Protein 7T24 (pdb70)

Foldseek 3Di:
DDDDQLCPDPDVLCHVCVVLNVVLVCFQAVVVLLLQLLLLLLLQLQLLCPDPLNVLRHHDDPVVVVLSVCSNPVNDPVLVVQLVVQCVVVVDNSVSSLVSQCVSLVVDPSSVSCSVCRCPQFDSQLSNLLSLLLSLVCLLPVPVLVLLVVLLVLLLVVLQVFLLQKFFDADVHHTAAIATPSLVSLVLSVQSVVLSVQLVPQAREHWTQHQFQPVVNVCVVRVPDPVLVSGQCSACPVVNGHYDNDATRHDLCLSLLSNLVSLLSSLVSLLVVLVVVVVCLVLVFWPFPPVHRDDSVLSVLLNVLSVVLNVLSVVCSVPRNDAPDSGDCPVVVSSSCSCVSVSSNSSSSVSSSVNSVGTDGPSVSRVVVQQVCQVNLVVVVVVQCVVVVHPDLVRQLVVLVPHPHDPVVSVVSSPDGSSPRHPCNSVSSNVD

InterPro domains:
  IPR000362 Fumarate lyase family [PR00149] (117-135)
  IPR000362 Fumarate lyase family [PR00149] (163-181)
  IPR000362 Fumarate lyase family [PR00149] (252-279)
  IPR000362 Fumarate lyase family [PR00149] (295-311)
  IPR004769 Adenylosuccinate lyase [TIGR00928] (12-455)
  IPR008948 L-Aspartase-like [SSF48557] (10-455)
  IPR013539 Adenylosuccinate lyase PurB, C-terminal [PF08328] (332-446)
  IPR020557 Fumarate lyase, conserved site [PS00163] (295-304)
  IPR022761 Fumarate lyase, N-terminal [PF00206] (14-313)
  IPR024083 Fumarase/histidase, N-terminal [G3DSA:1.10.275.10] (1-117)
  IPR047136 Adenylosuccinate lyase PurB, bacteria [NF006764] (1-455)
  IPR047136 Adenylosuccinate lyase PurB, bacteria [PTHR43411] (2-456)

Structure (mmCIF, N/CA/C/O backbone):
data_7T24
#
_entry.id   7T24
#
_cell.length_a   66.560
_cell.length_b   96.550
_cell.length_c   137.580
_cell.angle_alpha   90.000
_cell.angle_beta   90.000
_cell.angle_gamma   90.000
#
_symmetry.space_group_name_H-M   'I 2 2 2'
#
loop_
_enti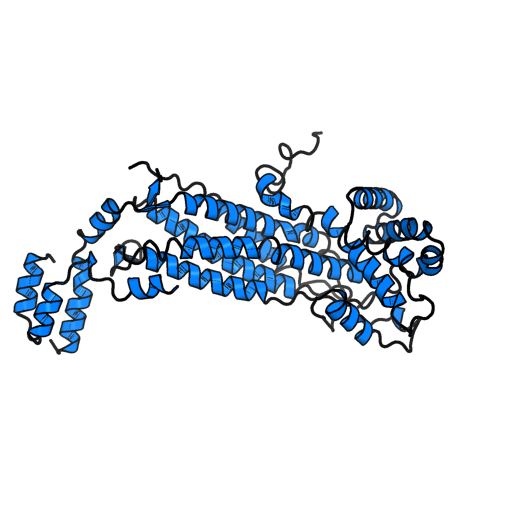ty.id
_entity.type
_entity.pdbx_description
1 polymer 'Adenylosuccinate lyase'
2 non-polymer 'ISOPROPYL ALCOHOL'
3 non-polymer IMIDAZOLE
4 water water
#
loop_
_atom_site.group_PDB
_atom_site.id
_atom_site.type_symbol
_atom_site.label_atom_id
_atom_site.label_alt_id
_atom_site.label_comp_id
_atom_site.label_asym_id
_atom_site.label_entity_id
_atom_site.label_seq_id
_atom_site.pdbx_PDB_ins_code
_atom_site.Cartn_x
_atom_site.Cartn_y
_atom_site.Cartn_z
_atom_site.occupancy
_atom_site.B_iso_or_equiv
_atom_site.auth_seq_id
_atom_site.auth_comp_id
_atom_site.auth_asym_id
_atom_site.auth_atom_id
_atom_site.pdbx_PDB_model_num
ATOM 1 N N . HIS A 1 8 ? -47.680 -52.414 -32.611 1.00 43.96 0 HIS A N 1
ATOM 2 C CA . HIS A 1 8 ? -46.263 -52.523 -32.282 1.00 45.04 0 HIS A CA 1
ATOM 3 C C . HIS A 1 8 ? -45.469 -51.378 -32.902 1.00 42.84 0 HIS A C 1
ATOM 4 O O . HIS A 1 8 ? -45.671 -51.031 -34.066 1.00 47.55 0 HIS A O 1
ATOM 11 N N . MET A 1 9 ? -44.563 -50.795 -32.123 1.00 30.78 1 MET A N 1
ATOM 12 C CA . MET A 1 9 ? -43.763 -49.665 -32.567 1.00 27.48 1 MET A CA 1
ATOM 13 C C . MET A 1 9 ? -42.302 -50.073 -32.657 1.00 27.67 1 MET A C 1
ATOM 14 O O . MET A 1 9 ? -41.770 -50.709 -31.740 1.00 28.32 1 MET A O 1
ATOM 19 N N . GLN A 1 10 ? -41.658 -49.693 -33.758 1.00 26.07 2 GLN A N 1
ATOM 20 C CA . GLN A 1 10 ? -40.232 -49.931 -33.924 1.00 24.59 2 GLN A CA 1
ATOM 21 C C . GLN A 1 10 ? -39.446 -49.173 -32.865 1.00 25.47 2 GLN A C 1
ATOM 22 O O . GLN A 1 10 ? -39.802 -48.059 -32.473 1.00 25.09 2 GLN A O 1
ATOM 28 N N . LEU A 1 11 ? -38.354 -49.782 -32.412 1.00 25.63 3 LEU A N 1
ATOM 29 C CA . LEU A 1 11 ? -37.517 -49.167 -31.394 1.00 22.26 3 LEU A CA 1
ATOM 30 C C . LEU A 1 11 ? -36.655 -48.067 -32.003 1.00 21.64 3 LEU A C 1
ATOM 31 O O . LEU A 1 11 ? -35.993 -48.272 -33.028 1.00 22.56 3 LEU A O 1
ATOM 36 N N . SER A 1 12 ? -36.672 -46.904 -31.359 1.00 20.47 4 SER A N 1
ATOM 37 C CA . SER A 1 12 ? -35.782 -45.787 -31.632 1.00 16.45 4 SER A CA 1
ATOM 38 C C . SER A 1 12 ? -35.658 -45.011 -30.332 1.00 16.79 4 SER A C 1
ATOM 39 O O . SER A 1 12 ? -36.308 -45.340 -29.337 1.00 15.99 4 SER A O 1
ATOM 42 N N . SER A 1 13 ? -34.847 -43.954 -30.325 1.00 15.24 5 SER A N 1
ATOM 43 C CA A SER A 1 13 ? -34.761 -43.138 -29.116 0.71 14.63 5 SER A CA 1
ATOM 44 C CA B SER A 1 13 ? -34.764 -43.140 -29.116 0.29 14.70 5 SER A CA 1
ATOM 45 C C . SER A 1 13 ? -36.100 -42.485 -28.790 1.00 14.41 5 SER A C 1
ATOM 46 O O . SER A 1 13 ? -36.387 -42.208 -27.619 1.00 14.64 5 SER A O 1
ATOM 51 N N . LEU A 1 14 ? -36.931 -42.242 -29.801 1.00 14.68 6 LEU A N 1
ATOM 52 C CA . LEU A 1 14 ? -38.237 -41.651 -29.548 1.00 14.09 6 LEU A CA 1
ATOM 53 C C . LEU A 1 14 ? -39.166 -42.634 -28.843 1.00 13.94 6 LEU A C 1
ATOM 54 O O . LEU A 1 14 ? -39.986 -42.225 -28.012 1.00 14.35 6 LEU A O 1
ATOM 59 N N . THR A 1 15 ? -39.057 -43.928 -29.148 1.00 14.46 7 THR A N 1
ATOM 60 C CA . THR A 1 15 ? -39.969 -44.926 -28.598 1.00 14.47 7 THR A CA 1
ATOM 61 C C . THR A 1 15 ? -39.380 -45.746 -27.457 1.00 13.92 7 THR A C 1
ATOM 62 O O . THR A 1 15 ? -40.105 -46.557 -26.867 1.00 14.78 7 THR A O 1
ATOM 66 N N . ALA A 1 16 ? -38.109 -45.543 -27.113 1.00 11.96 8 ALA A N 1
ATOM 67 C CA . ALA A 1 16 ? -37.481 -46.304 -26.040 1.00 11.02 8 ALA A CA 1
ATOM 68 C C . ALA A 1 16 ? -38.188 -46.059 -24.714 1.00 11.53 8 ALA A C 1
ATOM 69 O O . ALA A 1 16 ? -38.530 -44.923 -24.375 1.00 12.18 8 ALA A O 1
ATOM 71 N N . VAL A 1 17 ? -38.400 -47.136 -23.954 1.00 12.17 9 VAL A N 1
ATOM 72 C CA . VAL A 1 17 ? -39.093 -47.010 -22.675 1.00 12.59 9 VAL A CA 1
ATOM 73 C C . VAL A 1 17 ? -38.212 -46.313 -21.649 1.00 13.21 9 VAL A C 1
ATOM 74 O O . VAL A 1 17 ? -38.683 -45.462 -20.881 1.00 14.77 9 VAL A O 1
ATOM 78 N N . SER A 1 18 ? -36.938 -46.680 -21.592 1.00 12.77 10 SER A N 1
ATOM 79 C CA . SER A 1 18 ? -36.047 -46.050 -20.623 1.00 13.23 10 SER A CA 1
ATOM 80 C C . SER A 1 18 ? -35.422 -44.797 -21.228 1.00 12.31 10 SER A C 1
ATOM 81 O O . SER A 1 18 ? -34.991 -44.816 -22.388 1.00 13.11 10 SER A O 1
ATOM 84 N N . PRO A 1 19 ? -35.334 -43.696 -20.471 1.00 12.30 11 PRO A N 1
ATOM 85 C CA . PRO A 1 19 ? -34.707 -42.483 -21.018 1.00 12.80 11 PRO A CA 1
ATOM 86 C C . PRO A 1 19 ? -33.203 -42.610 -21.200 1.00 12.72 11 PRO A C 1
ATOM 87 O O . PRO A 1 19 ? -32.606 -41.744 -21.848 1.00 12.78 11 PRO A O 1
ATOM 91 N N . VAL A 1 20 ? -32.590 -43.662 -20.651 1.00 11.84 12 VAL A N 1
ATOM 92 C CA . VAL A 1 20 ? -31.174 -43.932 -20.910 1.00 12.16 12 VAL A CA 1
ATOM 93 C C . VAL A 1 20 ? -30.911 -44.032 -22.408 1.00 14.17 12 VAL A C 1
ATOM 94 O O . VAL A 1 20 ? -29.958 -43.443 -22.936 1.00 14.15 12 VAL A O 1
ATOM 98 N N . ASP A 1 21 ? -31.758 -44.777 -23.116 1.00 11.60 13 ASP A N 1
ATOM 99 C CA . ASP A 1 21 ? -31.655 -44.934 -24.557 1.00 12.74 13 ASP A CA 1
ATOM 100 C C . ASP A 1 21 ? -32.708 -44.126 -25.286 1.00 13.05 13 ASP A C 1
ATOM 101 O O . ASP A 1 21 ? -32.868 -44.276 -26.499 1.00 17.27 13 ASP A O 1
ATOM 106 N N . GLY A 1 22 ? -33.404 -43.255 -24.568 1.00 11.63 14 GLY A N 1
ATOM 107 C CA . GLY A 1 22 ? -34.459 -42.438 -25.133 1.00 12.60 14 GLY A CA 1
ATOM 108 C C . GLY A 1 22 ? -34.061 -40.980 -25.134 1.00 12.20 14 GLY A C 1
ATOM 109 O O . GLY A 1 22 ? -33.173 -40.582 -25.895 1.00 13.47 14 GLY A O 1
ATOM 110 N N . ARG A 1 23 ? -34.683 -40.196 -24.252 1.00 13.29 15 ARG A N 1
ATOM 111 C CA . ARG A 1 23 ? -34.431 -38.759 -24.191 1.00 12.57 15 ARG A CA 1
ATOM 112 C C . ARG A 1 23 ? -32.944 -38.444 -24.066 1.00 13.53 15 ARG A C 1
ATOM 113 O O . ARG A 1 23 ? -32.466 -37.459 -24.644 1.00 15.12 15 ARG A O 1
ATOM 121 N N . TYR A 1 24 ? -32.196 -39.263 -23.318 1.00 12.19 16 TYR A N 1
ATOM 122 C CA . TYR A 1 24 ? -30.775 -39.010 -23.084 1.00 12.00 16 TYR A CA 1
ATOM 123 C C . TYR A 1 24 ? -29.857 -39.919 -23.895 1.00 14.39 16 TYR A C 1
ATOM 124 O O . TYR A 1 24 ? -28.688 -40.085 -23.529 1.00 12.84 16 TYR A O 1
ATOM 133 N N . ALA A 1 25 ? -30.343 -40.473 -25.006 1.00 13.20 17 ALA A N 1
ATOM 134 C CA . ALA A 1 25 ? -29.518 -41.362 -25.818 1.00 14.08 17 ALA A CA 1
ATOM 135 C C . ALA A 1 25 ? -28.196 -40.710 -26.216 1.00 14.85 17 ALA A C 1
ATOM 136 O O . ALA A 1 25 ? -27.139 -41.361 -26.202 1.00 15.59 17 ALA A O 1
ATOM 138 N N . GLY A 1 26 ? -28.227 -39.420 -26.568 1.00 14.12 18 GLY A N 1
ATOM 139 C CA . GLY A 1 26 ? -27.006 -38.724 -26.938 1.00 16.47 18 GLY A CA 1
ATOM 140 C C . GLY A 1 26 ? -26.021 -38.555 -25.799 1.00 18.84 18 GLY A C 1
ATOM 141 O O . GLY A 1 26 ? -24.818 -38.417 -26.047 1.00 23.81 18 GLY A O 1
ATOM 142 N N . LYS A 1 27 ? -26.500 -38.567 -24.557 1.00 14.18 19 LYS A N 1
ATOM 143 C CA . LYS A 1 27 ? -25.627 -38.450 -23.399 1.00 15.48 19 LYS A CA 1
ATOM 144 C C . LYS A 1 27 ? -25.036 -39.785 -22.965 1.00 13.51 19 LYS A C 1
ATOM 145 O O . LYS A 1 27 ? -24.036 -39.795 -22.231 1.00 15.68 19 LYS A O 1
ATOM 151 N N . THR A 1 28 ? -25.624 -40.906 -23.380 1.00 12.97 20 THR A N 1
ATOM 152 C CA . THR A 1 28 ? -25.199 -42.226 -22.933 1.00 13.09 20 THR A CA 1
ATOM 153 C C . THR A 1 28 ? -24.571 -43.056 -24.038 1.00 12.43 20 THR A C 1
ATOM 154 O O . THR A 1 28 ? -24.196 -44.209 -23.791 1.00 13.92 20 THR A O 1
ATOM 158 N N . SER A 1 29 ? -24.433 -42.498 -25.245 1.00 12.72 21 SER A N 1
ATOM 159 C CA . SER A 1 29 ? -23.968 -43.285 -26.384 1.00 14.06 21 SER A CA 1
ATOM 160 C C . SER A 1 29 ? -22.574 -43.863 -26.170 1.00 13.07 21 SER A C 1
ATOM 161 O O . SER A 1 29 ? -22.269 -44.930 -26.709 1.00 14.30 21 SER A O 1
ATOM 164 N N . SER A 1 30 ? -21.732 -43.206 -25.359 1.00 12.75 22 SER A N 1
ATOM 165 C CA . SER A 1 30 ? -20.391 -43.726 -25.101 1.00 15.14 22 SER A CA 1
ATOM 166 C C . SER A 1 30 ? -20.405 -45.043 -24.335 1.00 12.69 22 SER A C 1
ATOM 167 O O . SER A 1 30 ? -19.369 -45.716 -24.272 1.00 14.47 22 SER A O 1
ATOM 170 N N . LEU A 1 31 ? -21.543 -45.425 -23.753 1.00 11.78 23 LEU A N 1
ATOM 171 C CA . LEU A 1 31 ? -21.662 -46.702 -23.060 1.00 10.90 23 LEU A CA 1
ATOM 172 C C . LEU A 1 31 ? -22.141 -47.834 -23.962 1.00 14.09 23 LEU A C 1
ATOM 173 O O . LEU A 1 31 ? -22.102 -48.995 -23.543 1.00 12.91 23 LEU A O 1
ATOM 178 N N . ARG A 1 32 ? -22.597 -47.528 -25.180 1.00 12.36 24 ARG A N 1
ATOM 179 C CA . ARG A 1 32 ? -23.056 -48.588 -26.075 1.00 12.55 24 ARG A CA 1
ATOM 180 C C . ARG A 1 32 ? -21.985 -49.620 -26.401 1.00 13.55 24 ARG A C 1
ATOM 181 O O . ARG A 1 32 ? -22.329 -50.810 -26.503 1.00 14.56 24 ARG A O 1
ATOM 189 N N . PRO A 1 33 ? -20.712 -49.264 -26.604 1.00 13.76 25 PRO A N 1
ATOM 190 C CA . PRO A 1 33 ? -19.704 -50.299 -26.861 1.00 13.48 25 PRO A CA 1
ATOM 191 C C . PRO A 1 33 ? -19.346 -51.126 -25.642 1.00 13.07 25 PRO A C 1
ATOM 192 O O . PRO A 1 33 ? -18.564 -52.068 -25.783 1.00 14.08 25 PRO A O 1
ATOM 196 N N . ILE A 1 34 ? -19.899 -50.814 -24.464 1.00 12.32 26 ILE A N 1
ATOM 197 C CA . ILE A 1 34 ? -19.398 -51.349 -23.198 1.00 12.21 26 ILE A CA 1
ATOM 198 C C . ILE A 1 34 ? -20.445 -52.190 -22.476 1.00 13.00 26 ILE A C 1
ATOM 199 O O . ILE A 1 34 ? -20.200 -53.358 -22.163 1.00 13.03 26 ILE A O 1
ATOM 204 N N . PHE A 1 35 ? -21.611 -51.601 -22.181 1.00 11.60 27 PHE A N 1
ATOM 205 C CA . PHE A 1 35 ? -22.548 -52.203 -21.238 1.00 10.27 27 PHE A CA 1
ATOM 206 C C . PHE A 1 35 ? -23.796 -52.785 -21.873 1.00 11.37 27 PHE A C 1
ATOM 207 O O . PHE A 1 35 ? -24.564 -53.459 -21.174 1.00 13.39 27 PHE A O 1
ATOM 215 N N . SER A 1 36 ? -24.030 -52.517 -23.149 1.00 11.08 28 SER A N 1
ATOM 216 C CA . SER A 1 36 ? -25.138 -53.106 -23.889 1.00 11.46 28 SER A CA 1
ATOM 217 C C . SER A 1 36 ? -24.887 -54.593 -24.103 1.00 14.04 28 SER A C 1
ATOM 218 O O . SER A 1 36 ? -23.823 -55.129 -23.769 1.00 13.00 28 SER A O 1
ATOM 221 N N . GLU A 1 37 ? -25.858 -55.282 -24.714 1.00 12.14 29 GLU A N 1
ATOM 222 C CA . GLU A 1 37 ? -25.591 -56.670 -25.079 1.00 12.16 29 GLU A CA 1
ATOM 223 C C . GLU A 1 37 ? -24.443 -56.760 -26.078 1.00 13.65 29 GLU A C 1
ATOM 224 O O . GLU A 1 37 ? -23.632 -57.691 -26.013 1.00 12.84 29 GLU A O 1
ATOM 230 N N . TYR A 1 38 ? -24.344 -55.793 -26.997 1.00 11.85 30 TYR A N 1
ATOM 231 C CA . TYR A 1 38 ? -23.183 -55.732 -27.881 1.00 12.73 30 TYR A CA 1
ATOM 232 C C . TYR A 1 38 ? -21.890 -55.714 -27.081 1.00 13.11 30 TYR A C 1
ATOM 233 O O . TYR A 1 38 ? -20.937 -56.433 -27.407 1.00 12.80 30 TYR A O 1
ATOM 242 N N . GLY A 1 39 ? -21.826 -54.870 -26.050 1.00 11.72 31 GLY A N 1
ATOM 243 C CA . GLY A 1 39 ? -20.604 -54.787 -25.261 1.00 12.53 31 GLY A CA 1
ATOM 244 C C . GLY A 1 39 ? -20.307 -56.075 -24.520 1.00 12.69 31 GLY A C 1
ATOM 245 O O . GLY A 1 39 ? -19.155 -56.529 -24.471 1.00 11.99 31 GLY A O 1
ATOM 246 N N . LEU A 1 40 ? -21.342 -56.684 -23.938 1.00 12.79 32 LEU A N 1
ATOM 247 C CA . LEU A 1 40 ? -21.180 -57.973 -23.279 1.00 11.11 32 LEU A CA 1
ATOM 248 C C . LEU A 1 40 ? -20.630 -59.003 -24.256 1.00 12.49 32 LEU A C 1
ATOM 249 O O . LEU A 1 40 ? -19.691 -59.737 -23.937 1.00 12.44 32 LEU A O 1
ATOM 254 N N . ILE A 1 41 ? -21.214 -59.069 -25.457 1.00 12.27 33 ILE A N 1
ATOM 255 C CA . ILE A 1 41 ? -20.753 -60.000 -26.488 1.00 11.34 33 ILE A CA 1
ATOM 256 C C . ILE A 1 41 ? -19.311 -59.690 -26.871 1.00 12.58 33 ILE A C 1
ATOM 257 O O . ILE A 1 41 ? -18.467 -60.592 -26.977 1.00 13.43 33 ILE A O 1
ATOM 262 N N . ARG A 1 42 ? -19.018 -58.407 -27.098 1.00 12.50 34 ARG A N 1
ATOM 263 C CA A ARG A 1 42 ? -17.664 -57.982 -27.444 0.55 12.54 34 ARG A CA 1
ATOM 264 C CA B ARG A 1 42 ? -17.662 -57.999 -27.454 0.45 12.55 34 ARG A CA 1
ATOM 265 C C . ARG A 1 42 ? -16.644 -58.504 -26.440 1.00 11.93 34 ARG A C 1
ATOM 266 O O . ARG A 1 42 ? -15.606 -59.064 -26.811 1.00 12.91 34 ARG A O 1
ATOM 281 N N . PHE A 1 43 ? -16.927 -58.327 -25.153 1.00 11.44 35 PHE A N 1
ATOM 282 C CA . PHE A 1 43 ? -15.958 -58.754 -24.151 1.00 11.07 35 PHE A CA 1
ATOM 283 C C . PHE A 1 43 ? -15.928 -60.267 -23.974 1.00 11.69 35 PHE A C 1
ATOM 284 O O . PHE A 1 43 ? -14.858 -60.831 -23.702 1.00 12.40 35 PHE A O 1
ATOM 292 N N . ARG A 1 44 ? -17.059 -60.950 -24.150 1.00 11.89 36 ARG A N 1
ATOM 293 C CA . ARG A 1 44 ? -17.025 -62.408 -24.127 1.00 11.98 36 ARG A CA 1
ATOM 294 C C . ARG A 1 44 ? -16.108 -62.937 -25.220 1.00 13.69 36 ARG A C 1
ATOM 295 O O . ARG A 1 44 ? -15.300 -63.841 -24.985 1.00 13.76 36 ARG A O 1
ATOM 303 N N . VAL A 1 45 ? -16.224 -62.378 -26.429 1.00 12.55 37 VAL A N 1
ATOM 304 C CA . VAL A 1 45 ? -15.341 -62.770 -27.527 1.00 12.27 37 VAL A CA 1
ATOM 305 C C . VAL A 1 45 ? -13.887 -62.508 -27.163 1.00 12.82 37 VAL A C 1
ATOM 306 O O . VAL A 1 45 ? -13.012 -63.354 -27.387 1.00 13.29 37 VAL A O 1
ATOM 310 N N . MET A 1 46 ? -13.609 -61.337 -26.585 1.00 12.35 38 MET A N 1
ATOM 311 C CA . MET A 1 46 ? -12.243 -61.005 -26.204 1.00 12.02 38 MET A CA 1
ATOM 312 C C . MET A 1 46 ? -11.686 -62.028 -25.225 1.00 13.83 38 MET A C 1
ATOM 313 O O . MET A 1 46 ? -10.558 -62.511 -25.388 1.00 13.52 38 MET A O 1
ATOM 318 N N . VAL A 1 47 ? -12.465 -62.375 -24.198 1.00 13.01 39 VAL A N 1
ATOM 319 C CA . VAL A 1 47 ? -11.990 -63.327 -23.195 1.00 12.46 39 VAL A CA 1
ATOM 320 C C . VAL A 1 47 ? -11.728 -64.691 -23.823 1.00 14.45 39 VAL A C 1
ATOM 321 O O . VAL A 1 47 ? -10.692 -65.318 -23.573 1.00 13.83 39 VAL A O 1
ATOM 325 N N . GLU A 1 48 ? -12.666 -65.181 -24.640 1.00 13.60 40 GLU A N 1
ATOM 326 C CA . GLU A 1 48 ? -12.459 -66.484 -25.270 1.00 13.13 40 GLU A CA 1
ATOM 327 C C . GLU A 1 48 ? -11.224 -66.488 -26.169 1.00 14.31 40 GLU A C 1
ATOM 328 O O . GLU A 1 48 ? -10.449 -67.453 -26.166 1.00 15.23 40 GLU A O 1
ATOM 334 N N . VAL A 1 49 ? -11.022 -65.420 -26.946 1.00 13.24 41 VAL A N 1
ATOM 335 C CA . VAL A 1 49 ? -9.845 -65.353 -27.813 1.00 14.17 41 VAL A CA 1
ATOM 336 C C . VAL A 1 49 ? -8.573 -65.384 -26.979 1.00 12.50 41 VAL A C 1
ATOM 337 O O . VAL A 1 49 ? -7.633 -66.135 -27.275 1.00 14.53 41 VAL A O 1
ATOM 341 N N . ARG A 1 50 ? -8.518 -64.557 -25.932 1.00 12.08 42 ARG A N 1
ATOM 342 C CA . ARG A 1 50 ? -7.321 -64.508 -25.104 1.00 12.42 42 ARG A CA 1
ATOM 343 C C . ARG A 1 50 ? -7.081 -65.831 -24.390 1.00 14.49 42 ARG A C 1
ATOM 344 O O . ARG A 1 50 ? -5.924 -66.218 -24.189 1.00 13.81 42 ARG A O 1
ATOM 352 N N . TRP A 1 51 ? -8.148 -66.538 -23.999 1.00 14.22 43 TRP A N 1
ATOM 353 C CA . TRP A 1 51 ? -7.983 -67.840 -23.355 1.00 12.71 43 TRP A CA 1
ATOM 354 C C . TRP A 1 51 ? -7.334 -68.835 -24.306 1.00 15.09 43 TRP A C 1
ATOM 355 O O . TRP A 1 51 ? -6.414 -69.569 -23.931 1.00 15.06 43 TRP A O 1
ATOM 366 N N . LEU A 1 52 ? -7.801 -68.870 -25.552 1.00 14.11 44 LEU A N 1
ATOM 367 C CA . LEU A 1 52 ? -7.184 -69.755 -26.533 1.00 14.13 44 LEU A CA 1
ATOM 368 C C . LEU A 1 52 ? -5.722 -69.391 -26.757 1.00 14.56 44 LEU A C 1
ATOM 369 O O . LEU A 1 52 ? -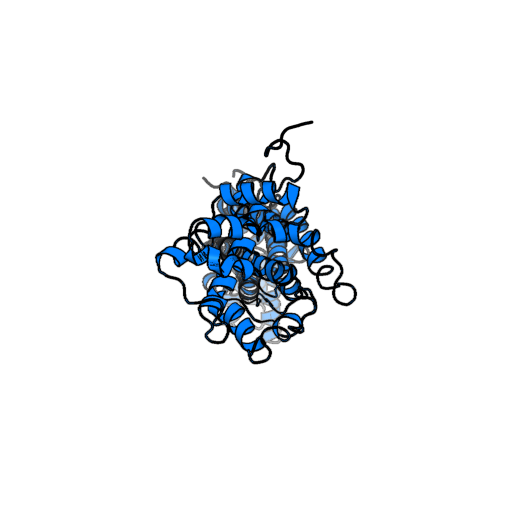4.867 -70.277 -26.867 1.00 15.31 44 LEU A O 1
ATOM 374 N N . GLN A 1 53 ? -5.416 -68.091 -26.832 1.00 14.01 45 GLN A N 1
ATOM 375 C CA . GLN A 1 53 ? -4.026 -67.661 -26.965 1.00 16.20 45 GLN A CA 1
ATOM 376 C C . GLN A 1 53 ? -3.192 -68.039 -25.748 1.00 15.55 45 GLN A C 1
ATOM 377 O O . GLN A 1 53 ? -2.002 -68.355 -25.890 1.00 16.19 45 GLN A O 1
ATOM 383 N N . ARG A 1 54 ? -3.794 -68.026 -24.555 1.00 17.04 46 ARG A N 1
ATOM 384 C CA . ARG A 1 54 ? -3.076 -68.449 -23.356 1.00 16.00 46 ARG A CA 1
ATOM 385 C C . ARG A 1 54 ? -2.712 -69.927 -23.430 1.00 17.23 46 ARG A C 1
ATOM 386 O O . ARG A 1 54 ? -1.578 -70.313 -23.115 1.00 17.00 46 ARG A O 1
ATOM 394 N N . LEU A 1 55 ? -3.654 -70.769 -23.861 1.00 15.09 47 LEU A N 1
ATOM 395 C CA . LEU A 1 55 ? -3.357 -72.190 -24.017 1.00 15.09 47 LEU A CA 1
ATOM 396 C C . LEU A 1 55 ? -2.286 -72.417 -25.079 1.00 15.98 47 LEU A C 1
ATOM 397 O O . LEU A 1 55 ? -1.443 -73.317 -24.947 1.00 16.79 47 LEU A O 1
ATOM 402 N N . ALA A 1 56 ? -2.311 -71.618 -26.151 1.00 15.03 48 ALA A N 1
ATOM 403 C CA . ALA A 1 56 ? -1.306 -71.759 -27.201 1.00 15.59 48 ALA A CA 1
ATOM 404 C C . ALA A 1 56 ? 0.088 -71.442 -26.681 1.00 16.45 48 ALA A C 1
ATOM 405 O O . ALA A 1 56 ? 1.069 -72.083 -27.080 1.00 20.84 48 ALA A O 1
ATOM 407 N N . ALA A 1 57 ? 0.194 -70.467 -25.778 1.00 16.62 49 ALA A N 1
ATOM 408 C CA . ALA A 1 57 ? 1.473 -70.087 -25.198 1.00 18.69 49 ALA A CA 1
ATOM 409 C C . ALA A 1 57 ? 1.926 -71.028 -24.096 1.00 20.71 49 ALA A C 1
ATOM 410 O O . ALA A 1 57 ? 3.097 -70.980 -23.709 1.00 25.03 49 ALA A O 1
ATOM 412 N N . HIS A 1 58 ? 1.041 -71.877 -23.584 1.00 18.73 50 HIS A N 1
ATOM 413 C CA . HIS A 1 58 ? 1.350 -72.714 -22.431 1.00 18.80 50 HIS A CA 1
ATOM 414 C C . HIS A 1 58 ? 1.973 -74.026 -22.894 1.00 19.77 50 HIS A C 1
ATOM 415 O O . HIS A 1 58 ? 1.313 -74.833 -23.558 1.00 19.32 50 HIS A O 1
ATOM 422 N N . ALA A 1 59 ? 3.237 -74.243 -22.519 1.00 21.22 51 ALA A N 1
ATOM 423 C CA . ALA A 1 59 ? 3.959 -75.440 -22.937 1.00 22.14 51 ALA A CA 1
ATOM 424 C C . ALA A 1 59 ? 3.377 -76.716 -22.342 1.00 24.94 51 ALA A C 1
ATOM 425 O O . ALA A 1 59 ? 3.577 -77.797 -22.910 1.00 27.03 51 ALA A O 1
ATOM 427 N N . GLY A 1 60 ? 2.670 -76.619 -21.215 1.00 21.53 52 GLY A N 1
ATOM 428 C CA . GLY A 1 60 ? 1.998 -77.762 -20.625 1.00 23.36 52 GLY A CA 1
ATOM 429 C C . GLY A 1 60 ? 0.722 -78.170 -21.321 1.00 21.13 52 GLY A C 1
ATOM 430 O O . GLY A 1 60 ? 0.128 -79.196 -20.966 1.00 21.65 52 GLY A O 1
ATOM 431 N N . ILE A 1 61 ? 0.282 -77.383 -22.298 1.00 19.39 53 ILE A N 1
ATOM 432 C CA . ILE A 1 61 ? -0.871 -77.720 -23.129 1.00 18.64 53 ILE A CA 1
ATOM 433 C C . ILE A 1 61 ? -0.343 -77.905 -24.546 1.00 19.34 53 ILE A C 1
ATOM 434 O O . ILE A 1 61 ? -0.540 -77.030 -25.402 1.00 20.61 53 ILE A O 1
ATOM 439 N N . PRO A 1 62 ? 0.346 -79.009 -24.836 1.00 19.75 54 PRO A N 1
ATOM 440 C CA . PRO A 1 62 ? 0.946 -79.152 -26.169 1.00 20.84 54 PRO A CA 1
ATOM 441 C C . PRO A 1 62 ? -0.083 -79.289 -27.267 1.00 19.37 54 PRO A C 1
ATOM 442 O O . PRO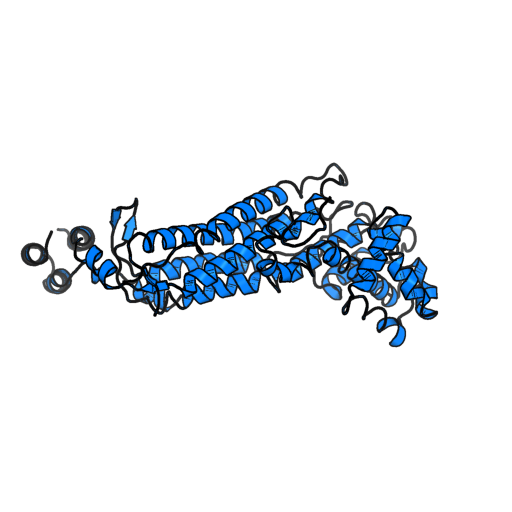 A 1 62 ? 0.244 -79.053 -28.440 1.00 22.43 54 PRO A O 1
ATOM 446 N N . GLU A 1 63 ? -1.313 -79.671 -26.926 1.00 19.96 55 GLU A N 1
ATOM 447 C CA . GLU A 1 63 ? -2.343 -79.837 -27.939 1.00 21.34 55 GLU A CA 1
ATOM 448 C C . GLU A 1 63 ? -2.689 -78.527 -28.631 1.00 20.34 55 GLU A C 1
ATOM 449 O O . GLU A 1 63 ? -3.250 -78.550 -29.730 1.00 22.29 55 GLU A O 1
ATOM 455 N N . VAL A 1 64 ? -2.388 -77.389 -28.010 1.00 18.82 56 VAL A N 1
ATOM 456 C CA . VAL A 1 64 ? -2.537 -76.082 -28.642 1.00 18.26 56 VAL A CA 1
ATOM 457 C C . VAL A 1 64 ? -1.139 -75.505 -28.820 1.00 17.42 56 VAL A C 1
ATOM 458 O O . VAL A 1 64 ? -0.497 -75.093 -27.849 1.00 17.61 56 VAL A O 1
ATOM 462 N N . ALA A 1 65 ? -0.658 -75.493 -30.050 1.00 18.85 57 ALA A N 1
ATOM 463 C CA . ALA A 1 65 ? 0.672 -74.980 -30.334 1.00 18.22 57 ALA A CA 1
ATOM 464 C C . ALA A 1 65 ? 0.624 -73.469 -30.512 1.00 17.08 57 ALA A C 1
ATOM 465 O O . ALA A 1 65 ? -0.431 -72.901 -30.809 1.00 18.92 57 ALA A O 1
ATOM 467 N N . PRO A 1 66 ? 1.765 -72.788 -30.368 1.00 18.88 58 PRO A N 1
ATOM 468 C CA . PRO A 1 66 ? 1.801 -71.344 -30.632 1.00 19.73 58 PRO A CA 1
ATOM 469 C C . PRO A 1 66 ? 1.273 -71.006 -32.021 1.00 20.35 58 PRO A C 1
ATOM 470 O O . PRO A 1 66 ? 1.465 -71.752 -32.985 1.00 20.60 58 PRO A O 1
ATOM 474 N N . PHE A 1 67 ? 0.599 -69.867 -32.122 1.00 19.92 59 PHE A N 1
ATOM 475 C CA . PHE A 1 67 ? -0.029 -69.470 -33.373 1.00 21.52 59 PHE A CA 1
ATOM 476 C C . PHE A 1 67 ? 0.931 -68.679 -34.251 1.00 22.05 59 PHE A C 1
ATOM 477 O O . PHE A 1 67 ? 1.798 -67.946 -33.766 1.00 24.45 59 PHE A O 1
ATOM 485 N N . SER A 1 68 ? 0.765 -68.846 -35.563 1.00 22.14 60 SER A N 1
ATOM 486 C CA . SER A 1 68 ? 1.483 -68.038 -36.535 1.00 24.2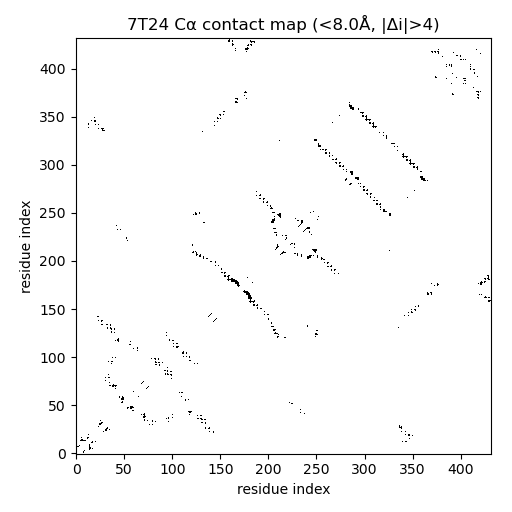3 60 SER A CA 1
ATOM 487 C C . SER A 1 68 ? 0.996 -66.590 -36.468 1.00 21.81 60 SER A C 1
ATOM 488 O O . SER A 1 68 ? -0.034 -66.277 -35.867 1.00 21.66 60 SER A O 1
ATOM 491 N N . ALA A 1 69 ? 1.749 -65.693 -37.109 1.00 23.29 61 ALA A N 1
ATOM 492 C CA . ALA A 1 69 ? 1.303 -64.306 -37.216 1.00 25.15 61 ALA A CA 1
ATOM 493 C C . ALA A 1 69 ? -0.050 -64.218 -37.912 1.00 25.86 61 ALA A C 1
ATOM 494 O O . ALA A 1 69 ? -0.908 -63.413 -37.528 1.00 22.38 61 ALA A O 1
ATOM 496 N N . GLU A 1 70 ? -0.264 -65.057 -38.927 1.00 27.30 62 GLU A N 1
ATOM 497 C CA . GLU A 1 70 ? -1.528 -65.061 -39.658 1.00 27.05 62 GLU A CA 1
ATOM 498 C C . GLU A 1 70 ? -2.691 -65.440 -38.748 1.00 25.59 62 GLU A C 1
ATOM 499 O O . GLU A 1 70 ? -3.736 -64.777 -38.744 1.00 26.85 62 GLU A O 1
ATOM 505 N N . ALA A 1 71 ? -2.527 -66.509 -37.967 1.00 24.13 63 ALA A N 1
ATOM 506 C CA . ALA A 1 71 ? -3.589 -66.931 -37.061 1.00 24.67 63 ALA A CA 1
ATOM 507 C C . ALA A 1 71 ? -3.811 -65.910 -35.949 1.00 20.89 63 ALA A C 1
ATOM 508 O O . ALA A 1 71 ? -4.957 -65.616 -35.595 1.00 20.46 63 ALA A O 1
ATOM 510 N N . ASN A 1 72 ? -2.733 -65.350 -35.393 1.00 20.95 64 ASN A N 1
ATOM 511 C CA . ASN A 1 72 ? -2.901 -64.322 -34.372 1.00 20.32 64 ASN A CA 1
ATOM 512 C C . ASN A 1 72 ? -3.537 -63.060 -34.935 1.00 22.45 64 ASN A C 1
ATOM 513 O O . ASN A 1 72 ? -4.257 -62.366 -34.209 1.00 21.17 64 ASN A O 1
ATOM 518 N N . ALA A 1 73 ? -3.279 -62.738 -36.206 1.00 23.56 65 ALA A N 1
ATOM 519 C CA . ALA A 1 73 ? -3.910 -61.566 -36.808 1.00 23.62 65 ALA A CA 1
ATOM 520 C C . ALA A 1 73 ? -5.425 -61.704 -36.798 1.00 22.37 65 ALA A C 1
ATOM 521 O O . ALA A 1 73 ? -6.149 -60.765 -36.438 1.00 21.68 65 ALA A O 1
ATOM 523 N N . LEU A 1 74 ? -5.926 -62.877 -37.190 1.00 19.58 66 LEU A N 1
ATOM 524 C CA A LEU A 1 74 ? -7.366 -63.104 -37.167 0.51 21.72 66 LEU A CA 1
ATOM 525 C CA B LEU A 1 74 ? -7.366 -63.113 -37.167 0.49 21.72 66 LEU A CA 1
ATOM 526 C C . LEU A 1 74 ? -7.901 -63.026 -35.744 1.00 20.63 66 LEU A C 1
ATOM 527 O O . LEU A 1 74 ? -8.890 -62.332 -35.475 1.00 20.22 66 LEU A O 1
ATOM 536 N N . LEU A 1 75 ? -7.253 -63.725 -34.815 1.00 17.06 67 LEU A N 1
ATOM 537 C CA . LEU A 1 75 ? -7.715 -63.717 -33.430 1.00 17.29 67 LEU A CA 1
ATOM 538 C C . LEU A 1 75 ? -7.657 -62.317 -32.837 1.00 19.02 67 LEU A C 1
ATOM 539 O O . LEU A 1 75 ? -8.605 -61.877 -32.173 1.00 17.48 67 LEU A O 1
ATOM 544 N N . ASP A 1 76 ? -6.557 -61.597 -33.069 1.00 19.47 68 ASP A N 1
ATOM 545 C CA . ASP A 1 76 ? -6.430 -60.248 -32.526 1.00 19.21 68 ASP A CA 1
ATOM 546 C C . ASP A 1 76 ? -7.480 -59.308 -33.100 1.00 19.20 68 ASP A C 1
ATOM 547 O O . ASP A 1 76 ? -7.940 -58.393 -32.403 1.00 20.18 68 ASP A O 1
ATOM 552 N N . SER A 1 77 ? -7.873 -59.506 -34.359 1.00 19.74 69 SER A N 1
ATOM 553 C CA A SER A 1 77 ? -8.909 -58.658 -34.940 0.50 21.53 69 SER A CA 1
ATOM 554 C CA B SER A 1 77 ? -8.911 -58.664 -34.945 0.50 21.53 69 SER A CA 1
ATOM 555 C C . SER A 1 77 ? -10.235 -58.834 -34.210 1.00 19.71 69 SER A C 1
ATOM 556 O O . SER A 1 77 ? -10.966 -57.862 -33.998 1.00 23.17 69 SER A O 1
ATOM 561 N N . LEU A 1 78 ? -10.558 -60.067 -33.811 1.00 17.33 70 LEU A N 1
ATOM 562 C CA . LEU A 1 78 ? -11.790 -60.320 -33.070 1.00 18.39 70 LEU A CA 1
ATOM 563 C C . LEU A 1 78 ? -11.730 -59.751 -31.659 1.00 17.65 70 LEU A C 1
ATOM 564 O O . LEU A 1 78 ? -12.755 -59.320 -31.120 1.00 17.21 70 LEU A O 1
ATOM 569 N N . ALA A 1 79 ? -10.549 -59.735 -31.051 1.00 16.44 71 ALA A N 1
ATOM 570 C CA . ALA A 1 79 ? -10.401 -59.327 -29.663 1.00 15.79 71 ALA A CA 1
ATOM 571 C C . ALA A 1 79 ? -10.126 -57.843 -29.498 1.00 19.32 71 ALA A C 1
ATOM 572 O O . ALA A 1 79 ? -10.291 -57.323 -28.389 1.00 20.16 71 ALA A O 1
ATOM 574 N N . SER A 1 80 ? -9.697 -57.149 -30.549 1.00 20.89 72 SER A N 1
ATOM 575 C CA . SER A 1 80 ? -9.362 -55.740 -30.426 1.00 22.72 72 SER A CA 1
ATOM 576 C C . SER A 1 80 ? -9.920 -54.864 -31.537 1.00 24.53 72 SER A C 1
ATOM 577 O O . SER A 1 80 ? -9.738 -53.643 -31.482 1.00 27.33 72 SER A O 1
ATOM 580 N N . ASP A 1 81 ? -10.588 -55.439 -32.535 1.00 22.84 73 ASP A N 1
ATOM 581 C CA . ASP A 1 81 ? -11.246 -54.673 -33.588 1.00 23.39 73 ASP A CA 1
ATOM 582 C C . ASP A 1 81 ? -12.600 -55.303 -33.888 1.00 22.83 73 ASP A C 1
ATOM 583 O O . ASP A 1 81 ? -12.959 -55.560 -35.038 1.00 22.16 73 ASP A O 1
ATOM 588 N N . PHE A 1 82 ? -13.355 -55.563 -32.827 1.00 22.65 74 PHE A N 1
ATOM 589 C CA . PHE A 1 82 ? -14.614 -56.283 -32.936 1.00 19.12 74 PHE A CA 1
ATOM 590 C C . PHE A 1 82 ? -15.608 -55.470 -33.754 1.00 21.77 74 PHE A C 1
ATOM 591 O O . PHE A 1 82 ? -15.712 -54.251 -33.599 1.00 22.94 74 PHE A O 1
ATOM 599 N N . GLN A 1 83 ? -16.340 -56.152 -34.631 1.00 23.76 75 GLN A N 1
ATOM 600 C CA . GLN A 1 83 ? -17.279 -55.503 -35.533 1.00 23.70 75 GLN A CA 1
ATOM 601 C C . GLN A 1 83 ? -18.716 -55.829 -35.147 1.00 25.45 75 GLN A C 1
ATOM 602 O O . GLN A 1 83 ? -19.008 -56.896 -34.600 1.00 22.75 75 GLN A O 1
ATOM 608 N N . LEU A 1 84 ? -19.611 -54.879 -35.427 1.00 21.26 76 LEU A N 1
ATOM 609 C CA . LEU A 1 84 ? -21.033 -55.093 -35.176 1.00 20.52 76 LEU A CA 1
ATOM 610 C C . LEU A 1 84 ? -21.536 -56.363 -35.857 1.00 20.32 76 LEU A C 1
ATOM 611 O O . LEU A 1 84 ? -22.368 -57.087 -35.295 1.00 20.85 76 LEU A O 1
ATOM 616 N N . GLU A 1 85 ? -21.023 -56.667 -37.054 1.00 21.92 77 GLU A N 1
ATOM 617 C CA . GLU A 1 85 ? -21.482 -57.855 -37.769 1.00 20.75 77 GLU A CA 1
ATOM 618 C C . GLU A 1 85 ? -21.207 -59.137 -36.992 1.00 20.60 77 GLU A C 1
ATOM 619 O O . GLU A 1 85 ? -21.975 -60.104 -37.093 1.00 19.45 77 GLU A O 1
ATOM 621 N N . HIS A 1 86 ? -20.123 -59.175 -36.216 1.00 19.03 78 HIS A N 1
ATOM 622 C CA . HIS A 1 86 ? -19.853 -60.362 -35.415 1.00 19.99 78 HIS A CA 1
ATOM 623 C C . HIS A 1 86 ? -20.898 -60.521 -34.320 1.00 18.60 78 HIS A C 1
ATOM 624 O O . HIS A 1 86 ? -21.337 -61.640 -34.028 1.00 16.69 78 HIS A O 1
ATOM 631 N N . ALA A 1 87 ? -21.296 -59.411 -33.691 1.00 16.56 79 ALA A N 1
ATOM 632 C CA . ALA A 1 87 ? -22.316 -59.482 -32.651 1.00 15.11 79 ALA A CA 1
ATOM 633 C C . ALA A 1 87 ? -23.667 -59.857 -33.239 1.00 16.41 79 ALA A C 1
ATOM 634 O O . ALA A 1 87 ? -24.417 -60.635 -32.637 1.00 16.25 79 ALA A O 1
ATOM 636 N N . GLU A 1 88 ? -23.990 -59.318 -34.418 1.00 14.64 80 GLU A N 1
ATOM 637 C CA . GLU A 1 88 ? -25.221 -59.715 -35.091 1.00 16.25 80 GLU A CA 1
ATOM 638 C C . GLU A 1 88 ? -25.209 -61.203 -35.402 1.00 17.03 80 GLU A C 1
ATOM 639 O O . GLU A 1 88 ? -26.229 -61.889 -35.254 1.00 17.58 80 GLU A O 1
ATOM 645 N N . ARG A 1 89 ? -24.059 -61.725 -35.828 1.00 16.80 81 ARG A N 1
ATOM 646 C CA . ARG A 1 89 ? -23.975 -63.149 -36.121 1.00 17.37 81 ARG A CA 1
ATOM 647 C C . ARG A 1 89 ? -24.159 -63.978 -34.858 1.00 16.07 81 ARG A C 1
ATOM 648 O O . ARG A 1 89 ? -24.820 -65.025 -34.884 1.00 17.77 81 ARG A O 1
ATOM 656 N N . ILE A 1 90 ? -23.590 -63.519 -33.738 1.00 15.02 82 ILE A N 1
ATOM 657 C CA . ILE A 1 90 ? -23.768 -64.218 -32.467 1.00 15.72 82 ILE A CA 1
ATOM 658 C C . ILE A 1 90 ? -25.239 -64.244 -32.054 1.00 14.81 82 ILE A C 1
ATOM 659 O O . ILE A 1 90 ? -25.752 -65.279 -31.610 1.00 17.09 82 ILE A O 1
ATOM 664 N N . LYS A 1 91 ? -25.955 -63.130 -32.241 1.00 15.60 83 LYS A N 1
ATOM 665 C CA . LYS A 1 91 ? -27.391 -63.136 -31.959 1.00 17.14 83 LYS A CA 1
ATOM 666 C C . LYS A 1 91 ? -28.133 -64.132 -32.845 1.00 16.61 83 LYS A C 1
ATOM 667 O O . LYS A 1 91 ? -29.077 -64.793 -32.394 1.00 17.16 83 LYS A O 1
ATOM 673 N N . GLU A 1 92 ? -27.730 -64.260 -34.108 1.00 16.26 84 GLU A N 1
ATOM 674 C CA . GLU A 1 92 ? -28.389 -65.240 -34.963 1.00 17.45 84 GLU A CA 1
ATOM 675 C C . GLU A 1 92 ? -28.052 -66.660 -34.531 1.00 17.82 84 GLU A C 1
ATOM 676 O O . GLU A 1 92 ? -28.925 -67.535 -34.511 1.00 17.92 84 GLU A O 1
ATOM 682 N N . ILE A 1 93 ? -26.787 -66.904 -34.183 1.00 16.81 85 ILE A N 1
ATOM 683 C CA . ILE A 1 93 ? -26.383 -68.219 -33.696 1.00 16.43 85 ILE A CA 1
ATOM 684 C C . ILE A 1 93 ? -27.143 -68.580 -32.426 1.00 16.72 85 ILE A C 1
ATOM 685 O O . ILE A 1 93 ? -27.523 -69.740 -32.220 1.00 16.79 85 ILE A O 1
ATOM 690 N N . GLU A 1 94 ? -27.381 -67.592 -31.552 1.00 15.48 86 GLU A N 1
ATOM 691 C CA . GLU A 1 94 ? -28.083 -67.866 -30.303 1.00 15.67 86 GLU A CA 1
ATOM 692 C C . GLU A 1 94 ? -29.500 -68.378 -30.540 1.00 16.44 86 GLU A C 1
ATOM 693 O O . GLU A 1 94 ? -30.049 -69.078 -29.681 1.00 17.25 86 GLU A O 1
ATOM 699 N N . ARG A 1 95 ? -30.096 -68.079 -31.698 1.00 16.87 87 ARG A N 1
ATOM 700 C CA . ARG A 1 95 ? -31.414 -68.627 -31.998 1.00 18.09 87 ARG A CA 1
ATOM 701 C C . ARG A 1 95 ? -31.382 -70.149 -32.036 1.00 18.59 87 ARG A C 1
ATOM 702 O O . ARG A 1 95 ? -32.384 -70.799 -31.721 1.00 21.98 87 ARG A O 1
ATOM 710 N N . THR A 1 96 ? -30.240 -70.731 -32.404 1.00 18.48 88 THR A N 1
ATOM 711 C CA . THR A 1 96 ? -30.073 -72.178 -32.478 1.00 19.79 88 THR A CA 1
ATOM 712 C C . THR A 1 96 ? -29.507 -72.766 -31.187 1.00 19.16 88 THR A C 1
ATOM 713 O O . THR A 1 96 ? -29.913 -73.861 -30.779 1.00 20.42 88 THR A O 1
ATOM 717 N N . THR A 1 97 ? -28.578 -72.065 -30.531 1.00 19.26 89 THR A N 1
ATOM 718 C CA . THR A 1 97 ? -27.970 -72.605 -29.316 1.00 19.19 89 THR A CA 1
ATOM 719 C C . THR A 1 97 ? -28.863 -72.426 -28.099 1.00 18.96 89 THR A C 1
ATOM 720 O O . THR A 1 97 ? -28.747 -73.195 -27.136 1.00 19.35 89 THR A O 1
ATOM 724 N N . ASN A 1 98 ? -29.734 -71.418 -28.113 1.00 17.83 90 ASN A N 1
ATOM 725 C CA . ASN A 1 98 ? -30.529 -71.046 -26.940 1.00 19.54 90 ASN A CA 1
ATOM 726 C C . ASN A 1 98 ? -29.645 -70.759 -25.735 1.00 18.92 90 ASN A C 1
ATOM 727 O O . ASN A 1 98 ? -30.050 -70.957 -24.585 1.00 19.48 90 ASN A O 1
ATOM 732 N N . HIS A 1 99 ? -28.434 -70.290 -25.995 1.00 16.12 91 HIS A N 1
ATOM 733 C CA . HIS A 1 99 ? -27.473 -70.066 -24.922 1.00 16.84 91 HIS A CA 1
ATOM 734 C C . HIS A 1 99 ? -26.468 -69.043 -25.416 1.00 14.99 91 HIS A C 1
ATOM 735 O O . HIS A 1 99 ? -25.824 -69.255 -26.453 1.00 15.90 91 HIS A O 1
ATOM 742 N N . ASP A 1 100 ? -26.321 -67.944 -24.671 1.00 17.12 92 ASP A N 1
ATOM 743 C CA . ASP A 1 100 ? -25.581 -66.799 -25.197 1.00 16.51 92 ASP A CA 1
ATOM 744 C C . ASP A 1 100 ? -24.073 -67.042 -25.239 1.00 15.97 92 ASP A C 1
ATOM 745 O O . ASP A 1 100 ? -23.412 -66.678 -26.222 1.00 16.45 92 ASP A O 1
ATOM 750 N N . VAL A 1 101 ? -23.496 -67.650 -24.198 1.00 15.76 93 VAL A N 1
ATOM 751 C CA . VAL A 1 101 ? -22.057 -67.909 -24.236 1.00 15.00 93 VAL A CA 1
ATOM 752 C C . VAL A 1 101 ? -21.735 -68.987 -25.262 1.00 18.13 93 VAL A C 1
ATOM 753 O O . VAL A 1 101 ? -20.714 -68.918 -25.962 1.00 16.50 93 VAL A O 1
ATOM 757 N N . LYS A 1 102 ? -22.607 -69.990 -25.391 1.00 16.76 94 LYS A N 1
ATOM 758 C CA . LYS A 1 102 ? -22.381 -71.008 -26.408 1.00 18.25 94 LYS A CA 1
ATOM 759 C C . LYS A 1 102 ? -22.389 -70.403 -27.805 1.00 18.63 94 LYS A C 1
ATOM 760 O O . LYS A 1 102 ? -21.648 -70.860 -28.680 1.00 19.19 94 LYS A O 1
ATOM 766 N N . ALA A 1 103 ? -23.187 -69.357 -28.023 1.00 18.14 95 ALA A N 1
ATOM 767 C CA . ALA A 1 103 ? -23.201 -68.700 -29.327 1.00 18.82 95 ALA A CA 1
ATOM 768 C C . ALA A 1 103 ? -21.873 -68.012 -29.619 1.00 18.30 95 ALA A C 1
ATOM 769 O O . ALA A 1 103 ? -21.429 -67.984 -30.775 1.00 18.97 95 ALA A O 1
ATOM 771 N N . VAL A 1 104 ? -21.233 -67.444 -28.587 1.00 17.26 96 VAL A N 1
ATOM 772 C CA . VAL A 1 104 ? -19.896 -66.876 -28.750 1.00 16.93 96 VAL A CA 1
ATOM 773 C C . VAL A 1 104 ? -18.908 -67.962 -29.140 1.00 17.18 96 VAL A C 1
ATOM 774 O O . VAL A 1 104 ? -18.103 -67.789 -30.067 1.00 17.60 96 VAL A O 1
ATOM 778 N N . GLU A 1 105 ? -18.975 -69.114 -28.468 1.00 18.21 97 GLU A N 1
ATOM 779 C CA A GLU A 1 105 ? -18.095 -70.225 -28.818 0.50 17.87 97 GLU A CA 1
ATOM 780 C CA B GLU A 1 105 ? -18.093 -70.221 -28.818 0.50 17.86 97 GLU A CA 1
ATOM 781 C C . GLU A 1 105 ? -18.257 -70.609 -30.284 1.00 19.40 97 GLU A C 1
ATOM 782 O O . GLU A 1 105 ? -17.268 -70.804 -31.001 1.00 20.33 97 GLU A O 1
ATOM 793 N N . TYR A 1 106 ? -19.504 -70.711 -30.750 1.00 19.24 98 TYR A N 1
ATOM 794 C CA . TYR A 1 106 ? -19.739 -71.116 -32.133 1.00 21.05 98 TYR A CA 1
ATOM 795 C C . TYR A 1 106 ? -19.284 -70.063 -33.139 1.00 20.55 98 TYR A C 1
ATOM 796 O O . TYR A 1 106 ? -18.811 -70.418 -34.223 1.00 21.33 98 TYR A O 1
ATOM 805 N N . LEU A 1 107 ? -19.411 -68.774 -32.813 1.00 19.99 99 LEU A N 1
ATOM 806 C CA . LEU A 1 107 ? -18.865 -67.750 -33.702 1.00 20.32 99 LEU A CA 1
ATOM 807 C C . LEU A 1 107 ? -17.361 -67.915 -33.847 1.00 20.11 99 LEU A C 1
ATOM 808 O O . LEU A 1 107 ? -16.819 -67.830 -34.957 1.00 20.84 99 LEU A O 1
ATOM 813 N N . LEU A 1 108 ? -16.670 -68.141 -32.734 1.00 19.23 100 LEU A N 1
ATOM 814 C CA . LEU A 1 108 ? -15.229 -68.347 -32.802 1.00 19.18 100 LEU A CA 1
ATOM 815 C C . LEU A 1 108 ? -14.888 -69.614 -33.572 1.00 19.99 100 LEU A C 1
ATOM 816 O O . LEU A 1 108 ? -13.901 -69.650 -34.313 1.00 20.36 100 LEU A O 1
ATOM 821 N N . LYS A 1 109 ? -15.701 -70.661 -33.433 1.00 20.16 101 LYS A N 1
ATOM 822 C CA . LYS A 1 109 ? -15.462 -71.865 -34.223 1.00 21.07 101 LYS A CA 1
ATOM 823 C C . LYS A 1 109 ? -15.671 -71.604 -35.712 1.00 22.05 101 LYS A C 1
ATOM 824 O O . LYS A 1 109 ? -14.939 -72.145 -36.550 1.00 24.79 101 LYS A O 1
ATOM 830 N N . GLU A 1 110 ? -16.661 -70.775 -36.062 1.00 22.25 102 GLU A N 1
ATOM 831 C CA . GLU A 1 110 ? -16.871 -70.404 -37.461 1.00 23.38 102 GLU A CA 1
ATOM 832 C C . GLU A 1 110 ? -15.699 -69.599 -38.000 1.00 24.54 102 GLU A C 1
ATOM 833 O O . GLU A 1 110 ? -15.273 -69.795 -39.145 1.00 24.99 102 GLU A O 1
ATOM 839 N N . GLN A 1 111 ? -15.186 -68.665 -37.200 1.00 22.42 103 GLN A N 1
ATOM 840 C CA . GLN A 1 111 ? -14.024 -67.894 -37.622 1.00 23.56 103 GLN A CA 1
ATOM 841 C C . GLN A 1 111 ? -12.786 -68.777 -37.714 1.00 26.03 103 GLN A C 1
ATOM 842 O O . GLN A 1 111 ? -12.000 -68.657 -38.662 1.00 25.91 103 GLN A O 1
ATOM 848 N N . ALA A 1 112 ? -12.606 -69.682 -36.746 1.00 22.47 104 ALA A N 1
ATOM 849 C CA . ALA A 1 112 ? -11.460 -70.587 -36.783 1.00 23.09 104 ALA A CA 1
ATOM 850 C C . ALA A 1 112 ? -11.480 -71.477 -38.020 1.00 25.38 104 ALA A C 1
ATOM 851 O O . ALA A 1 112 ? -10.418 -71.855 -38.527 1.00 26.51 104 ALA A O 1
ATOM 853 N N . ALA A 1 113 ? -12.670 -71.806 -38.532 1.00 25.76 105 ALA A N 1
ATOM 854 C CA . ALA A 1 113 ? -12.765 -72.640 -39.724 1.00 27.64 105 ALA A CA 1
ATOM 855 C C . ALA A 1 113 ? -12.152 -71.972 -40.948 1.00 26.37 105 ALA A C 1
ATOM 856 O O . ALA A 1 113 ? -11.897 -72.650 -41.950 1.00 29.60 105 ALA A O 1
ATOM 858 N N . LYS A 1 114 ? -11.902 -70.663 -40.893 1.00 28.41 106 LYS A N 1
ATOM 859 C CA . LYS A 1 114 ? -11.319 -69.974 -42.038 1.00 28.74 106 LYS A CA 1
ATOM 860 C C . LYS A 1 114 ? -9.852 -70.338 -42.242 1.00 29.88 106 LYS A C 1
ATOM 861 O O . LYS A 1 114 ? -9.344 -70.226 -43.362 1.00 32.98 106 LYS A O 1
ATOM 867 N N . LEU A 1 115 ? -9.157 -70.758 -41.184 1.00 28.67 107 LEU A N 1
ATOM 868 C CA . LEU A 1 115 ? -7.736 -71.091 -41.251 1.00 27.86 107 LEU A CA 1
ATOM 869 C C . LEU A 1 115 ? -7.517 -72.503 -40.731 1.00 27.02 107 LEU A C 1
ATOM 870 O O . LEU A 1 115 ? -7.822 -72.774 -39.557 1.00 25.80 107 LEU A O 1
ATOM 875 N N . PRO A 1 116 ? -6.970 -73.421 -41.535 1.00 26.73 108 PRO A N 1
ATOM 876 C CA . PRO A 1 116 ? -6.691 -74.776 -41.020 1.00 26.87 108 PRO A CA 1
ATOM 877 C C . PRO A 1 116 ? -5.930 -74.807 -39.697 1.00 26.20 108 PRO A C 1
ATOM 878 O O . PRO A 1 116 ? -6.204 -75.673 -38.854 1.00 26.22 108 PRO A O 1
ATOM 882 N N . GLU A 1 117 ? -5.000 -73.870 -39.481 1.00 26.00 109 GLU A N 1
ATOM 883 C CA . GLU A 1 117 ? -4.263 -73.820 -38.218 1.00 25.54 109 GLU A CA 1
ATOM 884 C C . GLU A 1 117 ? -5.196 -73.616 -37.027 1.00 24.49 109 GLU A C 1
ATOM 885 O O . GLU A 1 117 ? -5.004 -74.218 -35.961 1.00 24.24 109 GLU A O 1
ATOM 891 N N . LEU A 1 118 ? -6.203 -72.757 -37.179 1.00 23.97 110 LEU A N 1
ATOM 892 C CA . LEU A 1 118 ? -7.142 -72.540 -36.085 1.00 23.26 110 LEU A CA 1
ATOM 893 C C . LEU A 1 118 ? -8.194 -73.639 -36.029 1.00 23.10 110 LEU A C 1
ATOM 894 O O . LEU A 1 118 ? -8.583 -74.070 -34.939 1.00 22.60 110 LEU A O 1
ATOM 899 N N . ALA A 1 119 ? -8.653 -74.114 -37.191 1.00 23.87 111 ALA A N 1
ATOM 900 C CA . ALA A 1 119 ? -9.628 -75.200 -37.210 1.00 24.25 111 ALA A CA 1
ATOM 901 C C . ALA A 1 119 ? -9.106 -76.426 -36.469 1.00 24.53 111 ALA A C 1
ATOM 902 O O . ALA A 1 119 ? -9.874 -77.130 -35.802 1.00 24.52 111 ALA A O 1
ATOM 904 N N . ALA A 1 120 ? -7.795 -76.675 -36.547 1.00 24.91 112 ALA A N 1
ATOM 905 C CA . ALA A 1 120 ? -7.193 -77.837 -35.902 1.00 25.42 112 ALA A CA 1
ATOM 906 C C . ALA A 1 120 ? -7.352 -77.829 -34.387 1.00 24.68 112 ALA A C 1
ATOM 907 O O . ALA A 1 120 ? -7.314 -78.899 -33.770 1.00 26.81 112 ALA A O 1
ATOM 909 N N . VAL A 1 121 ? -7.515 -76.659 -33.776 1.00 23.63 113 VAL A N 1
ATOM 910 C CA . VAL A 1 121 ? -7.658 -76.553 -32.330 1.00 22.93 113 VAL A CA 1
ATOM 911 C C . VAL A 1 121 ? -9.011 -75.968 -31.940 1.00 22.08 113 VAL A C 1
ATOM 912 O O . VAL A 1 121 ? -9.170 -75.449 -30.839 1.00 21.29 113 VAL A O 1
ATOM 916 N N . SER A 1 122 ? -9.999 -76.058 -32.835 1.00 22.34 114 SER A N 1
ATOM 917 C CA . SER A 1 122 ? -11.300 -75.454 -32.562 1.00 21.71 114 SER A CA 1
ATOM 918 C C . SER A 1 122 ? -11.956 -76.038 -31.316 1.00 22.59 114 SER A C 1
ATOM 919 O O . SER A 1 122 ? -12.731 -75.347 -30.646 1.00 22.09 114 SER A O 1
ATOM 922 N N . GLU A 1 123 ? -11.666 -77.301 -30.989 1.00 22.99 115 GLU A N 1
ATOM 923 C CA . GLU A 1 123 ? -12.240 -77.902 -29.791 1.00 25.10 115 GLU A CA 1
ATOM 924 C C . GLU A 1 123 ? -11.622 -77.379 -28.501 1.00 25.42 115 GLU A C 1
ATOM 925 O O . GLU A 1 123 ? -12.142 -77.683 -27.424 1.00 25.87 115 GLU A O 1
ATOM 931 N N . PHE A 1 124 ? -10.543 -76.600 -28.572 1.00 20.97 116 PHE A N 1
ATOM 932 C CA . PHE A 1 124 ? -9.972 -75.983 -27.379 1.00 20.25 116 PHE A CA 1
ATOM 933 C C . PHE A 1 124 ? -10.505 -74.584 -27.113 1.00 19.17 116 PHE A C 1
ATOM 934 O O . PHE A 1 124 ? -10.178 -74.001 -26.073 1.00 18.87 116 PHE A O 1
ATOM 942 N N . ILE A 1 125 ? -11.328 -74.038 -28.012 1.00 18.98 117 ILE A N 1
ATOM 943 C CA . ILE A 1 125 ? -12.104 -72.858 -27.667 1.00 18.11 117 ILE A CA 1
ATOM 944 C C . ILE A 1 125 ? -12.954 -73.203 -26.457 1.00 17.98 117 ILE A C 1
ATOM 945 O O . ILE A 1 125 ? -13.623 -74.245 -26.432 1.00 20.05 117 ILE A O 1
ATOM 950 N N . HIS A 1 126 ? -12.885 -72.359 -25.421 1.00 16.94 118 HIS A N 1
ATOM 951 C CA . HIS A 1 126 ? -13.660 -72.545 -24.197 1.00 16.65 118 HIS A CA 1
ATOM 952 C C . HIS A 1 126 ? -13.182 -73.754 -23.392 1.00 17.04 118 HIS A C 1
ATOM 953 O O . HIS A 1 126 ? -13.920 -74.264 -22.549 1.00 17.86 118 HIS A O 1
ATOM 960 N N . PHE A 1 127 ? -11.949 -74.226 -23.622 1.00 17.66 119 PHE A N 1
ATOM 961 C CA . PHE A 1 127 ? -11.510 -75.471 -22.996 1.00 18.46 119 PHE A CA 1
ATOM 962 C C . PHE A 1 127 ? -11.596 -75.403 -21.474 1.00 18.14 119 PHE A C 1
ATOM 963 O O . PHE A 1 127 ? -11.016 -74.515 -20.846 1.00 18.57 119 PHE A O 1
ATOM 971 N N . ALA A 1 128 ? -12.305 -76.373 -20.894 1.00 19.34 120 ALA A N 1
ATOM 972 C CA . ALA A 1 128 ? -12.507 -76.563 -19.455 1.00 18.53 120 ALA A CA 1
ATOM 973 C C . ALA A 1 128 ? -13.270 -75.429 -18.788 1.00 18.38 120 ALA A C 1
ATOM 974 O O . ALA A 1 128 ? -13.423 -75.433 -17.557 1.00 18.65 120 ALA A O 1
ATOM 976 N N . CYS A 1 129 ? -13.787 -74.481 -19.561 1.00 17.56 121 CYS A N 1
ATOM 977 C CA . CYS A 1 129 ? -14.458 -73.313 -19.007 1.00 17.23 121 CYS A CA 1
ATOM 978 C C . CYS A 1 129 ? -15.918 -73.599 -18.698 1.00 17.85 121 CYS A C 1
ATOM 979 O O . CYS A 1 129 ? -16.562 -74.446 -19.322 1.00 17.97 121 CYS A O 1
ATOM 982 N N . THR A 1 130 ? -16.435 -72.878 -17.714 1.00 15.29 122 THR A N 1
ATOM 983 C CA . THR A 1 130 ? -17.866 -72.746 -17.504 1.00 16.54 122 THR A CA 1
ATOM 984 C C . THR A 1 130 ? -18.283 -71.365 -18.003 1.00 13.78 122 THR A C 1
ATOM 985 O O . THR A 1 130 ? -17.447 -70.477 -18.195 1.00 14.59 122 THR A O 1
ATOM 989 N N . SER A 1 131 ? -19.587 -71.194 -18.251 1.00 14.20 123 SER A N 1
ATOM 990 C CA . SER A 1 131 ? -20.055 -69.916 -18.788 1.00 13.68 123 SER A CA 1
ATOM 991 C C . SER A 1 131 ? -19.629 -68.742 -17.911 1.00 12.17 123 SER A C 1
ATOM 992 O O . SER A 1 131 ? -19.246 -67.683 -18.421 1.00 13.82 123 SER A O 1
ATOM 995 N N . GLU A 1 132 ? -19.674 -68.912 -16.585 1.00 13.77 124 GLU A N 1
ATOM 996 C CA . GLU A 1 132 ? -19.322 -67.820 -15.690 1.00 13.22 124 GLU A CA 1
ATOM 997 C C . GLU A 1 132 ? -17.836 -67.479 -15.703 1.00 13.04 124 GLU A C 1
ATOM 998 O O . GLU A 1 132 ? -17.474 -66.367 -15.301 1.00 13.20 124 GLU A O 1
ATOM 1004 N N . ASP A 1 133 ? -16.965 -68.397 -16.140 1.00 12.42 125 ASP A N 1
ATOM 1005 C CA . ASP A 1 133 ? -15.568 -68.013 -16.337 1.00 12.21 125 ASP A CA 1
ATOM 1006 C C . ASP A 1 133 ? -15.473 -66.904 -17.374 1.00 12.82 125 ASP A C 1
ATOM 1007 O O . ASP A 1 133 ? -14.696 -65.950 -17.225 1.00 13.80 125 ASP A O 1
ATOM 1012 N N . ILE A 1 134 ? -16.260 -67.019 -18.444 1.00 13.09 126 ILE A N 1
ATOM 1013 C CA . ILE A 1 134 ? -16.263 -65.992 -19.479 1.00 12.81 126 ILE A CA 1
ATOM 1014 C C . ILE A 1 134 ? -17.017 -64.761 -19.002 1.00 13.61 126 ILE A C 1
ATOM 1015 O O . ILE A 1 134 ? -16.564 -63.622 -19.190 1.00 13.09 126 ILE A O 1
ATOM 1020 N N . ASN A 1 135 ? -18.181 -64.966 -18.377 1.00 12.01 127 ASN A N 1
ATOM 1021 C CA . ASN A 1 135 ? -19.015 -63.836 -17.993 1.00 11.26 127 ASN A CA 1
ATOM 1022 C C . ASN A 1 135 ? -18.328 -62.950 -16.961 1.00 11.20 127 ASN A C 1
ATOM 1023 O O . ASN A 1 135 ? -18.334 -61.724 -17.092 1.00 11.54 127 ASN A O 1
ATOM 1028 N N . ASN A 1 136 ? -17.728 -63.545 -15.920 1.00 10.69 128 ASN A N 1
ATOM 1029 C CA . ASN A 1 136 ? -17.179 -62.700 -14.860 1.00 10.15 128 ASN A CA 1
ATOM 1030 C C . ASN A 1 136 ? -16.021 -61.864 -15.372 1.00 9.98 128 ASN A C 1
ATOM 1031 O O . ASN A 1 136 ? -15.896 -60.689 -15.021 1.00 11.09 128 ASN A O 1
ATOM 1036 N N . LEU A 1 137 ? -15.191 -62.435 -16.245 1.00 10.49 129 LEU A N 1
ATOM 1037 C CA . LE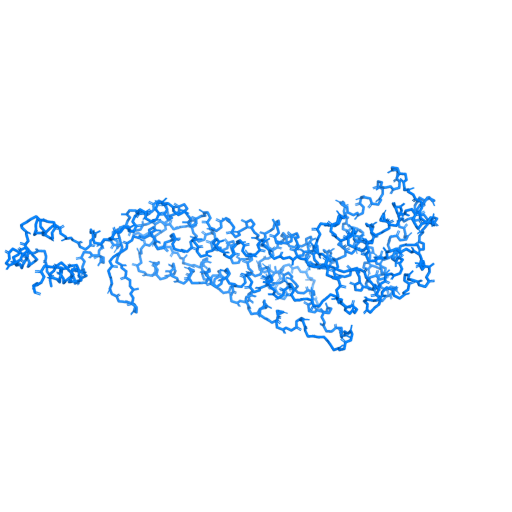U A 1 137 ? -14.097 -61.647 -16.788 1.00 11.59 129 LEU A CA 1
ATOM 1038 C C . LEU A 1 137 ? -14.625 -60.553 -17.702 1.00 10.70 129 LEU A C 1
ATOM 1039 O O . LEU A 1 137 ? -14.098 -59.433 -17.713 1.00 11.85 129 LEU A O 1
ATOM 1044 N N . SER A 1 138 ? -15.677 -60.859 -18.466 1.00 10.71 130 SER A N 1
ATOM 1045 C CA . SER A 1 138 ? -16.317 -59.847 -19.300 1.00 10.60 130 SER A CA 1
ATOM 1046 C C . SER A 1 138 ? -16.827 -58.687 -18.457 1.00 10.80 130 SER A C 1
ATOM 1047 O O . SER A 1 138 ? -16.600 -57.523 -18.797 1.00 11.92 130 SER A O 1
ATOM 1050 N N . HIS A 1 139 ? -17.523 -58.991 -17.353 1.00 10.89 131 HIS A N 1
ATOM 1051 C CA . HIS A 1 139 ? -18.058 -57.936 -16.492 1.00 10.81 131 HIS A CA 1
ATOM 1052 C C . HIS A 1 139 ? -16.954 -57.053 -15.938 1.00 10.79 131 HIS A C 1
ATOM 1053 O O . HIS A 1 139 ? -17.100 -55.831 -15.884 1.00 11.01 131 HIS A O 1
ATOM 1060 N N . ALA A 1 140 ? -15.849 -57.657 -15.497 1.00 9.95 132 ALA A N 1
ATOM 1061 C CA . ALA A 1 140 ? -14.737 -56.872 -14.973 1.00 11.18 132 ALA A CA 1
ATOM 1062 C C . ALA A 1 140 ? -14.138 -55.980 -16.052 1.00 10.93 132 ALA A C 1
ATOM 1063 O O . ALA A 1 140 ? -13.803 -54.821 -15.791 1.00 11.63 132 ALA A O 1
ATOM 1065 N N . LEU A 1 141 ? -14.012 -56.501 -17.276 1.00 9.60 133 LEU A N 1
ATOM 1066 C CA . LEU A 1 141 ? -13.458 -55.711 -18.372 1.00 11.28 133 LEU A CA 1
ATOM 1067 C C . LEU A 1 141 ? -14.417 -54.605 -18.796 1.00 11.90 133 LEU A C 1
ATOM 1068 O O . LEU A 1 141 ? -13.986 -53.501 -19.138 1.00 11.77 133 LEU A O 1
ATOM 1073 N N . MET A 1 142 ? -15.726 -54.880 -18.765 1.00 11.30 134 MET A N 1
ATOM 1074 C CA . MET A 1 142 ? -16.716 -53.843 -19.041 1.00 10.75 134 MET A CA 1
ATOM 1075 C C . MET A 1 142 ? -16.628 -52.733 -18.003 1.00 10.53 134 MET A C 1
ATOM 1076 O O . MET A 1 142 ? -16.582 -51.543 -18.343 1.00 11.00 134 MET A O 1
ATOM 1081 N N . LEU A 1 143 ? -16.582 -53.112 -16.725 1.00 10.43 135 LEU A N 1
ATOM 1082 C CA . LEU A 1 143 ? -16.472 -52.114 -15.669 1.00 9.19 135 LEU A CA 1
ATOM 1083 C C . LEU A 1 143 ? -15.168 -51.341 -15.782 1.00 11.50 135 LEU A C 1
ATOM 1084 O O . LEU A 1 143 ? -15.143 -50.125 -15.561 1.00 12.95 135 LEU A O 1
ATOM 1089 N N . ARG A 1 144 ? -14.074 -52.018 -16.148 1.00 10.57 136 ARG A N 1
ATOM 1090 C CA . ARG A 1 144 ? -12.812 -51.301 -16.296 1.00 11.23 136 ARG A CA 1
ATOM 1091 C C . ARG A 1 144 ? -12.899 -50.246 -17.392 1.00 13.16 136 ARG A C 1
ATOM 1092 O O . ARG A 1 144 ? -12.494 -49.098 -17.194 1.00 14.20 136 ARG A O 1
ATOM 1100 N N . GLU A 1 145 ? -13.416 -50.614 -18.568 1.00 12.07 137 GLU A N 1
ATOM 1101 C CA . GLU A 1 145 ? -13.496 -49.631 -19.643 1.00 12.94 137 GLU A CA 1
ATOM 1102 C C . GLU A 1 145 ? -14.480 -48.516 -19.304 1.00 13.72 137 GLU A C 1
ATOM 1103 O O . GLU A 1 145 ? -14.200 -47.337 -19.545 1.00 14.17 137 GLU A O 1
ATOM 1109 N N . GLY A 1 146 ? -15.645 -48.868 -18.761 1.00 11.68 138 GLY A N 1
ATOM 1110 C CA . GLY A 1 146 ? -16.581 -47.833 -18.351 1.00 12.89 138 GLY A CA 1
ATOM 1111 C C . GLY A 1 146 ? -15.986 -46.891 -17.321 1.00 13.83 138 GLY A C 1
ATOM 1112 O O . GLY A 1 146 ? -16.111 -45.672 -17.432 1.00 13.19 138 GLY A O 1
ATOM 1113 N N . ARG A 1 147 ? -15.312 -47.445 -16.314 1.00 12.50 139 ARG A N 1
ATOM 1114 C CA . ARG A 1 147 ? -14.723 -46.595 -15.284 1.00 12.84 139 ARG A CA 1
ATOM 1115 C C . ARG A 1 147 ? -13.613 -45.720 -15.855 1.00 12.83 139 ARG A C 1
ATOM 1116 O O . ARG A 1 147 ? -13.578 -44.505 -15.621 1.00 12.66 139 ARG A O 1
ATOM 1124 N N . ASP A 1 148 ? -12.683 -46.322 -16.597 1.00 12.98 140 ASP A N 1
ATOM 1125 C CA . ASP A 1 148 ? -11.462 -45.604 -16.943 1.00 15.22 140 ASP A CA 1
ATOM 1126 C C . ASP A 1 148 ? -11.652 -44.666 -18.125 1.00 14.17 140 ASP A C 1
ATOM 1127 O O . ASP A 1 148 ? -11.029 -43.597 -18.175 1.00 17.60 140 ASP A O 1
ATOM 1132 N N . SER A 1 149 ? -12.494 -45.033 -19.093 1.00 13.23 141 SER A N 1
ATOM 1133 C CA A SER A 1 149 ? -12.606 -44.254 -20.317 0.56 14.40 141 SER A CA 1
ATOM 1134 C CA B SER A 1 149 ? -12.612 -44.264 -20.322 0.44 14.41 141 SER A CA 1
ATOM 1135 C C . SER A 1 149 ? -13.807 -43.321 -20.350 1.00 13.27 141 SER A C 1
ATOM 1136 O O . SER A 1 149 ? -13.824 -42.401 -21.175 1.00 17.58 141 SER A O 1
ATOM 1141 N N . VAL A 1 150 ? -14.804 -43.522 -19.484 1.00 12.93 142 VAL A N 1
ATOM 1142 C CA . VAL A 1 150 ? -16.006 -42.687 -19.529 1.00 14.35 142 VAL A CA 1
ATOM 1143 C C . VAL A 1 150 ? -16.250 -42.002 -18.188 1.00 13.23 142 VAL A C 1
ATOM 1144 O O . VAL A 1 150 ? -16.351 -40.771 -18.112 1.00 14.60 142 VAL A O 1
ATOM 1148 N N . LEU A 1 151 ? -16.339 -42.791 -17.117 1.00 12.28 143 LEU A N 1
ATOM 1149 C CA . LEU A 1 151 ? -16.771 -42.257 -15.830 1.00 12.24 143 LEU A CA 1
ATOM 1150 C C . LEU A 1 151 ? -15.718 -41.347 -15.207 1.00 11.91 143 LEU A C 1
ATOM 1151 O O . LEU A 1 151 ? -16.006 -40.188 -14.871 1.00 12.21 143 LEU A O 1
ATOM 1156 N N . LEU A 1 152 ? -14.500 -41.870 -15.004 1.00 11.32 144 LEU A N 1
ATOM 1157 C CA . LEU A 1 152 ? -13.455 -41.072 -14.361 1.00 12.30 144 LEU A CA 1
ATOM 1158 C C . LEU A 1 152 ? -13.126 -39.798 -15.124 1.00 13.11 144 LEU A C 1
ATOM 1159 O O . LEU A 1 152 ? -12.970 -38.749 -14.476 1.00 12.23 144 LEU A O 1
ATOM 1164 N N . PRO A 1 153 ? -13.002 -39.798 -16.451 1.00 12.63 145 PRO A N 1
ATOM 1165 C CA . PRO A 1 153 ? -12.779 -38.520 -17.142 1.00 12.46 145 PRO A CA 1
ATOM 1166 C C . PRO A 1 153 ? -13.839 -37.474 -16.850 1.00 13.30 145 PRO A C 1
ATOM 1167 O O . PRO A 1 153 ? -13.500 -36.307 -16.627 1.00 13.38 145 PRO A O 1
ATOM 1171 N N . LEU A 1 154 ? -15.120 -37.860 -16.811 1.00 11.51 146 LEU A N 1
ATOM 1172 C CA . LEU A 1 154 ? -16.161 -36.891 -16.482 1.00 11.66 146 LEU A CA 1
ATOM 1173 C C . LEU A 1 154 ? -16.080 -36.436 -15.027 1.00 11.17 146 LEU A C 1
ATOM 1174 O O . LEU A 1 154 ? -16.292 -35.253 -14.733 1.00 11.73 146 LEU A O 1
ATOM 1179 N N . MET A 1 155 ? -15.801 -37.363 -14.103 1.00 9.85 147 MET A N 1
ATOM 1180 C CA . MET A 1 155 ? -15.646 -36.983 -12.701 1.00 10.99 147 MET A CA 1
ATOM 1181 C C . MET A 1 155 ? -14.537 -35.957 -12.536 1.00 10.30 147 MET A C 1
ATOM 1182 O O . MET A 1 155 ? -14.701 -34.965 -11.811 1.00 11.05 147 MET A O 1
ATOM 1187 N N . ARG A 1 156 ? -13.404 -36.181 -13.205 1.00 10.86 148 ARG A N 1
ATOM 1188 C CA . ARG A 1 156 ? -12.291 -35.244 -13.111 1.00 11.28 148 ARG A CA 1
ATOM 1189 C C . ARG A 1 156 ? -12.616 -33.921 -13.791 1.00 11.48 148 ARG A C 1
ATOM 1190 O O . ARG A 1 156 ? -12.204 -32.858 -13.305 1.00 13.65 148 ARG A O 1
ATOM 1198 N N . GLN A 1 157 ? -13.382 -33.951 -14.886 1.00 11.13 149 GLN A N 1
ATOM 1199 C CA . GLN A 1 157 ? -13.816 -32.703 -15.501 1.00 11.65 149 GLN A CA 1
ATOM 1200 C C . GLN A 1 157 ? -14.630 -31.863 -14.529 1.00 10.71 149 GLN A C 1
ATOM 1201 O O . GLN A 1 157 ? -14.488 -30.636 -14.495 1.00 13.38 149 GLN A O 1
ATOM 1207 N N . ILE A 1 158 ? -15.512 -32.499 -13.758 1.00 11.82 150 ILE A N 1
ATOM 1208 C CA . ILE A 1 158 ? -16.300 -31.758 -12.774 1.00 12.84 150 ILE A CA 1
ATOM 1209 C C . ILE A 1 158 ? -15.389 -31.149 -11.720 1.00 12.23 150 ILE A C 1
ATOM 1210 O O . ILE A 1 158 ? -15.489 -29.959 -11.402 1.00 13.23 150 ILE A O 1
ATOM 1215 N N . ALA A 1 159 ? -14.478 -31.956 -11.171 1.00 11.69 151 ALA A N 1
ATOM 1216 C CA . ALA A 1 159 ? -13.565 -31.448 -10.154 1.00 12.82 151 ALA A CA 1
ATOM 1217 C C . ALA A 1 159 ? -12.761 -30.267 -10.677 1.00 13.56 151 ALA A C 1
ATOM 1218 O O . ALA A 1 159 ? -12.604 -29.250 -9.981 1.00 12.66 151 ALA A O 1
ATOM 1220 N N . GLU A 1 160 ? -12.266 -30.362 -11.914 1.00 12.96 152 GLU A N 1
ATOM 1221 C CA . GLU A 1 160 ? -11.442 -29.278 -12.436 1.00 14.48 152 GLU A CA 1
ATOM 1222 C 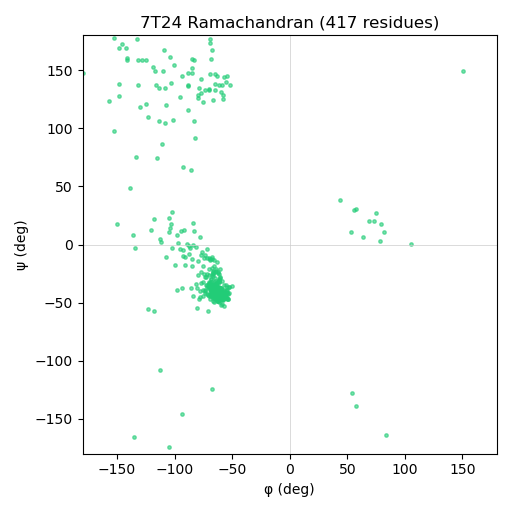C . GLU A 1 160 ? -12.276 -28.048 -12.765 1.00 12.22 152 GLU A C 1
ATOM 1223 O O . GLU A 1 160 ? -11.808 -26.918 -12.596 1.00 14.34 152 GLU A O 1
ATOM 1229 N N . ALA A 1 161 ? -13.514 -28.242 -13.246 1.00 12.38 153 ALA A N 1
ATOM 1230 C CA . ALA A 1 161 ? -14.369 -27.092 -13.525 1.00 12.97 153 ALA A CA 1
ATOM 1231 C C . ALA A 1 161 ? -14.707 -26.343 -12.245 1.00 13.24 153 ALA A C 1
ATOM 1232 O O . ALA A 1 161 ? -14.698 -25.106 -12.220 1.00 14.56 153 ALA A O 1
ATOM 1234 N N . ILE A 1 162 ? -14.986 -27.071 -11.164 1.00 11.80 154 ILE A N 1
ATOM 1235 C CA . ILE A 1 162 ? -15.263 -26.408 -9.896 1.00 12.67 154 ILE A CA 1
ATOM 1236 C C . ILE A 1 162 ? -13.996 -25.772 -9.333 1.00 13.43 154 ILE A C 1
ATOM 1237 O O . ILE A 1 162 ? -14.038 -24.667 -8.784 1.00 13.85 154 ILE A O 1
ATOM 1242 N N . ARG A 1 163 ? -12.848 -26.441 -9.490 1.00 12.38 155 ARG A N 1
ATOM 1243 C CA . ARG A 1 163 ? -11.582 -25.853 -9.054 1.00 13.18 155 ARG A CA 1
ATOM 1244 C C . ARG A 1 163 ? -11.321 -24.514 -9.738 1.00 13.78 155 ARG A C 1
ATOM 1245 O O . ARG A 1 163 ? -10.922 -23.544 -9.085 1.00 15.17 155 ARG A O 1
ATOM 1253 N N . GLU A 1 164 ? -11.525 -24.447 -11.060 1.00 13.71 156 GLU A N 1
ATOM 1254 C CA . GLU A 1 164 ? -11.290 -23.198 -11.781 1.00 15.79 156 GLU A CA 1
ATOM 1255 C C . GLU A 1 164 ? -12.157 -22.075 -11.225 1.00 15.01 156 GLU A C 1
ATOM 1256 O O . GLU A 1 164 ? -11.679 -20.951 -11.019 1.00 17.16 156 GLU A O 1
ATOM 1258 N N . LEU A 1 165 ? -13.432 -22.369 -10.955 1.00 15.80 157 LEU A N 1
ATOM 1259 C CA A LEU A 1 165 ? -14.316 -21.355 -10.393 0.65 16.35 157 LEU A CA 1
ATOM 1260 C CA B LEU A 1 165 ? -14.324 -21.363 -10.385 0.35 16.35 157 LEU A CA 1
ATOM 1261 C C . LEU A 1 165 ? -13.927 -21.014 -8.957 1.00 15.65 157 LEU A C 1
ATOM 1262 O O . LEU A 1 165 ? -13.993 -19.846 -8.555 1.00 17.58 157 LEU A O 1
ATOM 1271 N N . ALA A 1 166 ? -13.503 -22.013 -8.173 1.00 13.91 158 ALA A N 1
ATOM 1272 C CA . ALA A 1 166 ? -13.081 -21.752 -6.799 1.00 15.80 158 ALA A CA 1
ATOM 1273 C C . ALA A 1 166 ? -11.904 -20.784 -6.753 1.00 15.53 158 ALA A C 1
ATOM 1274 O O . ALA A 1 166 ? -11.871 -19.867 -5.924 1.00 16.03 158 ALA A O 1
ATOM 1276 N N . VAL A 1 167 ? -10.914 -20.986 -7.620 1.00 15.98 159 VAL A N 1
ATOM 1277 C CA . VAL A 1 167 ? -9.759 -20.096 -7.636 1.00 16.17 159 VAL A CA 1
ATOM 1278 C C . VAL A 1 167 ? -10.161 -18.710 -8.126 1.00 15.63 159 VAL A C 1
ATOM 1279 O O . VAL A 1 167 ? -9.762 -17.689 -7.551 1.00 19.46 159 VAL A O 1
ATOM 1283 N N . LYS A 1 168 ? -10.983 -18.656 -9.177 1.00 16.40 160 LYS A N 1
ATOM 1284 C CA . LYS A 1 168 ? -11.456 -17.380 -9.711 1.00 18.18 160 LYS A CA 1
ATOM 1285 C C . LYS A 1 168 ? -12.177 -16.559 -8.648 1.00 17.21 160 LYS A C 1
ATOM 1286 O O . LYS A 1 168 ? -12.018 -15.333 -8.585 1.00 19.93 160 LYS A O 1
ATOM 1292 N N . LEU A 1 169 ? -12.972 -17.217 -7.804 1.00 15.69 161 LEU A N 1
ATOM 1293 C CA . LEU A 1 169 ? -13.823 -16.546 -6.830 1.00 15.45 161 LEU A CA 1
ATOM 1294 C C . LEU A 1 169 ? -13.253 -16.610 -5.413 1.00 14.07 161 LEU A C 1
ATOM 1295 O O . LEU A 1 169 ? -13.973 -16.336 -4.446 1.00 15.12 161 LEU A O 1
ATOM 1300 N N . ALA A 1 170 ? -11.956 -16.919 -5.285 1.00 15.84 162 ALA A N 1
ATOM 1301 C CA . ALA A 1 170 ? -11.354 -17.175 -3.980 1.00 15.87 162 ALA A CA 1
ATOM 1302 C C . ALA A 1 170 ? -11.435 -15.966 -3.061 1.00 17.06 162 ALA A C 1
ATOM 1303 O O . ALA A 1 170 ? -11.529 -16.127 -1.840 1.00 17.26 162 ALA A O 1
ATOM 1305 N N . ASP A 1 171 ? -11.393 -14.757 -3.615 1.00 16.24 163 ASP A N 1
ATOM 1306 C CA . ASP A 1 171 ? -11.343 -13.538 -2.820 1.00 16.83 163 ASP A CA 1
ATOM 1307 C C . ASP A 1 171 ? -12.703 -12.883 -2.613 1.00 18.84 163 ASP A C 1
ATOM 1308 O O . ASP A 1 171 ? -12.767 -11.836 -1.961 1.00 21.45 163 ASP A O 1
ATOM 1313 N N . VAL A 1 172 ? -13.783 -13.470 -3.130 1.00 16.66 164 VAL A N 1
ATOM 1314 C CA . VAL A 1 172 ? -15.117 -12.872 -3.084 1.00 16.42 164 VAL A CA 1
ATOM 1315 C C . VAL A 1 172 ? -15.762 -13.173 -1.735 1.00 16.46 164 VAL A C 1
ATOM 1316 O O . VAL A 1 172 ? -16.201 -14.310 -1.510 1.00 16.28 164 VAL A O 1
ATOM 1320 N N . PRO A 1 173 ? -15.873 -12.203 -0.829 1.00 16.56 165 PRO A N 1
ATOM 1321 C CA . PRO A 1 173 ? -16.465 -12.489 0.483 1.00 16.57 165 PRO A CA 1
ATOM 1322 C C . PRO A 1 173 ? -17.949 -12.773 0.342 1.00 17.14 165 PRO A C 1
ATOM 1323 O O . PRO A 1 173 ? -18.635 -12.210 -0.512 1.00 18.24 165 PRO A O 1
ATOM 1327 N N . MET A 1 174 ? -18.445 -13.666 1.194 1.00 15.37 166 MET A N 1
ATOM 1328 C CA . MET A 1 174 ? -19.839 -14.080 1.114 1.00 16.90 166 MET A CA 1
ATOM 1329 C C . MET A 1 174 ? -20.337 -14.413 2.510 1.00 15.10 166 MET A C 1
ATOM 1330 O O . MET A 1 174 ? -19.628 -15.049 3.294 1.00 15.68 166 MET A O 1
ATOM 1335 N N . LEU A 1 175 ? -21.561 -13.985 2.814 1.00 16.22 167 LEU A N 1
ATOM 1336 C CA . LEU A 1 175 ? -22.187 -14.370 4.069 1.00 14.91 167 LEU A CA 1
ATOM 1337 C C . LEU A 1 175 ? -22.414 -15.878 4.080 1.00 16.37 167 LEU A C 1
ATOM 1338 O O . LEU A 1 175 ? -22.906 -16.451 3.105 1.00 18.15 167 LEU A O 1
ATOM 1343 N N . SER A 1 176 ? -22.047 -16.526 5.180 1.00 15.38 168 SER A N 1
ATOM 1344 C CA . SER A 1 176 ? -22.403 -17.928 5.323 1.00 12.77 168 SER A CA 1
ATOM 1345 C C . SER A 1 176 ? -23.826 -18.055 5.852 1.00 12.88 168 SER A C 1
ATOM 1346 O O . SER A 1 176 ? -24.379 -17.137 6.469 1.00 14.65 168 SER A O 1
ATOM 1349 N N . ARG A 1 177 ? -24.418 -19.220 5.612 1.00 12.59 169 ARG A N 1
ATOM 1350 C CA . ARG A 1 177 ? -25.721 -19.547 6.170 1.00 12.07 169 ARG A CA 1
ATOM 1351 C C . ARG A 1 177 ? -25.642 -20.915 6.823 1.00 11.51 169 ARG A C 1
ATOM 1352 O O . ARG A 1 177 ? -25.338 -21.908 6.159 1.00 12.29 169 ARG A O 1
ATOM 1360 N N . THR A 1 178 ? -25.878 -20.952 8.126 1.00 12.89 170 THR A N 1
ATOM 1361 C CA . THR A 1 178 ? -26.017 -22.189 8.879 1.00 13.58 170 THR A CA 1
ATOM 1362 C C . THR A 1 178 ? -27.439 -22.233 9.418 1.00 12.99 170 THR A C 1
ATOM 1363 O O . THR A 1 178 ? -27.977 -21.213 9.866 1.00 13.66 170 THR A O 1
ATOM 1367 N N . HIS A 1 179 ? -28.064 -23.407 9.327 1.00 12.00 171 HIS A N 1
ATOM 1368 C CA . HIS A 1 179 ? -29.514 -23.516 9.514 1.00 13.31 171 HIS A CA 1
ATOM 1369 C C . HIS A 1 179 ? -30.259 -22.398 8.784 1.00 13.38 171 HIS A C 1
ATOM 1370 O O . HIS A 1 179 ? -31.262 -21.873 9.276 1.00 13.93 171 HIS A O 1
ATOM 1377 N N . GLY A 1 180 ? -29.767 -22.051 7.592 1.00 13.05 172 GLY A N 1
ATOM 1378 C CA . GLY A 1 180 ? -30.423 -21.108 6.710 1.00 13.59 172 GLY A CA 1
ATOM 1379 C C . GLY A 1 180 ? -30.248 -19.656 7.066 1.00 14.24 172 GLY A C 1
ATOM 1380 O O . GLY A 1 180 ? -30.816 -18.797 6.381 1.00 15.95 172 GLY A O 1
ATOM 1381 N N . GLN A 1 181 ? -29.474 -19.344 8.094 1.00 13.86 173 GLN A N 1
ATOM 1382 C CA . GLN A 1 181 ? -29.458 -18.014 8.677 1.00 13.98 173 GLN A CA 1
ATOM 1383 C C . GLN A 1 181 ? -28.034 -17.486 8.772 1.00 13.22 173 GLN A C 1
ATOM 1384 O O . GLN A 1 181 ? -27.073 -18.261 8.722 1.00 13.61 173 GLN A O 1
ATOM 1390 N N . PRO A 1 182 ? -27.866 -16.167 8.870 1.00 15.56 174 PRO A N 1
ATOM 1391 C CA . PRO A 1 182 ? -26.523 -15.579 8.747 1.00 16.12 174 PRO A CA 1
ATOM 1392 C C . PRO A 1 182 ? -25.512 -16.163 9.723 1.00 15.66 174 PRO A C 1
ATOM 1393 O O . PRO A 1 182 ? -25.809 -16.403 10.896 1.00 16.57 174 PRO A O 1
ATOM 1397 N N . ALA A 1 183 ? -24.293 -16.367 9.219 1.00 15.78 175 ALA A N 1
ATOM 1398 C CA . ALA A 1 183 ? -23.193 -16.935 9.983 1.00 16.45 175 ALA A CA 1
ATOM 1399 C C . ALA A 1 183 ? -21.894 -16.286 9.514 1.00 14.89 175 ALA A C 1
ATOM 1400 O O . ALA A 1 183 ? -21.873 -15.542 8.528 1.00 16.66 175 ALA A O 1
ATOM 1402 N N . SER A 1 184 ? -20.809 -16.584 10.234 1.00 16.19 176 SER A N 1
ATOM 1403 C CA . SER A 1 184 ? -19.519 -15.946 9.986 1.00 16.60 176 SER A CA 1
ATOM 1404 C C . SER A 1 184 ? -19.145 -16.048 8.509 1.00 14.59 176 SER A C 1
ATOM 1405 O O . SER A 1 184 ? -19.314 -17.110 7.901 1.00 15.21 176 SER A O 1
ATOM 1408 N N . PRO A 1 185 ? -18.629 -14.979 7.905 1.00 14.19 177 PRO A N 1
ATOM 1409 C CA . PRO A 1 185 ? -18.413 -14.985 6.455 1.00 15.74 177 PRO A CA 1
ATOM 1410 C C . PRO A 1 185 ? -17.324 -15.941 5.982 1.00 16.60 177 PRO A C 1
ATOM 1411 O O . PRO A 1 185 ? -16.432 -16.377 6.719 1.00 15.67 177 PRO A O 1
ATOM 1415 N N . THR A 1 186 ? -17.425 -16.252 4.696 1.00 14.92 178 THR A N 1
ATOM 1416 C CA . THR A 1 186 ? -16.496 -17.122 3.998 1.00 14.80 178 THR A CA 1
ATOM 1417 C C . THR A 1 186 ? -16.195 -16.437 2.671 1.00 14.34 178 THR A C 1
ATOM 1418 O O . THR A 1 186 ? -16.454 -15.238 2.524 1.00 14.81 178 THR A O 1
ATOM 1422 N N . THR A 1 187 ? -15.610 -17.143 1.714 1.00 14.00 179 THR A N 1
ATOM 1423 C CA . THR A 1 187 ? -15.604 -16.656 0.345 1.00 14.91 179 THR A CA 1
ATOM 1424 C C . THR A 1 187 ? -16.325 -17.659 -0.537 1.00 14.63 179 THR A C 1
ATOM 1425 O O . THR A 1 187 ? -16.378 -18.858 -0.232 1.00 14.08 179 THR A O 1
ATOM 1429 N N . LEU A 1 188 ? -16.894 -17.156 -1.631 1.00 13.27 180 LEU A N 1
ATOM 1430 C CA . LEU A 1 188 ? -17.591 -18.050 -2.547 1.00 14.33 180 LEU A CA 1
ATOM 1431 C C . LEU A 1 188 ? -16.630 -19.099 -3.096 1.00 13.47 180 LEU A C 1
ATOM 1432 O O . LEU A 1 188 ? -16.972 -20.278 -3.189 1.00 13.91 180 LEU A O 1
ATOM 1437 N N . GLY A 1 189 ? -15.396 -18.699 -3.397 1.00 13.32 181 GLY A N 1
ATOM 1438 C CA . GLY A 1 189 ? -14.418 -19.664 -3.872 1.00 14.50 181 GLY A CA 1
ATOM 1439 C C . GLY A 1 189 ? -14.100 -20.740 -2.849 1.00 14.59 181 GLY A C 1
ATOM 1440 O O . GLY A 1 189 ? -13.901 -21.904 -3.204 1.00 13.91 181 GLY A O 1
ATOM 1441 N N . LYS A 1 190 ? -14.047 -20.371 -1.566 1.00 12.41 182 LYS A N 1
ATOM 1442 C CA . LYS A 1 190 ? -13.815 -21.378 -0.530 1.00 12.61 182 LYS A CA 1
ATOM 1443 C C . LYS A 1 190 ? -14.942 -22.404 -0.491 1.00 11.92 182 LYS A C 1
ATOM 1444 O O . LYS A 1 190 ? -14.697 -23.607 -0.338 1.00 12.40 182 LYS A O 1
ATOM 1450 N N . GLU A 1 191 ? -16.189 -21.952 -0.617 1.00 12.15 183 GLU A N 1
ATOM 1451 C CA . GLU A 1 191 ? -17.305 -22.894 -0.574 1.00 11.42 183 GLU A CA 1
ATOM 1452 C C . GLU A 1 191 ? -17.275 -23.861 -1.752 1.00 12.98 183 GLU A C 1
ATOM 1453 O O . GLU A 1 191 ? -17.703 -25.015 -1.622 1.00 13.71 183 GLU A O 1
ATOM 1459 N N . LEU A 1 192 ? -16.762 -23.411 -2.902 1.00 12.21 184 LEU A N 1
ATOM 1460 C CA . LEU A 1 192 ? -16.587 -24.296 -4.046 1.00 11.93 184 LEU A CA 1
ATOM 1461 C C . LEU A 1 192 ? -15.390 -25.222 -3.850 1.00 11.76 184 LEU A C 1
ATOM 1462 O O . LEU A 1 192 ? -15.461 -26.405 -4.206 1.00 12.25 184 LEU A O 1
ATOM 1467 N N . ALA A 1 193 ? -14.292 -24.704 -3.279 1.00 10.68 185 ALA A N 1
ATOM 1468 C CA . ALA A 1 193 ? -13.114 -25.530 -3.034 1.00 11.33 185 ALA A CA 1
ATOM 1469 C C . ALA A 1 193 ? -13.445 -26.707 -2.123 1.00 11.66 185 ALA A C 1
ATOM 1470 O O . ALA A 1 193 ? -12.920 -27.809 -2.313 1.00 11.58 185 ALA A O 1
ATOM 1472 N N . ASN A 1 194 ? -14.308 -26.493 -1.120 1.00 11.43 186 ASN A N 1
ATOM 1473 C CA . ASN A 1 194 ? -14.694 -27.597 -0.239 1.00 10.94 186 ASN A CA 1
ATOM 1474 C C . ASN A 1 194 ? -15.226 -28.775 -1.038 1.00 10.19 186 ASN A C 1
ATOM 1475 O O . ASN A 1 194 ? -14.968 -29.938 -0.704 1.00 11.54 186 ASN A O 1
ATOM 1480 N N . VAL A 1 195 ? -15.995 -28.486 -2.090 1.00 9.36 187 VAL A N 1
ATOM 1481 C CA . VAL A 1 195 ? -16.582 -29.534 -2.920 1.00 10.15 187 VAL A CA 1
ATOM 1482 C C . VAL A 1 195 ? -15.507 -30.274 -3.699 1.00 11.45 187 VAL A C 1
ATOM 1483 O O . VAL A 1 195 ? -15.523 -31.508 -3.770 1.00 11.04 187 VAL A O 1
ATOM 1487 N N . VAL A 1 196 ? -14.560 -29.537 -4.295 1.00 9.91 188 VAL A N 1
ATOM 1488 C CA . VAL A 1 196 ? -13.462 -30.169 -5.030 1.00 11.95 188 VAL A CA 1
ATOM 1489 C C . VAL A 1 196 ? -12.758 -31.195 -4.156 1.00 12.95 188 VAL A C 1
ATOM 1490 O O . VAL A 1 196 ? -12.486 -32.324 -4.581 1.00 10.94 188 VAL A O 1
ATOM 1494 N N . TYR A 1 197 ? -12.447 -30.810 -2.917 1.00 9.56 189 TYR A N 1
ATOM 1495 C CA . TYR A 1 197 ? -11.695 -31.702 -2.042 1.00 11.05 189 TYR A CA 1
ATOM 1496 C C . TYR A 1 197 ? -12.467 -32.991 -1.784 1.00 10.53 189 TYR A C 1
ATOM 1497 O O . TYR A 1 197 ? -11.906 -34.089 -1.868 1.00 10.84 189 TYR A O 1
ATOM 1506 N N . ARG A 1 198 ? -13.772 -32.879 -1.519 1.00 9.65 190 ARG A N 1
ATOM 1507 C CA . ARG A 1 198 ? -14.593 -34.067 -1.302 1.00 9.55 190 ARG A CA 1
ATOM 1508 C C . ARG A 1 198 ? -14.668 -34.931 -2.553 1.00 9.99 190 ARG A C 1
ATOM 1509 O O . ARG A 1 198 ? -14.525 -36.160 -2.483 1.00 10.18 190 ARG A O 1
ATOM 1517 N N . LEU A 1 199 ? -14.931 -34.312 -3.708 1.00 10.52 191 LEU A N 1
ATOM 1518 C CA . LEU A 1 199 ? -15.027 -35.084 -4.944 1.00 9.94 191 LEU A CA 1
ATOM 1519 C C . LEU A 1 199 ? -13.729 -35.822 -5.244 1.00 9.39 191 LEU A C 1
ATOM 1520 O O . LEU A 1 199 ? -13.756 -36.991 -5.653 1.00 10.74 191 LEU A O 1
ATOM 1525 N N . GLU A 1 200 ? -12.585 -35.160 -5.059 1.00 9.88 192 GLU A N 1
ATOM 1526 C CA . GLU A 1 200 ? -11.321 -35.807 -5.392 1.00 9.95 192 GLU A CA 1
ATOM 1527 C C . GLU A 1 200 ? -10.993 -36.966 -4.455 1.00 11.58 192 GLU A C 1
ATOM 1528 O O . GLU A 1 200 ? -10.370 -37.940 -4.891 1.00 12.14 192 GLU A O 1
ATOM 1534 N N . ARG A 1 201 ? -11.434 -36.919 -3.190 1.00 9.90 193 ARG A N 1
ATOM 1535 C CA . ARG A 1 201 ? -11.266 -38.099 -2.346 1.00 11.61 193 ARG A CA 1
ATOM 1536 C C . ARG A 1 201 ? -11.991 -39.296 -2.947 1.00 9.91 193 ARG A C 1
ATOM 1537 O O . ARG A 1 201 ? -11.445 -40.407 -2.988 1.00 11.18 193 ARG A O 1
ATOM 1545 N N . GLN A 1 202 ? -13.222 -39.094 -3.418 1.00 10.06 194 GLN A N 1
ATOM 1546 C CA . GLN A 1 202 ? -13.978 -40.214 -3.977 1.00 9.48 194 GLN A CA 1
ATOM 1547 C C . GLN A 1 202 ? -13.432 -40.652 -5.331 1.00 10.60 194 GLN A C 1
ATOM 1548 O O . GLN A 1 202 ? -13.474 -41.842 -5.650 1.00 11.28 194 GLN A O 1
ATOM 1554 N N . ILE A 1 203 ? -12.949 -39.714 -6.150 1.00 9.25 195 ILE A N 1
ATOM 1555 C CA . ILE A 1 203 ? -12.301 -40.100 -7.406 1.00 9.80 195 ILE A CA 1
ATOM 1556 C C . ILE A 1 203 ? -11.157 -41.069 -7.139 1.00 11.04 195 ILE A C 1
ATOM 1557 O O . ILE A 1 203 ? -11.013 -42.092 -7.822 1.00 11.81 195 ILE A O 1
ATOM 1562 N N . LYS A 1 204 ? -10.336 -40.773 -6.129 1.00 10.05 196 LYS A N 1
ATOM 1563 C CA . LYS A 1 204 ? -9.232 -41.660 -5.795 1.00 11.02 196 LYS A CA 1
ATOM 1564 C C . LYS A 1 204 ? -9.752 -43.027 -5.384 1.00 11.60 196 LYS A C 1
ATOM 1565 O O . LYS A 1 204 ? -9.190 -44.057 -5.767 1.00 12.90 196 LYS A O 1
ATOM 1571 N N . GLN A 1 205 ? -10.848 -43.059 -4.624 1.00 10.25 197 GLN A N 1
ATOM 1572 C CA . GLN A 1 205 ? -11.395 -44.341 -4.204 1.00 11.92 197 GLN A CA 1
ATOM 1573 C C . GLN A 1 205 ? -11.971 -45.120 -5.380 1.00 12.43 197 GLN A C 1
ATOM 1574 O O . GLN A 1 205 ? -11.742 -46.329 -5.496 1.00 12.72 197 GLN A O 1
ATOM 1580 N N . VAL A 1 206 ? -12.700 -44.441 -6.274 1.00 10.10 198 VAL A N 1
ATOM 1581 C CA . VAL A 1 206 ? -13.240 -45.090 -7.471 1.00 10.77 198 VAL A CA 1
ATOM 1582 C C . VAL A 1 206 ? -12.118 -45.702 -8.299 1.00 12.10 198 VAL A C 1
ATOM 1583 O O . VAL A 1 206 ? -12.192 -46.862 -8.726 1.00 11.61 198 VAL A O 1
ATOM 1587 N N . ALA A 1 207 ? -11.053 -44.930 -8.527 1.00 10.06 199 ALA A N 1
ATOM 1588 C CA . ALA A 1 207 ? -9.941 -45.395 -9.353 1.00 12.79 199 ALA A CA 1
ATOM 1589 C C . ALA A 1 207 ? -9.195 -46.550 -8.696 1.00 13.19 199 ALA A C 1
ATOM 1590 O O . ALA A 1 207 ? -8.585 -47.369 -9.396 1.00 15.84 199 ALA A O 1
ATOM 1592 N N . GLY A 1 208 ? -9.217 -46.629 -7.364 1.00 13.08 200 GLY A N 1
ATOM 1593 C CA . GLY A 1 208 ? -8.467 -47.650 -6.658 1.00 13.86 200 GLY A CA 1
ATOM 1594 C C . GLY A 1 208 ? -9.166 -48.976 -6.437 1.00 13.39 200 GLY A C 1
ATOM 1595 O O . GLY A 1 208 ? -8.520 -49.919 -5.968 1.00 16.75 200 GLY A O 1
ATOM 1596 N N . ILE A 1 209 ? -10.461 -49.087 -6.744 1.00 12.12 201 ILE A N 1
ATOM 1597 C CA . ILE A 1 209 ? -11.151 -50.359 -6.561 1.00 11.61 201 ILE A CA 1
ATOM 1598 C C . ILE A 1 209 ? -10.481 -51.427 -7.412 1.00 12.11 201 ILE A C 1
ATOM 1599 O O . ILE A 1 209 ? -10.239 -51.228 -8.610 1.00 13.61 201 ILE A O 1
ATOM 1604 N N . GLU A 1 210 ? -10.198 -52.574 -6.800 1.00 13.49 202 GLU A N 1
ATOM 1605 C CA . GLU A 1 210 ? -9.725 -53.737 -7.539 1.00 14.91 202 GLU A CA 1
ATOM 1606 C C . GLU A 1 210 ? -10.881 -54.343 -8.316 1.00 11.70 202 GLU A C 1
ATOM 1607 O O . GLU A 1 210 ? -11.960 -54.561 -7.767 1.00 14.23 202 GLU A O 1
ATOM 1613 N N . LEU A 1 211 ? -10.647 -54.645 -9.589 1.00 10.75 203 LEU A N 1
ATOM 1614 C CA . LEU A 1 211 ? -11.645 -55.268 -10.447 1.00 11.35 203 LEU A CA 1
ATOM 1615 C C . LEU A 1 211 ? -11.283 -56.748 -10.542 1.00 11.81 203 LEU A C 1
ATOM 1616 O O . LEU A 1 211 ? -10.285 -57.112 -11.178 1.00 13.07 203 LEU A O 1
ATOM 1621 N N . LEU A 1 212 ? -12.068 -57.596 -9.878 1.00 11.14 204 LEU A N 1
ATOM 1622 C CA . LEU A 1 212 ? -11.667 -58.973 -9.616 1.00 11.02 204 LEU A CA 1
ATOM 1623 C C . LEU A 1 212 ? -12.181 -59.924 -10.687 1.00 12.26 204 LEU A C 1
ATOM 1624 O O . LEU A 1 212 ? -13.292 -59.762 -11.211 1.00 12.12 204 LEU A O 1
ATOM 1629 N N . GLY A 1 213 ? -11.369 -60.933 -10.991 1.00 11.02 205 GLY A N 1
ATOM 1630 C CA . GLY A 1 213 ? -11.762 -61.955 -11.938 1.00 12.18 205 GLY A CA 1
ATOM 1631 C C . GLY A 1 213 ? -11.285 -63.326 -11.502 1.00 10.51 205 GLY A C 1
ATOM 1632 O O . GLY A 1 213 ? -10.349 -63.465 -10.709 1.00 11.74 205 GLY A O 1
ATOM 1633 N N . LYS A 1 214 ? -11.932 -64.346 -12.065 1.00 10.17 206 LYS A N 1
ATOM 1634 C CA . LYS A 1 214 ? -11.569 -65.730 -11.804 1.00 12.15 206 LYS A CA 1
ATOM 1635 C C . LYS A 1 214 ? -11.700 -66.516 -13.099 1.00 11.57 206 LYS A C 1
ATOM 1636 O O . LYS A 1 214 ? -12.400 -66.106 -14.026 1.00 11.80 206 LYS A O 1
ATOM 1642 N N . ILE A 1 215 ? -11.012 -67.652 -13.157 1.00 11.71 207 ILE A N 1
ATOM 1643 C CA . ILE A 1 215 ? -11.232 -68.616 -14.234 1.00 11.90 207 ILE A CA 1
ATOM 1644 C C . ILE A 1 215 ? -10.875 -70.000 -13.699 1.00 12.85 207 ILE A C 1
ATOM 1645 O O . ILE A 1 215 ? -9.701 -70.372 -13.605 1.00 15.56 207 ILE A O 1
ATOM 1650 N N . ASN A 1 216 ? -11.894 -70.749 -13.272 1.00 12.73 208 ASN A N 1
ATOM 1651 C CA . ASN A 1 216 ? -11.628 -71.945 -12.479 1.00 14.26 208 ASN A CA 1
ATOM 1652 C C . ASN A 1 216 ? -12.689 -73.028 -12.667 1.00 13.26 208 ASN A C 1
ATOM 1653 O O . ASN A 1 216 ? -12.775 -73.940 -11.836 1.00 14.44 208 ASN A O 1
ATOM 1658 N N . GLY A 1 217 ? -13.485 -72.966 -13.730 1.00 13.08 209 GLY A N 1
ATOM 1659 C CA . GLY A 1 217 ? -14.426 -74.026 -14.013 1.00 14.99 209 GLY A CA 1
ATOM 1660 C C . GLY A 1 217 ? -15.733 -73.908 -13.246 1.00 15.38 209 GLY A C 1
ATOM 1661 O O . GLY A 1 217 ? -16.075 -72.882 -12.642 1.00 16.01 209 GLY A O 1
ATOM 1662 N N . ALA A 1 218 ? -16.445 -75.038 -13.235 1.00 14.55 210 ALA A N 1
ATOM 1663 C CA . ALA A 1 218 ? -17.867 -75.059 -12.904 1.00 13.89 210 ALA A CA 1
ATOM 1664 C C . ALA A 1 218 ? -18.158 -74.549 -11.499 1.00 15.37 210 ALA A C 1
ATOM 1665 O O . ALA A 1 218 ? -19.187 -73.903 -11.280 1.00 14.45 210 ALA A O 1
ATOM 1667 N N . VAL A 1 219 ? -17.299 -74.851 -10.524 1.00 14.49 211 VAL A N 1
ATOM 1668 C CA . VAL A 1 219 ? -17.650 -74.550 -9.135 1.00 13.23 211 VAL A CA 1
ATOM 1669 C C . VAL A 1 219 ? -16.493 -73.938 -8.349 1.00 12.93 211 VAL A C 1
ATOM 1670 O O . VAL A 1 219 ? -16.600 -73.765 -7.130 1.00 13.76 211 VAL A O 1
ATOM 1674 N N . GLY A 1 220 ? -15.388 -73.598 -9.021 1.00 12.49 212 GLY A N 1
ATOM 1675 C CA . GLY A 1 220 ? -14.283 -72.918 -8.366 1.00 12.94 212 GLY A CA 1
ATOM 1676 C C . GLY A 1 220 ? -13.062 -73.776 -8.096 1.00 12.08 212 GLY A C 1
ATOM 1677 O O . GLY A 1 220 ? -12.085 -73.263 -7.537 1.00 12.97 212 GLY A O 1
ATOM 1678 N N . ASN A 1 221 ? -13.078 -75.053 -8.477 1.00 12.54 213 ASN A N 1
ATOM 1679 C CA . ASN A 1 221 ? -12.071 -76.011 -8.030 1.00 13.68 213 ASN A CA 1
ATOM 1680 C C . ASN A 1 221 ? -11.281 -76.641 -9.167 1.00 14.44 213 ASN A C 1
ATOM 1681 O O . ASN A 1 221 ? -10.568 -77.625 -8.932 1.00 14.37 213 ASN A O 1
ATOM 1686 N N . TYR A 1 222 ? -11.386 -76.109 -10.386 1.00 13.80 214 TYR A N 1
ATOM 1687 C CA . TYR A 1 222 ? -10.596 -76.594 -11.522 1.00 13.23 214 TYR A CA 1
ATOM 1688 C C . TYR A 1 222 ? -10.815 -78.083 -11.787 1.00 15.43 214 TYR A C 1
ATOM 1689 O O . TYR A 1 222 ? -9.906 -78.767 -12.270 1.00 15.54 214 TYR A O 1
ATOM 1698 N N . ASN A 1 223 ? -12.019 -78.602 -11.490 1.00 14.45 215 ASN A N 1
ATOM 1699 C CA . ASN A 1 223 ? -12.250 -80.044 -11.578 1.00 16.21 215 ASN A CA 1
ATOM 1700 C C . ASN A 1 223 ? -11.938 -80.563 -12.971 1.00 17.08 215 ASN A C 1
ATOM 1701 O O . ASN A 1 223 ? -11.189 -81.531 -13.136 1.00 17.59 215 ASN A O 1
ATOM 1706 N N . ALA A 1 224 ? -12.535 -79.943 -13.989 1.00 16.42 216 ALA A N 1
ATOM 1707 C CA . ALA A 1 224 ? -12.378 -80.435 -15.354 1.00 18.45 216 ALA A CA 1
ATOM 1708 C C . ALA A 1 224 ? -10.941 -80.288 -15.828 1.00 17.35 216 ALA A C 1
ATOM 1709 O O . ALA A 1 224 ? -10.396 -81.199 -16.467 1.00 17.71 216 ALA A O 1
ATOM 1711 N N . HIS A 1 225 ? -10.327 -79.138 -15.537 1.00 17.24 217 HIS A N 1
ATOM 1712 C CA . HIS A 1 225 ? -8.943 -78.891 -15.929 1.00 15.84 217 HIS A CA 1
ATOM 1713 C C . HIS A 1 225 ? -8.030 -79.991 -15.417 1.00 18.22 217 HIS A C 1
ATOM 1714 O O . HIS A 1 225 ? -7.161 -80.481 -16.146 1.00 18.25 217 HIS A O 1
ATOM 1721 N N . LEU A 1 226 ? -8.192 -80.368 -14.149 1.00 17.73 218 LEU A N 1
ATOM 1722 C CA . LEU A 1 226 ? -7.308 -81.340 -13.520 1.00 17.89 218 LEU A CA 1
ATOM 1723 C C . LEU A 1 226 ? -7.576 -82.764 -13.977 1.00 21.76 218 LEU A C 1
ATOM 1724 O O . LEU A 1 226 ? -6.668 -83.601 -13.907 1.00 22.99 218 LEU A O 1
ATOM 1729 N N . SER A 1 227 ? -8.792 -83.066 -14.430 1.00 20.29 219 SER A N 1
ATOM 1730 C CA A SER A 1 227 ? -9.061 -84.396 -14.968 0.62 22.91 219 SER A CA 1
ATOM 1731 C CA B SER A 1 227 ? -9.044 -84.400 -14.958 0.38 22.90 219 SER A CA 1
ATOM 1732 C C . SER A 1 227 ? -8.332 -84.608 -16.288 1.00 24.22 219 SER A C 1
ATOM 1733 O O . SER A 1 227 ? -7.823 -85.702 -16.557 1.00 28.84 219 SER A O 1
ATOM 1738 N N . ALA A 1 228 ? -8.268 -83.569 -17.122 1.00 19.47 220 ALA A N 1
ATOM 1739 C CA . ALA A 1 228 ? -7.615 -83.661 -18.422 1.00 20.69 220 ALA A CA 1
ATOM 1740 C C . ALA A 1 228 ? -6.115 -83.405 -18.340 1.00 20.43 220 ALA A C 1
ATOM 1741 O O . ALA A 1 228 ? -5.337 -84.043 -19.059 1.00 21.51 220 ALA A O 1
ATOM 1743 N N . TYR A 1 229 ? -5.694 -82.477 -17.486 1.00 20.04 221 TYR A N 1
ATOM 1744 C CA . TYR A 1 229 ? -4.293 -82.075 -17.367 1.00 18.82 221 TYR A CA 1
ATOM 1745 C C . TYR A 1 229 ? -3.926 -82.039 -15.891 1.00 18.37 221 TYR A C 1
ATOM 1746 O O . TYR A 1 229 ? -3.788 -80.960 -15.299 1.00 19.06 221 TYR A O 1
ATOM 1755 N N . PRO A 1 230 ? -3.744 -83.206 -15.268 1.00 21.87 222 PRO A N 1
ATOM 1756 C CA . PRO A 1 230 ? -3.449 -83.226 -13.829 1.00 22.88 222 PRO A CA 1
ATOM 1757 C C . PRO A 1 230 ? -2.112 -82.604 -13.462 1.00 25.48 222 PRO A C 1
ATOM 1758 O O . PRO A 1 230 ? -1.923 -82.245 -12.295 1.00 27.21 222 PRO A O 1
ATOM 1762 N N . GLU A 1 231 ? -1.187 -82.452 -14.409 1.00 23.38 223 GLU A N 1
ATOM 1763 C CA . GLU A 1 231 ? 0.152 -81.961 -14.106 1.00 27.20 223 GLU A CA 1
ATOM 1764 C C . GLU A 1 231 ? 0.309 -80.461 -14.310 1.00 24.96 223 GLU A C 1
ATOM 1765 O O . GLU A 1 231 ? 1.380 -79.921 -14.017 1.00 27.91 223 GLU A O 1
ATOM 1771 N N . VAL A 1 232 ? -0.713 -79.779 -14.803 1.00 19.99 224 VAL A N 1
ATOM 1772 C CA . VAL A 1 232 ? -0.638 -78.347 -15.062 1.00 19.72 224 VAL A CA 1
ATOM 1773 C C . VAL A 1 232 ? -1.039 -77.584 -13.804 1.00 18.83 224 VAL A C 1
ATOM 1774 O O . VAL A 1 232 ? -2.014 -77.932 -13.124 1.00 19.39 224 VAL A O 1
ATOM 1778 N N . ASP A 1 233 ? -0.283 -76.537 -13.482 1.00 16.47 225 ASP A N 1
ATOM 1779 C CA . ASP A 1 233 ? -0.641 -75.665 -12.363 1.00 17.25 225 ASP A CA 1
ATOM 1780 C C . ASP A 1 233 ? -1.684 -74.680 -12.873 1.00 17.12 225 ASP A C 1
ATOM 1781 O O . ASP A 1 233 ? -1.366 -73.599 -13.371 1.00 16.94 225 ASP A O 1
ATOM 1786 N N . TRP A 1 234 ? -2.954 -75.061 -12.724 1.00 16.83 226 TRP A N 1
ATOM 1787 C CA . TRP A 1 234 ? -4.032 -74.252 -13.270 1.00 14.96 226 TRP A CA 1
ATOM 1788 C C . TRP A 1 234 ? -4.253 -72.968 -12.482 1.00 16.68 226 TRP A C 1
ATOM 1789 O O . TRP A 1 234 ? -4.708 -71.970 -13.048 1.00 15.09 226 TRP A O 1
ATOM 1800 N N . GLU A 1 235 ? -3.935 -72.959 -11.186 1.00 16.08 227 GLU A N 1
ATOM 1801 C CA . GLU A 1 235 ? -4.071 -71.721 -10.425 1.00 16.30 227 GLU A CA 1
ATOM 1802 C C . GLU A 1 235 ? -3.050 -70.685 -10.873 1.00 15.27 227 GLU A C 1
ATOM 1803 O O . GLU A 1 235 ? -3.380 -69.502 -11.013 1.00 15.75 227 GLU A O 1
ATOM 1809 N N . ALA A 1 236 ? -1.805 -71.108 -11.102 1.00 16.23 228 ALA A N 1
ATOM 1810 C CA . ALA A 1 236 ? -0.816 -70.179 -11.634 1.00 17.22 228 ALA A CA 1
ATOM 1811 C C . ALA A 1 236 ? -1.215 -69.698 -13.023 1.00 17.04 228 ALA A C 1
ATOM 1812 O O . ALA A 1 236 ? -1.039 -68.519 -13.354 1.00 17.82 228 ALA A O 1
ATOM 1814 N N . ASN A 1 237 ? -1.761 -70.594 -13.845 1.00 15.43 229 ASN A N 1
ATOM 1815 C CA . ASN A 1 237 ? -2.214 -70.179 -15.169 1.00 15.17 229 ASN A CA 1
ATOM 1816 C C . ASN A 1 237 ? -3.334 -69.155 -15.068 1.00 16.32 229 ASN A C 1
ATOM 1817 O O . ASN A 1 237 ? -3.375 -68.182 -15.833 1.00 15.04 229 ASN A O 1
ATOM 1822 N N . ALA A 1 238 ? -4.256 -69.354 -14.127 1.00 13.16 230 ALA A N 1
ATOM 1823 C CA . ALA A 1 238 ? -5.378 -68.435 -13.994 1.00 14.19 230 ALA A CA 1
ATOM 1824 C C . ALA A 1 238 ? -4.911 -67.054 -13.561 1.00 13.28 230 ALA A C 1
ATOM 1825 O O . ALA A 1 238 ? -5.392 -66.040 -14.077 1.00 12.98 230 ALA A O 1
ATOM 1827 N N . ARG A 1 239 ? -3.970 -66.994 -12.613 1.00 14.72 231 ARG A N 1
ATOM 1828 C CA . ARG A 1 239 ? -3.458 -65.700 -12.178 1.00 15.24 231 ARG A CA 1
ATOM 1829 C C . ARG A 1 239 ? -2.699 -64.998 -13.305 1.00 17.38 231 ARG A C 1
ATOM 1830 O O . ARG A 1 239 ? -2.850 -63.784 -13.494 1.00 18.65 231 ARG A O 1
ATOM 1838 N N . GLN A 1 240 ? -1.891 -65.745 -14.066 1.00 17.11 232 GLN A N 1
ATOM 1839 C CA . GLN A 1 240 ? -1.201 -65.172 -15.223 1.00 19.97 232 GLN A CA 1
ATOM 1840 C C . GLN A 1 240 ? -2.189 -64.636 -16.248 1.00 17.83 232 GLN A C 1
ATOM 1841 O O . GLN A 1 240 ? -2.010 -63.533 -16.777 1.00 19.51 232 GLN A O 1
ATOM 1847 N N . PHE A 1 241 ? -3.234 -65.405 -16.548 1.00 15.46 233 PHE A N 1
ATOM 1848 C CA . PHE A 1 241 ? -4.231 -64.953 -17.509 1.00 15.19 233 PHE A CA 1
ATOM 1849 C C . PHE A 1 241 ? -4.903 -63.674 -17.029 1.00 16.42 233 PHE A C 1
ATOM 1850 O O . PHE A 1 241 ? -5.028 -62.698 -17.779 1.00 14.00 233 PHE A O 1
ATOM 1858 N N . ILE A 1 242 ? -5.320 -63.653 -15.764 1.00 13.03 234 ILE A N 1
ATOM 1859 C CA . ILE A 1 242 ? -6.156 -62.566 -15.277 1.00 12.06 234 ILE A CA 1
ATOM 1860 C C . ILE A 1 242 ? -5.328 -61.323 -14.983 1.00 14.00 234 ILE A C 1
ATOM 1861 O O . ILE A 1 242 ? -5.699 -60.209 -15.370 1.00 15.12 234 ILE A O 1
ATOM 1866 N N . GLU A 1 243 ? -4.206 -61.490 -14.292 1.00 14.56 235 GLU A N 1
ATOM 1867 C CA . GLU A 1 243 ? -3.388 -60.329 -13.953 1.00 15.30 235 GLU A CA 1
ATOM 1868 C C . GLU A 1 243 ? -2.457 -59.945 -15.095 1.00 17.30 235 GLU A C 1
ATOM 1869 O O . GLU A 1 243 ? -2.342 -58.760 -15.429 1.00 21.89 235 GLU A O 1
ATOM 1875 N N . GLY A 1 244 ? -1.811 -60.922 -15.717 1.00 16.24 236 GLY A N 1
ATOM 1876 C CA . GLY A 1 244 ? -0.853 -60.635 -16.768 1.00 17.51 236 GLY A CA 1
ATOM 1877 C C . GLY A 1 244 ? -1.484 -60.350 -18.116 1.00 20.82 236 GLY A C 1
ATOM 1878 O O . GLY A 1 244 ? -1.211 -59.310 -18.727 1.00 25.27 236 GLY A O 1
ATOM 1879 N N . ASP A 1 245 ? -2.323 -61.263 -18.604 1.00 17.28 237 ASP A N 1
ATOM 1880 C CA . ASP A 1 245 ? -2.853 -61.089 -19.953 1.00 17.80 237 ASP A CA 1
ATOM 1881 C C . ASP A 1 245 ? -3.971 -60.050 -19.980 1.00 17.32 237 ASP A C 1
ATOM 1882 O O . ASP A 1 245 ? -4.048 -59.245 -20.914 1.00 21.21 237 ASP A O 1
ATOM 1887 N N . LEU A 1 246 ? -4.843 -60.043 -18.970 1.00 14.75 238 LEU A N 1
ATOM 1888 C CA . LEU A 1 246 ? -6.013 -59.174 -18.996 1.00 16.91 238 LEU A CA 1
ATOM 1889 C C . LEU A 1 246 ? -5.860 -57.900 -18.179 1.00 17.73 238 LEU A C 1
ATOM 1890 O O . LEU A 1 246 ? -6.638 -56.963 -18.383 1.00 20.24 238 LEU A O 1
ATOM 1895 N N . GLY A 1 247 ? -4.895 -57.841 -17.263 1.00 14.94 239 GLY A N 1
ATOM 1896 C CA . GLY A 1 247 ? -4.691 -56.637 -16.474 1.00 16.67 239 GLY A CA 1
ATOM 1897 C C . GLY A 1 247 ? -5.712 -56.411 -15.380 1.00 18.79 239 GLY A C 1
ATOM 1898 O O . GLY A 1 247 ? -5.959 -55.260 -15.005 1.00 22.54 239 GLY A O 1
ATOM 1899 N N . LEU A 1 248 ? -6.323 -57.475 -14.867 1.00 13.60 240 LEU A N 1
ATOM 1900 C CA . LEU A 1 248 ? -7.287 -57.412 -13.776 1.00 14.52 240 LEU A CA 1
ATOM 1901 C C . LEU A 1 248 ? -6.633 -57.902 -12.481 1.00 12.85 240 LEU A C 1
ATOM 1902 O O . LEU A 1 248 ? -5.432 -58.193 -12.436 1.00 15.67 240 LEU A O 1
ATOM 1907 N N . THR A 1 249 ? -7.427 -58.008 -11.418 1.00 12.71 241 THR A N 1
ATOM 1908 C CA . THR A 1 249 ? -6.945 -58.525 -10.143 1.00 12.07 241 THR A CA 1
ATOM 1909 C C . THR A 1 249 ? -7.532 -59.910 -9.898 1.00 11.99 241 THR A C 1
ATOM 1910 O O . THR A 1 249 ? -8.722 -60.140 -10.125 1.00 12.89 241 THR A O 1
ATOM 1914 N N . PHE A 1 250 ? -6.689 -60.837 -9.459 1.00 12.90 242 PHE A N 1
ATOM 1915 C CA . PHE A 1 250 ? -7.085 -62.229 -9.299 1.00 13.25 242 PHE A CA 1
ATOM 1916 C C . PHE A 1 250 ? -7.888 -62.434 -8.023 1.00 12.46 242 PHE A C 1
ATOM 1917 O O . PHE A 1 250 ? -7.499 -61.953 -6.952 1.00 14.14 242 PHE A O 1
ATOM 1925 N N . ASN A 1 251 ? -8.998 -63.174 -8.139 1.00 11.23 243 ASN A N 1
ATOM 1926 C CA . ASN A 1 251 ? -9.781 -63.620 -6.989 1.00 11.88 243 ASN A CA 1
ATOM 1927 C C . ASN A 1 251 ? -9.575 -65.120 -6.811 1.00 11.43 243 ASN A C 1
ATOM 1928 O O . ASN A 1 251 ? -10.131 -65.920 -7.582 1.00 11.99 243 ASN A O 1
ATOM 1933 N N . PRO A 1 252 ? -8.780 -65.553 -5.823 1.00 10.97 244 PRO A N 1
ATOM 1934 C CA . PRO A 1 252 ? -8.433 -66.978 -5.718 1.00 12.31 244 PRO A CA 1
ATOM 1935 C C . PRO A 1 252 ? -9.533 -67.887 -5.183 1.00 11.85 244 PRO A C 1
ATOM 1936 O O . PRO A 1 252 ? -9.451 -69.103 -5.394 1.00 14.91 244 PRO A O 1
ATOM 1940 N N . TYR A 1 253 ? -10.561 -67.364 -4.516 1.00 10.63 245 TYR A N 1
ATOM 1941 C CA . TYR A 1 253 ? -11.598 -68.196 -3.902 1.00 11.29 245 TYR A CA 1
ATOM 1942 C C . TYR A 1 253 ? -12.948 -67.794 -4.463 1.00 11.11 245 TYR A C 1
ATOM 1943 O O . TYR A 1 253 ? -13.458 -66.717 -4.134 1.00 12.65 245 TYR A O 1
ATOM 1952 N N . THR A 1 254 ? -13.547 -68.659 -5.279 1.00 10.56 246 THR A N 1
ATOM 1953 C CA . THR A 1 254 ? -14.903 -68.411 -5.761 1.00 11.53 246 THR A CA 1
ATOM 1954 C C . THR A 1 254 ? -15.685 -69.714 -5.834 1.00 11.54 246 THR A C 1
ATOM 1955 O O . THR A 1 254 ? -15.137 -70.815 -5.715 1.00 12.78 246 THR A O 1
ATOM 1959 N N . THR A 1 255 ? -16.990 -69.564 -6.050 1.00 11.44 247 THR A N 1
ATOM 1960 C CA . THR A 1 255 ? -17.862 -70.671 -6.425 1.00 11.24 247 THR A CA 1
ATOM 1961 C C . THR A 1 255 ? -17.960 -70.696 -7.949 1.00 11.17 247 THR A C 1
ATOM 1962 O O . THR A 1 255 ? -16.991 -70.366 -8.639 1.00 11.47 247 THR A O 1
ATOM 1966 N N . GLN A 1 256 ? -19.118 -71.073 -8.496 1.00 11.58 248 GLN A N 1
ATOM 1967 C CA . GLN A 1 256 ? -19.304 -70.953 -9.939 1.00 11.41 248 GLN A CA 1
ATOM 1968 C C . GLN A 1 256 ? -19.158 -69.509 -10.397 1.00 10.93 248 GLN A C 1
ATOM 1969 O O . GLN A 1 256 ? -18.640 -69.249 -11.491 1.00 11.58 248 GLN A O 1
ATOM 1975 N N . ILE A 1 257 ? -19.639 -68.543 -9.580 1.00 11.67 249 ILE A N 1
ATOM 1976 C CA . ILE A 1 257 ? -19.567 -67.122 -9.918 1.00 11.47 249 ILE A CA 1
ATOM 1977 C C . ILE A 1 257 ? -18.408 -66.455 -9.194 1.00 11.72 249 ILE A C 1
ATOM 1978 O O . ILE A 1 257 ? -17.977 -66.883 -8.116 1.00 12.50 249 ILE A O 1
ATOM 1983 N N . GLU A 1 258 ? -17.921 -65.367 -9.777 1.00 10.46 250 GLU A N 1
ATOM 1984 C CA . GLU A 1 258 ? -17.170 -64.399 -8.988 1.00 10.79 250 GLU A CA 1
ATOM 1985 C C . GLU A 1 258 ? -18.176 -63.714 -8.060 1.00 10.54 250 GLU A C 1
ATOM 1986 O O . GLU A 1 258 ? -19.276 -63.375 -8.506 1.00 11.17 250 GLU A O 1
ATOM 1992 N N . PRO A 1 259 ? -17.879 -63.560 -6.764 1.00 10.33 251 PRO A N 1
ATOM 1993 C CA . PRO A 1 259 ? -18.952 -63.240 -5.795 1.00 10.01 251 PRO A CA 1
ATOM 1994 C C . PRO A 1 259 ? -19.518 -61.827 -5.864 1.00 9.60 251 PRO A C 1
ATOM 1995 O O . PRO A 1 259 ? -20.546 -61.583 -5.210 1.00 10.79 251 PRO A O 1
ATOM 1999 N N . HIS A 1 260 ? -18.895 -60.901 -6.591 1.00 9.33 252 HIS A N 1
ATOM 2000 C CA . HIS A 1 260 ? -19.421 -59.564 -6.892 1.00 9.32 252 HIS A CA 1
ATOM 2001 C C . HIS A 1 260 ? -19.207 -58.562 -5.765 1.00 9.85 252 HIS A C 1
ATOM 2002 O O . HIS A 1 260 ? -19.774 -57.452 -5.824 1.00 9.84 252 HIS A O 1
ATOM 2009 N N . ASP A 1 261 ? -18.412 -58.889 -4.742 1.00 9.19 253 ASP A N 1
ATOM 2010 C CA . ASP A 1 261 ? -18.160 -57.892 -3.705 1.00 9.94 253 ASP A CA 1
ATOM 2011 C C . ASP A 1 261 ? -17.501 -56.645 -4.277 1.00 8.73 253 ASP A C 1
ATOM 2012 O O . ASP A 1 261 ? -17.799 -55.524 -3.848 1.00 9.13 253 ASP A O 1
ATOM 2017 N N . TYR A 1 262 ? -16.595 -56.812 -5.247 1.00 10.32 254 TYR A N 1
ATOM 2018 C CA . TYR A 1 262 ? -15.901 -55.639 -5.762 1.00 9.78 254 TYR A CA 1
ATOM 2019 C C . TYR A 1 262 ? -16.850 -54.727 -6.522 1.00 8.61 254 TYR A C 1
ATOM 2020 O O . TYR A 1 262 ? -16.595 -53.524 -6.632 1.00 9.27 254 TYR A O 1
ATOM 2029 N N . ILE A 1 263 ? -17.929 -55.285 -7.076 1.00 8.70 255 ILE A N 1
ATOM 2030 C CA . ILE A 1 263 ? -18.913 -54.439 -7.739 1.00 8.90 255 ILE A CA 1
ATOM 2031 C C . ILE A 1 263 ? -19.620 -53.570 -6.712 1.00 9.90 255 ILE A C 1
ATOM 2032 O O . ILE A 1 263 ? -19.873 -52.380 -6.943 1.00 9.24 255 ILE A O 1
ATOM 2037 N N . ALA A 1 264 ? -19.952 -54.151 -5.558 1.00 8.35 256 ALA A N 1
ATOM 2038 C CA . ALA A 1 264 ? -20.473 -53.343 -4.464 1.00 7.97 256 ALA A CA 1
ATOM 2039 C C . ALA A 1 264 ? -19.480 -52.262 -4.050 1.00 8.09 256 ALA A C 1
ATOM 2040 O O . ALA A 1 264 ? -19.874 -51.117 -3.786 1.00 9.37 256 ALA A O 1
ATOM 2042 N N . GLU A 1 265 ? -18.185 -52.604 -3.971 1.00 7.71 257 GLU A N 1
ATOM 2043 C CA . GLU A 1 265 ? -17.186 -51.606 -3.599 1.00 9.10 257 GLU A CA 1
ATOM 2044 C C . GLU A 1 265 ? -17.181 -50.454 -4.594 1.00 8.36 257 GLU A C 1
ATOM 2045 O O . GLU A 1 265 ? -17.189 -49.277 -4.210 1.00 9.62 257 GLU A O 1
ATOM 2051 N N . LEU A 1 266 ? -17.168 -50.779 -5.888 1.00 8.91 258 LEU A N 1
ATOM 2052 C CA . LEU A 1 266 ? -17.123 -49.741 -6.914 1.00 9.48 258 LEU A CA 1
ATOM 2053 C C . LEU A 1 266 ? -18.387 -48.895 -6.906 1.00 9.97 258 LEU A C 1
ATOM 2054 O O . LEU A 1 266 ? -18.321 -47.662 -6.940 1.00 9.31 258 LEU A O 1
ATOM 2059 N N . PHE A 1 267 ? -19.550 -49.540 -6.839 1.00 8.04 259 PHE A N 1
ATOM 2060 C CA . PHE A 1 267 ? -20.801 -48.797 -6.859 1.00 8.41 259 PHE A CA 1
ATOM 2061 C C . PHE A 1 267 ? -20.979 -47.956 -5.603 1.00 9.04 259 PHE A C 1
ATOM 2062 O O . PHE A 1 267 ? -21.520 -46.844 -5.678 1.00 9.56 259 PHE A O 1
ATOM 2070 N N . ASP A 1 268 ? -20.499 -48.440 -4.451 1.00 8.39 260 ASP A N 1
ATOM 2071 C CA . ASP A 1 268 ? -20.558 -47.620 -3.244 1.00 8.20 260 ASP A CA 1
ATOM 2072 C C . ASP A 1 268 ? -19.713 -46.360 -3.413 1.00 8.61 260 ASP A C 1
ATOM 2073 O O . ASP A 1 268 ? -20.115 -45.270 -2.984 1.00 9.97 260 ASP A O 1
ATOM 2078 N N . ALA A 1 269 ? -18.533 -46.488 -4.036 1.00 8.43 261 ALA A N 1
ATOM 2079 C CA . ALA A 1 269 ? -17.672 -45.323 -4.228 1.00 8.95 261 ALA A CA 1
ATOM 2080 C C . ALA A 1 269 ? -18.283 -44.326 -5.211 1.00 9.11 261 ALA A C 1
ATOM 2081 O O . ALA A 1 269 ? -18.268 -43.113 -4.949 1.00 9.89 261 ALA A O 1
ATOM 2083 N N . ILE A 1 270 ? -18.826 -44.803 -6.344 1.00 8.42 262 ILE A N 1
ATOM 2084 C CA . ILE A 1 270 ? -19.489 -43.886 -7.270 1.00 8.61 262 ILE A CA 1
ATOM 2085 C C . ILE A 1 270 ? -20.654 -43.204 -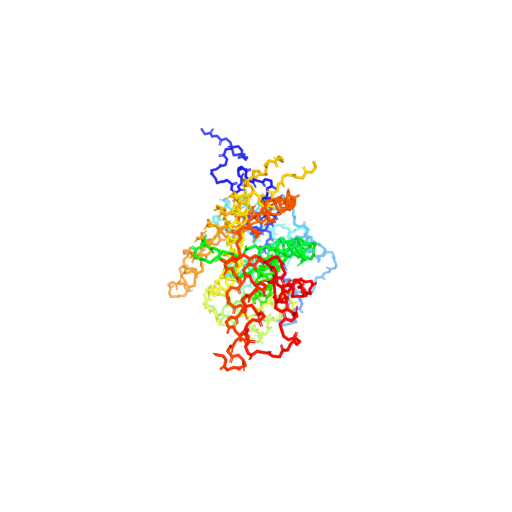6.574 1.00 8.90 262 ILE A C 1
ATOM 2086 O O . ILE A 1 270 ? -20.882 -41.999 -6.745 1.00 8.72 262 ILE A O 1
ATOM 2091 N N . ALA A 1 271 ? -21.416 -43.961 -5.781 1.00 7.56 263 ALA A N 1
ATOM 2092 C CA . ALA A 1 271 ? -22.554 -43.363 -5.091 1.00 8.64 263 ALA A CA 1
ATOM 2093 C C . ALA A 1 271 ? -22.118 -42.256 -4.138 1.00 9.40 263 ALA A C 1
ATOM 2094 O O . ALA A 1 271 ? -22.808 -41.240 -4.013 1.00 9.29 263 ALA A O 1
ATOM 2096 N N . ARG A 1 272 ? -20.968 -42.418 -3.475 1.00 7.89 264 ARG A N 1
ATOM 2097 C CA . ARG A 1 272 ? -20.483 -41.361 -2.582 1.00 8.33 264 ARG A CA 1
ATOM 2098 C C . ARG A 1 272 ? -20.110 -40.106 -3.358 1.00 8.33 264 ARG A C 1
ATOM 2099 O O . ARG A 1 272 ? -20.387 -38.989 -2.903 1.00 9.67 264 ARG A O 1
ATOM 2107 N N . PHE A 1 273 ? -19.454 -40.263 -4.515 1.00 8.85 265 PHE A N 1
ATOM 2108 C CA . PHE A 1 273 ? -19.204 -39.117 -5.385 1.00 8.56 265 PHE A CA 1
ATOM 2109 C C . PHE A 1 273 ? -20.521 -38.446 -5.739 1.00 8.57 265 PHE A C 1
ATOM 2110 O O . PHE A 1 273 ? -20.659 -37.218 -5.646 1.00 8.92 265 PHE A O 1
ATOM 2118 N N . ASN A 1 274 ? -21.517 -39.254 -6.112 1.00 8.12 266 ASN A N 1
ATOM 2119 C CA . ASN A 1 274 ? -22.807 -38.716 -6.537 1.00 8.28 266 ASN A CA 1
ATOM 2120 C C . ASN A 1 274 ? -23.512 -37.968 -5.411 1.00 8.73 266 ASN A C 1
ATOM 2121 O O . ASN A 1 274 ? -24.178 -36.956 -5.661 1.00 10.01 266 ASN A O 1
ATOM 2126 N N . THR A 1 275 ? -23.376 -38.445 -4.169 1.00 8.45 267 THR A N 1
ATOM 2127 C CA . THR A 1 275 ? -23.990 -37.756 -3.041 1.00 8.47 267 THR A CA 1
ATOM 2128 C C . THR A 1 275 ? -23.388 -36.367 -2.868 1.00 8.52 267 THR A C 1
ATOM 2129 O O . THR A 1 275 ? -24.112 -35.390 -2.615 1.00 8.89 267 THR A O 1
ATOM 2133 N N . ILE A 1 276 ? -22.058 -36.254 -3.009 1.00 7.89 268 ILE A N 1
ATOM 2134 C CA . ILE A 1 276 ? -21.423 -34.942 -2.939 1.00 8.62 268 ILE A CA 1
ATOM 2135 C C . ILE A 1 276 ? -21.954 -34.051 -4.048 1.00 9.23 268 ILE A C 1
ATOM 2136 O O . ILE A 1 276 ? -22.194 -32.854 -3.843 1.00 9.61 268 ILE A O 1
ATOM 2141 N N . LEU A 1 277 ? -22.156 -34.619 -5.239 1.00 8.60 269 LEU A N 1
ATOM 2142 C CA . LEU A 1 277 ? -22.639 -33.815 -6.352 1.00 9.05 269 LEU A CA 1
ATOM 2143 C C . LEU A 1 277 ? -24.091 -33.391 -6.162 1.00 10.08 269 LEU A C 1
ATOM 2144 O O . LEU A 1 277 ? -24.473 -32.297 -6.591 1.00 10.11 269 LEU A O 1
ATOM 2149 N N . ILE A 1 278 ? -24.908 -34.226 -5.516 1.00 8.67 270 ILE A N 1
ATOM 2150 C CA . ILE A 1 278 ? -26.269 -33.807 -5.173 1.00 9.74 270 ILE A CA 1
ATOM 2151 C C . ILE A 1 278 ? -26.220 -32.606 -4.244 1.00 10.37 270 ILE A C 1
ATOM 2152 O O . ILE A 1 278 ? -26.937 -31.613 -4.428 1.00 10.75 270 ILE A O 1
ATOM 2157 N N . ASP A 1 279 ? -25.376 -32.702 -3.216 1.00 9.13 271 ASP A N 1
ATOM 2158 C CA . ASP A 1 279 ? -25.190 -31.610 -2.271 1.00 10.07 271 ASP A CA 1
ATOM 2159 C C . ASP A 1 279 ? -24.784 -30.332 -2.996 1.00 10.45 271 ASP A C 1
ATOM 2160 O O . ASP A 1 279 ? -25.328 -29.256 -2.721 1.00 10.79 271 ASP A O 1
ATOM 2165 N N . PHE A 1 280 ? -23.876 -30.446 -3.965 1.00 9.57 272 PHE A N 1
ATOM 2166 C CA . PHE A 1 280 ? -23.441 -29.298 -4.758 1.00 9.38 272 PHE A CA 1
ATOM 2167 C C . PHE A 1 280 ? -24.578 -28.765 -5.621 1.00 10.88 272 PHE A C 1
ATOM 2168 O O . PHE A 1 280 ? -24.822 -27.552 -5.663 1.00 10.76 272 PHE A O 1
ATOM 2176 N N . ASP A 1 281 ? -25.266 -29.656 -6.337 1.00 8.95 273 ASP A N 1
ATOM 2177 C CA . ASP A 1 281 ? -26.394 -29.233 -7.166 1.00 10.43 273 ASP A CA 1
ATOM 2178 C C . ASP A 1 281 ? -27.423 -28.457 -6.345 1.00 10.16 273 ASP A C 1
ATOM 2179 O O . ASP A 1 281 ? -27.974 -27.452 -6.813 1.00 10.94 273 ASP A O 1
ATOM 2184 N N . ARG A 1 282 ? -27.709 -28.921 -5.122 1.00 9.57 274 ARG A N 1
ATOM 2185 C CA . ARG A 1 282 ? -28.707 -28.247 -4.293 1.00 9.84 274 ARG A CA 1
ATOM 2186 C C . ARG A 1 282 ? -28.180 -26.929 -3.741 1.00 10.86 274 ARG A C 1
ATOM 2187 O O . ARG A 1 282 ? -28.920 -25.934 -3.696 1.00 11.47 274 ARG A O 1
ATOM 2195 N N . ASP A 1 283 ? -26.910 -26.894 -3.323 1.00 10.72 275 ASP A N 1
ATOM 2196 C CA . ASP A 1 283 ? -26.351 -25.635 -2.840 1.00 10.24 275 ASP A CA 1
ATOM 2197 C C . ASP A 1 283 ? -26.325 -24.588 -3.948 1.00 10.65 275 ASP A C 1
ATOM 2198 O O . ASP A 1 283 ? -26.648 -23.417 -3.707 1.00 11.89 275 ASP A O 1
ATOM 2203 N N . VAL A 1 284 ? -25.938 -24.986 -5.169 1.00 10.33 276 VAL A N 1
ATOM 2204 C CA . VAL A 1 284 ? -25.905 -24.032 -6.277 1.00 11.78 276 VAL A CA 1
ATOM 2205 C C . VAL A 1 284 ? -27.309 -23.555 -6.627 1.00 10.34 276 VAL A C 1
ATOM 2206 O O . VAL A 1 284 ? -27.520 -22.369 -6.909 1.00 12.08 276 VAL A O 1
ATOM 2210 N N . TRP A 1 285 ? -28.290 -24.468 -6.626 1.00 11.00 277 TRP A N 1
ATOM 2211 C CA . TRP A 1 285 ? -29.688 -24.065 -6.776 1.00 10.78 277 TRP A CA 1
ATOM 2212 C C . TRP A 1 285 ? -30.044 -22.994 -5.756 1.00 11.05 277 TRP A C 1
ATOM 2213 O O . TRP A 1 285 ? -30.724 -22.010 -6.085 1.00 12.41 277 TRP A O 1
ATOM 2224 N N . GLY A 1 286 ? -29.565 -23.161 -4.517 1.00 10.28 278 GLY A N 1
ATOM 2225 C CA . GLY A 1 286 ? -29.799 -22.155 -3.488 1.00 12.82 278 GLY A CA 1
ATOM 2226 C C . GLY A 1 286 ? -29.094 -20.833 -3.748 1.00 12.29 278 GLY A C 1
ATOM 2227 O O . GLY A 1 286 ? -29.676 -19.764 -3.544 1.00 13.35 278 GLY A O 1
ATOM 2228 N N . TYR A 1 287 ? -27.825 -20.878 -4.173 1.00 11.15 279 TYR A N 1
ATOM 2229 C CA . TYR A 1 287 ? -27.120 -19.639 -4.503 1.00 12.57 279 TYR A CA 1
ATOM 2230 C C . TYR A 1 287 ? -27.787 -18.914 -5.666 1.00 13.12 279 TYR A C 1
ATOM 2231 O O . TYR A 1 287 ? -27.840 -17.681 -5.685 1.00 14.74 279 TYR A O 1
ATOM 2240 N N . ILE A 1 288 ? -28.310 -19.665 -6.640 1.00 13.21 280 ILE A N 1
ATOM 2241 C CA . ILE A 1 288 ? -29.075 -19.053 -7.721 1.00 13.08 280 ILE A CA 1
ATOM 2242 C C . ILE A 1 288 ? -30.348 -18.410 -7.179 1.00 12.73 280 ILE A C 1
ATOM 2243 O O . ILE A 1 288 ? -30.693 -17.278 -7.539 1.00 15.05 280 ILE A O 1
ATOM 2248 N N . SER A 1 289 ? -31.057 -19.113 -6.294 1.00 13.91 281 SER A N 1
ATOM 2249 C CA A SER A 1 289 ? -32.271 -18.550 -5.717 0.68 14.94 281 SER A CA 1
ATOM 2250 C CA B SER A 1 289 ? -32.271 -18.551 -5.707 0.32 14.94 281 SER A CA 1
ATOM 2251 C C . SER A 1 289 ? -31.986 -17.248 -4.971 1.00 15.27 281 SER A C 1
ATOM 2252 O O . SER A 1 289 ? -32.823 -16.336 -4.970 1.00 16.58 281 SER A O 1
ATOM 2257 N N . LEU A 1 290 ? -30.812 -17.135 -4.349 1.00 13.48 282 LEU A N 1
ATOM 2258 C CA . LEU A 1 290 ? -30.393 -15.909 -3.684 1.00 16.69 282 LEU A CA 1
ATOM 2259 C C . LEU A 1 290 ? -29.927 -14.836 -4.654 1.00 16.76 282 LEU A C 1
ATOM 2260 O O . LEU A 1 290 ? -29.698 -13.700 -4.226 1.00 19.50 282 LEU A O 1
ATOM 2265 N N . GLY A 1 291 ? -29.766 -15.167 -5.933 1.00 15.73 283 GLY A N 1
ATOM 2266 C CA . GLY A 1 291 ? -29.259 -14.204 -6.889 1.00 15.42 283 GLY A CA 1
ATOM 2267 C C . GLY A 1 291 ? -27.765 -14.012 -6.849 1.00 16.00 283 GLY A C 1
ATOM 2268 O O . GLY A 1 291 ? -27.265 -13.010 -7.372 1.00 17.74 283 GLY A O 1
ATOM 2269 N N . TYR A 1 292 ? -27.028 -14.948 -6.249 1.00 15.61 284 TYR A N 1
ATOM 2270 C CA . TYR A 1 292 ? -25.580 -14.827 -6.167 1.00 15.75 284 TYR A CA 1
ATOM 2271 C C . TYR A 1 292 ? -24.892 -15.163 -7.481 1.00 17.53 284 TYR A C 1
ATOM 2272 O O . TYR A 1 292 ? -23.760 -14.724 -7.705 1.00 17.99 284 TYR A O 1
ATOM 2281 N N . PHE A 1 293 ? -25.541 -15.941 -8.340 1.00 17.35 285 PHE A N 1
ATOM 2282 C CA . PHE A 1 293 ? -25.090 -16.173 -9.699 1.00 18.58 285 PHE A CA 1
ATOM 2283 C C . PHE A 1 293 ? -26.138 -15.641 -10.662 1.00 20.23 285 PHE A C 1
ATOM 2284 O O . PHE A 1 293 ? -27.338 -15.651 -10.364 1.00 22.62 285 PHE A O 1
ATOM 2292 N N . LYS A 1 294 ? -25.672 -15.185 -11.821 1.00 19.59 286 LYS A N 1
ATOM 2293 C CA . LYS A 1 294 ? -26.517 -14.707 -12.903 1.00 22.45 286 LYS A CA 1
ATOM 2294 C C . LYS A 1 294 ? -26.042 -15.343 -14.205 1.00 21.70 286 LYS A C 1
ATOM 2295 O O . LYS A 1 294 ? -25.048 -16.073 -14.241 1.00 28.28 286 LYS A O 1
ATOM 2301 N N . GLN A 1 295 ? -26.769 -15.055 -15.279 1.00 25.85 287 GLN A N 1
ATOM 2302 C CA . GLN A 1 295 ? -26.458 -15.596 -16.594 1.00 30.28 287 GLN A CA 1
ATOM 2303 C C . GLN A 1 295 ? -25.276 -14.849 -17.206 1.00 31.37 287 GLN A C 1
ATOM 2304 O O . GLN A 1 295 ? -25.137 -13.636 -17.039 1.00 33.26 287 GLN A O 1
ATOM 2310 N N . LYS A 1 296 ? -24.420 -15.585 -17.913 1.00 38.24 288 LYS A N 1
ATOM 2311 C CA . LYS A 1 296 ? -23.247 -14.989 -18.540 1.00 41.22 288 LYS A CA 1
ATOM 2312 C C . LYS A 1 296 ? -23.646 -14.077 -19.703 1.00 49.09 288 LYS A C 1
ATOM 2313 O O . LYS A 1 296 ? -24.811 -14.000 -20.107 1.00 48.04 288 LYS A O 1
ATOM 2319 N N . THR A 1 297 ? -22.643 -13.384 -20.241 1.00 51.26 289 THR A N 1
ATOM 2320 C CA . THR A 1 297 ? -22.793 -12.521 -21.416 1.00 53.58 289 THR A CA 1
ATOM 2321 C C . THR A 1 297 ? -23.910 -11.492 -21.266 1.00 52.41 289 THR A C 1
ATOM 2322 O O . THR A 1 297 ? -23.842 -10.608 -20.412 1.00 57.91 289 THR A O 1
ATOM 2324 N N . PRO A 1 308 ? -30.015 -7.812 -13.947 1.00 58.05 300 PRO A N 1
ATOM 2325 C CA . PRO A 1 308 ? -29.270 -9.020 -14.306 1.00 46.30 300 PRO A CA 1
ATOM 2326 C C . PRO A 1 308 ? -30.179 -10.113 -14.858 1.00 45.59 300 PRO A C 1
ATOM 2327 O O . PRO A 1 308 ? -31.274 -10.322 -14.338 1.00 52.58 300 PRO A O 1
ATOM 2331 N N . HIS A 1 309 ? -29.727 -10.803 -15.902 1.00 38.74 301 HIS A N 1
ATOM 2332 C CA . HIS A 1 309 ? -30.473 -11.930 -16.444 1.00 33.01 301 HIS A CA 1
ATOM 2333 C C . HIS A 1 309 ? -30.303 -13.126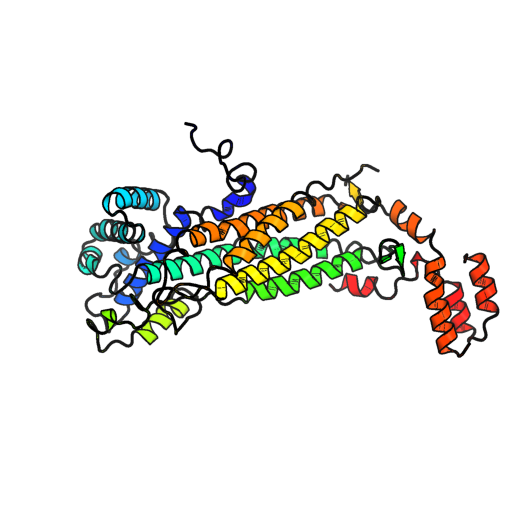 -15.516 1.00 31.62 301 HIS A C 1
ATOM 2334 O O . HIS A 1 309 ? -29.174 -13.546 -15.234 1.00 28.79 301 HIS A O 1
ATOM 2336 N N . LYS A 1 310 ? -31.419 -13.659 -15.029 1.00 28.59 302 LYS A N 1
ATOM 2337 C CA . LYS A 1 310 ? -31.376 -14.820 -14.157 1.00 22.98 302 LYS A CA 1
ATOM 2338 C C . LYS A 1 310 ? -30.839 -16.026 -14.914 1.00 23.01 302 LYS A C 1
ATOM 2339 O O . LYS A 1 310 ? -31.067 -16.186 -16.116 1.00 26.92 302 LYS A O 1
ATOM 2345 N N . VAL A 1 311 ? -30.129 -16.888 -14.197 1.00 19.97 303 VAL A N 1
ATOM 2346 C CA . VAL A 1 311 ? -29.727 -18.181 -14.729 1.00 17.79 303 VAL A CA 1
ATOM 2347 C C . VAL A 1 311 ? -30.749 -19.220 -14.284 1.00 16.77 303 VAL A C 1
ATOM 2348 O O . VAL A 1 311 ? -31.088 -19.308 -13.095 1.00 18.98 303 VAL A O 1
ATOM 2352 N N . ASN A 1 312 ? -31.280 -19.960 -15.239 1.00 16.70 304 ASN A N 1
ATOM 2353 C CA . ASN A 1 312 ? -32.221 -21.031 -14.921 1.00 16.64 304 ASN A CA 1
ATOM 2354 C C . ASN A 1 312 ? -31.444 -22.254 -14.442 1.00 17.57 304 ASN A C 1
ATOM 2355 O O . ASN A 1 312 ? -30.538 -22.718 -15.144 1.00 18.21 304 ASN A O 1
ATOM 2360 N N . PRO A 1 313 ? -31.770 -22.804 -13.264 1.00 13.72 305 PRO A N 1
ATOM 2361 C CA . PRO A 1 313 ? -30.953 -23.876 -12.672 1.00 12.78 305 PRO A CA 1
ATOM 2362 C C . PRO A 1 313 ? -31.287 -25.270 -13.182 1.00 12.12 305 PRO A C 1
ATOM 2363 O O . PRO A 1 313 ? -30.898 -26.252 -12.548 1.00 12.80 305 PRO A O 1
ATOM 2367 N N . ILE A 1 314 ? -31.970 -25.369 -14.330 1.00 11.75 306 ILE A N 1
ATOM 2368 C CA . ILE A 1 314 ? -32.450 -26.658 -14.836 1.00 12.47 306 ILE A CA 1
ATOM 2369 C C . ILE A 1 314 ? -31.338 -27.703 -14.927 1.00 12.54 306 ILE A C 1
ATOM 2370 O O . ILE A 1 314 ? -31.572 -28.889 -14.681 1.00 12.13 306 ILE A O 1
ATOM 2375 N N . ASP A 1 315 ? -30.117 -27.297 -15.298 1.00 12.28 307 ASP A N 1
ATOM 2376 C CA . ASP A 1 315 ? -29.064 -28.298 -15.455 1.00 11.11 307 ASP A CA 1
ATOM 2377 C C . ASP A 1 315 ? -28.702 -28.931 -14.121 1.00 11.34 307 ASP A C 1
ATOM 2378 O O . ASP A 1 315 ? -28.484 -30.150 -14.041 1.00 10.39 307 ASP A O 1
ATOM 2383 N N . PHE A 1 316 ? -28.676 -28.123 -13.055 1.00 10.60 308 PHE A N 1
ATOM 2384 C CA . PHE A 1 316 ? -28.424 -28.653 -11.723 1.00 11.02 308 PHE A CA 1
ATOM 2385 C C . PHE A 1 316 ? -29.565 -29.544 -11.259 1.00 11.37 308 PHE A C 1
ATOM 2386 O O . PHE A 1 316 ? -29.329 -30.563 -10.598 1.00 10.95 308 PHE A O 1
ATOM 2394 N N . GLU A 1 317 ? -30.805 -29.196 -11.630 1.00 11.00 309 GLU A N 1
ATOM 2395 C CA . GLU A 1 317 ? -31.960 -30.004 -11.245 1.00 9.62 309 GLU A CA 1
ATOM 2396 C C . GLU A 1 317 ? -31.991 -31.321 -12.009 1.00 9.78 309 GLU A C 1
ATOM 2397 O O . GLU A 1 317 ? -32.288 -32.369 -11.424 1.00 10.51 309 GLU A O 1
ATOM 2403 N N . ASN A 1 318 ? -31.703 -31.288 -13.320 1.00 10.25 310 ASN A N 1
ATOM 2404 C CA A ASN A 1 318 ? -31.627 -32.533 -14.072 0.66 10.83 310 ASN A CA 1
ATOM 2405 C CA B ASN A 1 318 ? -31.603 -32.525 -14.096 0.34 10.86 310 ASN A CA 1
ATOM 2406 C C . ASN A 1 318 ? -30.528 -33.429 -13.519 1.00 10.62 310 ASN A C 1
ATOM 2407 O O . ASN A 1 318 ? -30.720 -34.649 -13.381 1.00 11.71 310 ASN A O 1
ATOM 2416 N N . SER A 1 319 ? -29.383 -32.844 -13.181 1.00 10.25 311 SER A N 1
ATOM 2417 C CA . SER A 1 319 ? -28.314 -33.616 -12.566 1.00 9.21 311 SER A CA 1
ATOM 2418 C C . SER A 1 319 ? -28.785 -34.250 -11.267 1.00 9.44 311 SER A C 1
ATOM 2419 O O . SER A 1 319 ? -28.664 -35.464 -11.078 1.00 10.27 311 SER A O 1
ATOM 2422 N N . GLU A 1 320 ? -29.364 -33.441 -10.379 1.00 9.05 312 GLU A N 1
ATOM 2423 C CA . GLU A 1 320 ? -29.813 -33.933 -9.082 1.00 9.97 312 GLU A CA 1
ATOM 2424 C C . GLU A 1 320 ? -30.798 -35.093 -9.228 1.00 10.00 312 GLU A C 1
ATOM 2425 O O . GLU A 1 320 ? -30.686 -36.117 -8.540 1.00 9.93 312 GLU A O 1
ATOM 2431 N N . GLY A 1 321 ? -31.761 -34.966 -10.140 1.00 9.25 313 GLY A N 1
ATOM 2432 C CA . GLY A 1 321 ? -32.712 -36.051 -10.340 1.00 10.05 313 GLY A CA 1
ATOM 2433 C C . GLY A 1 321 ? -32.056 -37.339 -10.807 1.00 9.30 313 GLY A C 1
ATOM 2434 O O . GLY A 1 321 ? -32.385 -38.429 -10.331 1.00 10.67 313 GLY A O 1
ATOM 2435 N N . ASN A 1 322 ? -31.150 -37.238 -11.779 1.00 8.32 314 ASN A N 1
ATOM 2436 C CA . ASN A 1 322 ? -30.480 -38.434 -12.285 1.00 9.79 314 ASN A CA 1
ATOM 2437 C C . ASN A 1 322 ? -29.523 -39.059 -11.277 1.00 9.34 314 ASN A C 1
ATOM 2438 O O . ASN A 1 322 ? -29.363 -40.285 -11.276 1.00 10.21 314 ASN A O 1
ATOM 2443 N N . LEU A 1 323 ? -28.873 -38.251 -10.432 1.00 8.91 315 LEU A N 1
ATOM 2444 C CA . LEU A 1 323 ? -27.991 -38.813 -9.411 1.00 9.74 315 LEU A CA 1
ATOM 2445 C C . LEU A 1 323 ? -28.775 -39.655 -8.414 1.00 9.05 315 LEU A C 1
ATOM 2446 O O . LEU A 1 323 ? -28.284 -40.682 -7.932 1.00 9.45 315 LEU A O 1
ATOM 2451 N N . GLY A 1 324 ? -29.992 -39.226 -8.073 1.00 8.41 316 GLY A N 1
ATOM 2452 C CA . GLY A 1 324 ? -30.795 -40.013 -7.154 1.00 10.36 316 GLY A CA 1
ATOM 2453 C C . GLY A 1 324 ? -31.168 -41.363 -7.730 1.00 10.40 316 GLY A C 1
ATOM 2454 O O . GLY A 1 324 ? -31.141 -42.375 -7.029 1.00 9.89 316 GLY A O 1
ATOM 2455 N N . ILE A 1 325 ? -31.512 -41.400 -9.017 1.00 9.15 317 ILE A N 1
ATOM 2456 C CA . ILE A 1 325 ? -31.821 -42.676 -9.661 1.00 9.34 317 ILE A CA 1
ATOM 2457 C C . ILE A 1 325 ? -30.576 -43.547 -9.723 1.00 9.84 317 ILE A C 1
ATOM 2458 O O . ILE A 1 325 ? -30.622 -44.745 -9.415 1.00 10.87 317 ILE A O 1
ATOM 2463 N N . ALA A 1 326 ? -29.445 -42.961 -10.135 1.00 9.30 318 ALA A N 1
ATOM 2464 C CA . ALA A 1 326 ? -28.201 -43.718 -10.191 1.00 8.13 318 ALA A CA 1
ATOM 2465 C C . ALA A 1 326 ? -27.912 -44.365 -8.852 1.00 9.30 318 ALA A C 1
ATOM 2466 O O . ALA A 1 326 ? -27.616 -45.563 -8.777 1.00 10.36 318 ALA A O 1
ATOM 2468 N N . ASN A 1 327 ? -28.033 -43.591 -7.770 1.00 8.43 319 ASN A N 1
ATOM 2469 C CA . ASN A 1 327 ? -27.691 -44.131 -6.462 1.00 8.67 319 ASN A CA 1
ATOM 2470 C C . ASN A 1 327 ? -28.668 -45.203 -6.006 1.00 9.67 319 ASN A C 1
ATOM 2471 O O . ASN A 1 327 ? -28.266 -46.145 -5.319 1.00 10.64 319 ASN A O 1
ATOM 2476 N N . ALA A 1 328 ? -29.937 -45.096 -6.388 1.00 8.44 320 ALA A N 1
ATOM 2477 C CA . ALA A 1 328 ? -30.872 -46.152 -6.015 1.00 9.30 320 ALA A CA 1
ATOM 2478 C C . ALA A 1 328 ? -30.504 -47.460 -6.699 1.00 10.93 320 ALA A C 1
ATOM 2479 O O . ALA A 1 328 ? -30.575 -48.532 -6.089 1.00 11.49 320 ALA A O 1
ATOM 2481 N N . LEU A 1 329 ? -30.091 -47.391 -7.962 1.00 9.96 321 LEU A N 1
ATOM 2482 C CA . LEU A 1 329 ? -29.668 -48.598 -8.659 1.00 10.84 321 LEU A CA 1
ATOM 2483 C C . LEU A 1 329 ? -28.355 -49.130 -8.108 1.00 10.67 321 LEU A C 1
ATOM 2484 O O . LEU A 1 329 ? -28.203 -50.344 -7.916 1.00 12.38 321 LEU A O 1
ATOM 2489 N N . PHE A 1 330 ? -27.386 -48.240 -7.867 1.00 9.18 322 PHE A N 1
ATOM 2490 C CA . PHE A 1 330 ? -26.124 -48.662 -7.258 1.00 10.99 322 PHE A CA 1
ATOM 2491 C C . PHE A 1 330 ? -26.358 -49.344 -5.915 1.00 12.22 322 PHE A C 1
ATOM 2492 O O . PHE A 1 330 ? -25.743 -50.376 -5.625 1.00 12.47 322 PHE A O 1
ATOM 2500 N N . GLN A 1 331 ? -27.234 -48.780 -5.073 1.00 10.04 323 GLN A N 1
ATOM 2501 C CA . GLN A 1 331 ? -27.486 -49.390 -3.775 1.00 11.65 323 GLN A CA 1
ATOM 2502 C C . GLN A 1 331 ? -28.096 -50.775 -3.938 1.00 10.18 323 GLN A C 1
ATOM 2503 O O . GLN A 1 331 ? -27.717 -51.719 -3.229 1.00 10.86 323 GLN A O 1
ATOM 2505 N N . HIS A 1 332 ? -29.041 -50.923 -4.874 1.00 9.94 324 HIS A N 1
ATOM 2506 C CA . HIS A 1 332 ? -29.675 -52.221 -5.031 1.00 9.10 324 HIS A CA 1
ATOM 2507 C C . HIS A 1 332 ? -28.680 -53.256 -5.532 1.00 9.89 324 HIS A C 1
ATOM 2508 O O . HIS A 1 332 ? -28.615 -54.372 -5.004 1.00 10.16 324 HIS A O 1
ATOM 2515 N N . LEU A 1 333 ? -27.894 -52.912 -6.551 1.00 9.12 325 LEU A N 1
ATOM 2516 C CA . LEU A 1 333 ? -26.945 -53.887 -7.077 1.00 10.41 325 LEU A CA 1
ATOM 2517 C C . LEU A 1 333 ? -25.882 -54.235 -6.040 1.00 9.47 325 LEU A C 1
ATOM 2518 O O . LEU A 1 333 ? -25.503 -55.401 -5.898 1.00 10.06 325 LEU A O 1
ATOM 2523 N N . ALA A 1 334 ? -25.402 -53.244 -5.284 1.00 9.12 326 ALA A N 1
ATOM 2524 C CA . ALA A 1 334 ? -24.414 -53.528 -4.247 1.00 9.91 326 ALA A CA 1
ATOM 2525 C C . ALA A 1 334 ? -24.976 -54.458 -3.169 1.00 10.66 326 ALA A C 1
ATOM 2526 O O . ALA A 1 334 ? -24.264 -55.325 -2.651 1.00 11.90 326 ALA A O 1
ATOM 2528 N N . SER A 1 335 ? -26.252 -54.282 -2.811 1.00 10.41 327 SER A N 1
ATOM 2529 C CA A SER A 1 335 ? -26.872 -55.064 -1.745 0.64 10.12 327 SER A CA 1
ATOM 2530 C CA B SER A 1 335 ? -26.850 -55.070 -1.740 0.36 10.17 327 SER A CA 1
ATOM 2531 C C . SER A 1 335 ? -27.263 -56.464 -2.195 1.00 9.68 327 SER A C 1
ATOM 2532 O O . SER A 1 335 ? -27.233 -57.402 -1.392 1.00 13.06 327 SER A O 1
ATOM 2537 N N . LYS A 1 336 ? -27.652 -56.626 -3.458 1.00 9.08 328 LYS A N 1
ATOM 2538 C CA . LYS A 1 336 ? -28.231 -57.875 -3.918 1.00 9.79 328 LYS A CA 1
ATOM 2539 C C . LYS A 1 336 ? -27.235 -58.781 -4.621 1.00 10.52 328 LYS A C 1
ATOM 2540 O O . LYS A 1 336 ? -27.289 -60.004 -4.434 1.00 10.58 328 LYS A O 1
ATOM 2546 N N . LEU A 1 337 ? -26.342 -58.220 -5.434 1.00 10.20 329 LEU A N 1
ATOM 2547 C CA . LEU A 1 337 ? -25.446 -59.067 -6.217 1.00 9.71 329 LEU A CA 1
ATOM 2548 C C . LEU A 1 337 ? -24.614 -60.034 -5.385 1.00 10.19 329 LEU A C 1
ATOM 2549 O O . LEU A 1 337 ? -24.454 -61.188 -5.818 1.00 11.40 329 LEU A O 1
ATOM 2554 N N . PRO A 1 338 ? -24.048 -59.659 -4.234 1.00 9.83 330 PRO A N 1
ATOM 2555 C CA . PRO A 1 338 ? -23.167 -60.585 -3.508 1.00 10.08 330 PRO A CA 1
ATOM 2556 C C . PRO A 1 338 ? -23.879 -61.671 -2.714 1.00 8.70 330 PRO A C 1
ATOM 2557 O O . PRO A 1 338 ? -23.210 -62.442 -2.022 1.00 10.88 330 PRO A O 1
ATOM 2561 N N . ILE A 1 339 ? -25.197 -61.798 -2.827 1.00 10.11 331 ILE A N 1
ATOM 2562 C CA . ILE A 1 339 ? -25.939 -62.891 -2.208 1.00 11.38 331 ILE A CA 1
ATOM 2563 C C . ILE A 1 339 ? -26.357 -63.833 -3.329 1.00 11.59 331 ILE A C 1
ATOM 2564 O O . ILE A 1 339 ? -27.052 -63.423 -4.266 1.00 12.31 331 ILE A O 1
ATOM 2569 N N . SER A 1 340 ? -25.917 -65.085 -3.255 1.00 9.05 332 SER A N 1
ATOM 2570 C CA . SER A 1 340 ? -26.221 -66.059 -4.300 1.00 10.78 332 SER A CA 1
ATOM 2571 C C . SER A 1 340 ? -26.309 -67.432 -3.655 1.00 9.38 332 SER A C 1
ATOM 2572 O O . SER A 1 340 ? -25.374 -67.851 -2.969 1.00 11.23 332 SER A O 1
ATOM 2575 N N . ARG A 1 341 ? -27.410 -68.141 -3.903 1.00 9.99 333 ARG A N 1
ATOM 2576 C CA . ARG A 1 341 ? -27.715 -69.360 -3.153 1.00 10.84 333 ARG A CA 1
ATOM 2577 C C . ARG A 1 341 ? -26.715 -70.475 -3.447 1.00 10.50 333 ARG A C 1
ATOM 2578 O O . ARG A 1 341 ? -26.513 -70.855 -4.605 1.00 11.20 333 ARG A O 1
ATOM 2586 N N . TRP A 1 342 ? -26.093 -71.000 -2.387 1.00 11.08 334 TRP A N 1
ATOM 2587 C CA . TRP A 1 342 ? -25.140 -72.123 -2.459 1.00 12.73 334 TRP A CA 1
ATOM 2588 C C . TRP A 1 342 ? -24.038 -71.786 -3.463 1.00 11.67 334 TRP A C 1
ATOM 2589 O O . TRP A 1 342 ? -23.443 -70.703 -3.370 1.00 11.51 334 TRP A O 1
ATOM 2600 N N . GLN A 1 343 ? -23.757 -72.649 -4.435 1.00 10.79 335 GLN A N 1
ATOM 2601 C CA . GLN A 1 343 ? -22.641 -72.417 -5.346 1.00 10.95 335 GLN A CA 1
ATOM 2602 C C . GLN A 1 343 ? -23.008 -71.502 -6.508 1.00 11.38 335 GLN A C 1
ATOM 2603 O O . GLN A 1 343 ? -22.143 -71.261 -7.365 1.00 11.74 335 GLN A O 1
ATOM 2609 N N . ARG A 1 344 ? -24.271 -71.044 -6.540 1.00 10.93 336 ARG A N 1
ATOM 2610 C CA . ARG A 1 344 ? -24.806 -69.832 -7.163 1.00 11.77 336 ARG A CA 1
ATOM 2611 C C . ARG A 1 344 ? -26.245 -70.059 -7.586 1.00 10.75 336 ARG A C 1
ATOM 2612 O O . ARG A 1 344 ? -26.631 -71.184 -7.928 1.00 12.46 336 ARG A O 1
ATOM 2620 N N . ASP A 1 345 ? -27.035 -68.994 -7.574 1.00 10.70 337 ASP A N 1
ATOM 2621 C CA . ASP A 1 345 ? -28.275 -68.951 -8.333 1.00 10.07 337 ASP A CA 1
ATOM 2622 C C . ASP A 1 345 ? -28.085 -67.989 -9.499 1.00 10.32 337 ASP A C 1
ATOM 2623 O O . ASP A 1 345 ? -27.105 -67.233 -9.560 1.00 12.10 337 ASP A O 1
ATOM 2628 N N . LEU A 1 346 ? -29.022 -68.032 -10.446 1.00 10.38 338 LEU A N 1
ATOM 2629 C CA . LEU A 1 346 ? -28.874 -67.252 -11.670 1.00 11.43 338 LEU A CA 1
ATOM 2630 C C . LEU A 1 346 ? -29.559 -65.898 -11.625 1.00 13.17 338 LEU A C 1
ATOM 2631 O O . LEU A 1 346 ? -29.655 -65.246 -12.669 1.00 13.52 338 LEU A O 1
ATOM 2636 N N . THR A 1 347 ? -30.014 -65.434 -10.453 1.00 11.20 339 THR A N 1
ATOM 2637 C CA . THR A 1 347 ? -30.636 -64.109 -10.414 1.00 11.70 339 THR A CA 1
ATOM 2638 C C . THR A 1 347 ? -29.661 -63.011 -10.821 1.00 13.55 339 THR A C 1
ATOM 2639 O O . THR A 1 347 ? -30.090 -61.946 -11.283 1.00 13.88 339 THR A O 1
ATOM 2643 N N . ASP A 1 348 ? -28.349 -63.239 -10.662 1.00 11.60 340 ASP A N 1
ATOM 2644 C CA . ASP A 1 348 ? -27.387 -62.194 -11.002 1.00 12.35 340 ASP A CA 1
ATOM 2645 C C . ASP A 1 348 ? -27.284 -61.960 -12.505 1.00 13.24 340 ASP A C 1
ATOM 2646 O O . ASP A 1 348 ? -26.937 -60.850 -12.924 1.00 13.80 340 ASP A O 1
ATOM 2651 N N . SER A 1 349 ? -27.596 -62.971 -13.323 1.00 12.74 341 SER A N 1
ATOM 2652 C CA A SER A 1 349 ? -27.423 -62.844 -14.768 0.57 14.11 341 SER A CA 1
ATOM 2653 C CA B SER A 1 349 ? -27.419 -62.838 -14.766 0.43 14.12 341 SER A CA 1
ATOM 2654 C C . SER A 1 349 ? -28.240 -61.682 -15.321 1.00 14.39 341 SER A C 1
ATOM 2655 O O . SER A 1 349 ? -27.706 -60.795 -15.996 1.00 13.54 341 SER A O 1
ATOM 2660 N N . THR A 1 350 ? -29.544 -61.656 -15.031 1.00 11.35 342 THR A N 1
ATOM 2661 C CA . THR A 1 350 ? -30.348 -60.546 -15.536 1.00 11.76 342 THR A CA 1
ATOM 2662 C C . THR A 1 350 ? -29.951 -59.227 -14.884 1.00 12.13 342 THR A C 1
ATOM 2663 O O . THR A 1 350 ? -29.959 -58.174 -15.538 1.00 11.20 342 THR A O 1
ATOM 2667 N N . VAL A 1 351 ? -29.594 -59.260 -13.597 1.00 9.58 343 VAL A N 1
ATOM 2668 C CA . VAL A 1 351 ? -29.261 -58.022 -12.913 1.00 10.31 343 VAL A CA 1
ATOM 2669 C C . VAL A 1 351 ? -27.998 -57.409 -13.505 1.00 11.26 343 VAL A C 1
ATOM 2670 O O . VAL A 1 351 ? -27.911 -56.187 -13.680 1.00 11.29 343 VAL A O 1
ATOM 2674 N N . LEU A 1 352 ? -27.016 -58.246 -13.854 1.00 10.19 344 LEU A N 1
ATOM 2675 C CA . LEU A 1 352 ? -25.757 -57.741 -14.392 1.00 10.94 344 LEU A CA 1
ATOM 2676 C C . LEU A 1 352 ? -25.908 -57.136 -15.785 1.00 12.38 344 LEU A C 1
ATOM 2677 O O . LEU A 1 352 ? -24.993 -56.447 -16.250 1.00 12.44 344 LEU A O 1
ATOM 2682 N N . ARG A 1 353 ? -27.034 -57.366 -16.463 1.00 10.25 345 ARG A N 1
ATOM 2683 C CA . ARG A 1 353 ? -27.305 -56.627 -17.687 1.00 12.06 345 ARG A CA 1
ATOM 2684 C C . ARG A 1 353 ? -27.547 -55.152 -17.423 1.00 11.35 345 ARG A C 1
ATOM 2685 O O . ARG A 1 353 ? -27.598 -54.371 -18.374 1.00 12.36 345 ARG A O 1
ATOM 2693 N N . ASN A 1 354 ? -27.696 -54.757 -16.159 1.00 10.83 346 ASN A N 1
ATOM 2694 C CA . ASN A 1 354 ? -27.919 -53.373 -15.776 1.00 10.29 346 ASN A CA 1
ATOM 2695 C C . ASN A 1 354 ? -26.677 -52.710 -15.194 1.00 11.51 346 ASN A C 1
ATOM 2696 O O . ASN A 1 354 ? -26.791 -51.629 -14.609 1.00 11.61 346 ASN A O 1
ATOM 2701 N N . LEU A 1 355 ? -25.495 -53.318 -15.359 1.00 11.82 347 LEU A N 1
ATOM 2702 C CA . LEU A 1 355 ? -24.275 -52.694 -14.839 1.00 11.24 347 LEU A CA 1
ATOM 2703 C C . LEU A 1 355 ? -24.089 -51.282 -15.368 1.00 13.07 347 LEU A C 1
ATOM 2704 O O . LEU A 1 355 ? -23.567 -50.417 -14.654 1.00 16.63 347 LEU A O 1
ATOM 2709 N N . GLY A 1 356 ? -24.485 -51.025 -16.605 1.00 10.74 348 GLY A N 1
ATOM 2710 C CA . GLY A 1 356 ? -24.303 -49.701 -17.142 1.00 12.62 348 GLY A CA 1
ATOM 2711 C C . GLY A 1 356 ? -25.408 -48.714 -16.850 1.00 10.86 348 GLY A C 1
ATOM 2712 O O . GLY A 1 356 ? -25.272 -47.548 -17.229 1.00 11.09 348 GLY A O 1
ATOM 2713 N N . VAL A 1 357 ? -26.498 -49.120 -16.188 1.00 10.69 349 VAL A N 1
ATOM 2714 C CA . VAL A 1 357 ? -27.643 -48.221 -16.075 1.00 10.59 349 VAL A CA 1
ATOM 2715 C C . VAL A 1 357 ? -27.402 -47.157 -15.009 1.00 10.17 349 VAL A C 1
ATOM 2716 O O . VAL A 1 357 ? -27.658 -45.968 -15.231 1.00 10.17 349 VAL A O 1
ATOM 2720 N N . GLY A 1 358 ? -26.894 -47.555 -13.836 1.00 10.06 350 GLY A N 1
ATOM 2721 C CA . GLY A 1 358 ? -26.525 -46.551 -12.850 1.00 11.54 350 GLY A CA 1
ATOM 2722 C C . GLY A 1 358 ? -25.400 -45.666 -13.346 1.00 11.46 350 GLY A C 1
ATOM 2723 O O . GLY A 1 358 ? -25.375 -44.463 -13.085 1.00 10.93 350 GLY A O 1
ATOM 2724 N N . ILE A 1 359 ? -24.467 -46.245 -14.100 1.00 10.20 351 ILE A N 1
ATOM 2725 C CA . ILE A 1 359 ? -23.413 -45.445 -14.706 1.00 11.08 351 ILE A CA 1
ATOM 2726 C C . ILE A 1 359 ? -24.004 -44.468 -15.715 1.00 11.31 351 ILE A C 1
ATOM 2727 O O . ILE A 1 359 ? -23.573 -43.310 -15.802 1.00 10.56 351 ILE A O 1
ATOM 2732 N N . ALA A 1 360 ? -25.007 -44.913 -16.489 1.00 9.42 352 ALA A N 1
ATOM 2733 C CA . ALA A 1 360 ? -25.639 -44.025 -17.459 1.00 9.88 352 ALA A CA 1
ATOM 2734 C C . ALA A 1 360 ? -26.308 -42.837 -16.775 1.00 9.59 352 ALA A C 1
ATOM 2735 O O . ALA A 1 360 ? -26.136 -41.688 -17.195 1.00 10.44 352 ALA A O 1
ATOM 2737 N N . HIS A 1 361 ? -27.084 -43.089 -15.717 1.00 9.64 353 HIS A N 1
ATOM 2738 C CA . HIS A 1 361 ? -27.703 -41.962 -15.031 1.00 9.32 353 HIS A CA 1
ATOM 2739 C C . HIS A 1 361 ? -26.658 -41.053 -14.403 1.00 9.78 353 HIS A C 1
ATOM 2740 O O . HIS A 1 361 ? -26.842 -39.830 -14.361 1.00 10.46 353 HIS A O 1
ATOM 2747 N N . SER A 1 362 ? -25.546 -41.625 -13.938 1.00 8.67 354 SER A N 1
ATOM 2748 C CA . SER A 1 362 ? -24.448 -40.814 -13.417 1.00 9.30 354 SER A CA 1
ATOM 2749 C C . SER A 1 362 ? -23.884 -39.886 -14.490 1.00 10.11 354 SER A C 1
ATOM 2750 O O . SER A 1 362 ? -23.724 -38.683 -14.252 1.00 9.73 354 SER A O 1
ATOM 2753 N N . ILE A 1 363 ? -23.575 -40.418 -15.685 1.00 9.19 355 ILE A N 1
ATOM 2754 C CA . ILE A 1 363 ? -22.938 -39.573 -16.695 1.00 9.77 355 ILE A CA 1
ATOM 2755 C C . ILE A 1 363 ? -23.919 -38.579 -17.301 1.00 10.26 355 ILE A C 1
ATOM 2756 O O . ILE A 1 363 ? -23.514 -37.486 -17.708 1.00 12.09 355 ILE A O 1
ATOM 2761 N N . ILE A 1 364 ? -25.216 -38.913 -17.338 1.00 10.07 356 ILE A N 1
ATOM 2762 C CA . ILE A 1 364 ? -26.214 -37.904 -17.682 1.00 11.17 356 ILE A CA 1
ATOM 2763 C C . ILE A 1 364 ? -26.110 -36.741 -16.710 1.00 9.67 356 ILE A C 1
ATOM 2764 O O . ILE A 1 364 ? -26.072 -35.568 -17.100 1.00 11.03 356 ILE A O 1
ATOM 2769 N N . ALA A 1 365 ? -26.044 -37.058 -15.417 1.00 8.89 357 ALA A N 1
ATOM 2770 C CA . ALA A 1 365 ? -25.957 -36.012 -14.404 1.00 9.65 357 ALA A CA 1
ATOM 2771 C C . ALA A 1 365 ? -24.647 -35.244 -14.485 1.00 9.76 357 ALA A C 1
ATOM 2772 O O . ALA A 1 365 ? -24.628 -34.025 -14.260 1.00 10.94 357 ALA A O 1
ATOM 2774 N N . TYR A 1 366 ? -23.532 -35.928 -14.782 1.00 9.52 358 TYR A N 1
ATOM 2775 C CA . TYR A 1 366 ? -22.249 -35.223 -14.815 1.00 10.10 358 TYR A CA 1
ATOM 2776 C C . TYR A 1 366 ? -22.230 -34.222 -15.961 1.00 10.14 358 TYR A C 1
ATOM 2777 O O . TYR A 1 366 ? -21.780 -33.083 -15.801 1.00 12.21 358 TYR A O 1
ATOM 2786 N N . GLU A 1 367 ? -22.746 -34.630 -17.122 1.00 10.61 359 GLU A N 1
ATOM 2787 C CA . GLU A 1 367 ? -22.820 -33.714 -18.249 1.00 13.31 359 GLU A CA 1
ATOM 2788 C C . GLU A 1 367 ? -23.699 -32.519 -17.915 1.00 11.33 359 GLU A C 1
ATOM 2789 O O . GLU A 1 367 ? -23.361 -31.374 -18.247 1.00 13.13 359 GLU A O 1
ATOM 2791 N N . ALA A 1 368 ? -24.827 -32.764 -17.241 1.00 10.89 360 ALA A N 1
ATOM 2792 C CA . ALA A 1 368 ? -25.719 -31.675 -16.867 1.00 10.28 360 ALA A CA 1
ATOM 2793 C C . ALA A 1 368 ? -25.057 -30.734 -15.869 1.00 11.28 360 ALA A C 1
ATOM 2794 O O . ALA A 1 368 ? -25.144 -29.507 -16.010 1.00 12.07 360 ALA A O 1
ATOM 2796 N N . SER A 1 369 ? -24.368 -31.284 -14.863 1.00 11.20 361 SER A N 1
ATOM 2797 C CA . SER A 1 369 ? -23.676 -30.423 -13.913 1.00 12.50 361 SER A CA 1
ATOM 2798 C C . SER A 1 369 ? -22.605 -29.585 -14.605 1.00 10.92 361 SER A C 1
ATOM 2799 O O . SER A 1 369 ? -22.449 -28.396 -14.305 1.00 12.75 361 SER A O 1
ATOM 2802 N N . LEU A 1 370 ? -21.854 -30.185 -15.533 1.00 10.98 362 LEU A N 1
ATOM 2803 C CA . LEU A 1 370 ? -20.848 -29.423 -16.271 1.00 12.95 362 LEU A CA 1
ATOM 2804 C C . LEU A 1 370 ? -21.483 -28.289 -17.064 1.00 13.15 362 LEU A C 1
ATOM 2805 O O . LEU A 1 370 ? -20.955 -27.170 -17.102 1.00 15.20 362 LEU A O 1
ATOM 2810 N N . LYS A 1 371 ? -22.612 -28.566 -17.721 1.00 12.48 363 LYS A N 1
ATOM 2811 C CA . LYS A 1 371 ? -23.309 -27.524 -18.463 1.00 15.29 363 LYS A CA 1
ATOM 2812 C C . LYS A 1 371 ? -23.754 -26.394 -17.540 1.00 15.03 363 LYS A C 1
ATOM 2813 O O . LYS A 1 371 ? -23.595 -25.211 -17.870 1.00 16.92 363 LYS A O 1
ATOM 2819 N N . GLY A 1 372 ? -24.311 -26.736 -16.376 1.00 12.76 364 GLY A N 1
ATOM 2820 C CA . GLY A 1 372 ? -24.734 -25.703 -15.444 1.00 14.11 364 GLY A CA 1
ATOM 2821 C C . GLY A 1 372 ? -23.576 -24.881 -14.913 1.00 14.02 364 GLY A C 1
ATOM 2822 O O . GLY A 1 372 ? -23.673 -23.658 -14.810 1.00 15.01 364 GLY A O 1
ATOM 2823 N N . ILE A 1 373 ? -22.466 -25.539 -14.562 1.00 13.11 365 ILE A N 1
ATOM 2824 C CA . ILE A 1 373 ? -21.295 -24.817 -14.066 1.00 12.48 365 ILE A CA 1
ATOM 2825 C C . ILE A 1 373 ? -20.833 -23.778 -15.080 1.00 15.21 365 ILE A C 1
ATOM 2826 O O . ILE A 1 373 ? -20.475 -22.648 -14.720 1.00 16.75 365 ILE A O 1
ATOM 2831 N N . GLY A 1 374 ? -20.851 -24.137 -16.366 1.00 14.94 366 GLY A N 1
ATOM 2832 C CA . GLY A 1 374 ? -20.425 -23.233 -17.424 1.00 15.32 366 GLY A CA 1
ATOM 2833 C C . GLY A 1 374 ? -21.325 -22.033 -17.635 1.00 17.77 366 GLY A C 1
ATOM 2834 O O . GLY A 1 374 ? -20.921 -21.101 -18.339 1.00 21.08 366 GLY A O 1
ATOM 2835 N N . LYS A 1 375 ? -22.518 -22.026 -17.047 1.00 18.40 367 LYS A N 1
ATOM 2836 C CA . LYS A 1 375 ? -23.418 -20.887 -17.157 1.00 18.49 367 LYS A CA 1
ATOM 2837 C C . LYS A 1 375 ? -23.268 -19.892 -16.018 1.00 17.97 367 LYS A C 1
ATOM 2838 O O . LYS A 1 375 ? -23.834 -18.796 -16.098 1.00 22.67 367 LYS A O 1
ATOM 2844 N N . LEU A 1 376 ? -22.523 -20.239 -14.972 1.00 18.42 368 LEU A N 1
ATOM 2845 C CA . LEU A 1 376 ? -22.503 -19.441 -13.756 1.00 17.46 368 LEU A CA 1
ATOM 2846 C C . LEU A 1 376 ? -21.603 -18.227 -13.916 1.00 22.73 368 LEU A C 1
ATOM 2847 O O . LEU A 1 376 ? -20.436 -18.350 -14.302 1.00 22.90 368 LEU A O 1
ATOM 2852 N N . GLU A 1 377 ? -22.149 -17.059 -13.593 1.00 19.86 369 GLU A N 1
ATOM 2853 C CA . GLU A 1 377 ? -21.380 -15.831 -13.474 1.00 23.96 369 GLU A CA 1
ATOM 2854 C C . GLU A 1 377 ? -21.751 -15.143 -12.170 1.00 22.73 369 GLU A C 1
ATOM 2855 O O . GLU A 1 377 ? -22.928 -15.074 -11.799 1.00 19.57 369 GLU A O 1
ATOM 2861 N N . LEU A 1 378 ? -20.735 -14.639 -11.483 1.00 24.77 370 LEU A N 1
ATOM 2862 C CA . LEU A 1 378 ? -20.918 -13.962 -10.209 1.00 23.89 370 LEU A CA 1
ATOM 2863 C C . LEU A 1 378 ? -21.847 -12.761 -10.351 1.00 19.13 370 LEU A C 1
ATOM 2864 O O . LEU A 1 378 ? -21.740 -11.979 -11.298 1.00 22.03 370 LEU A O 1
ATOM 2869 N N . ASN A 1 379 ? -22.752 -12.601 -9.387 1.00 20.18 371 ASN A N 1
ATOM 2870 C CA . ASN A 1 379 ? -23.503 -11.359 -9.217 1.00 20.15 371 ASN A CA 1
ATOM 2871 C C . ASN A 1 379 ? -23.011 -10.720 -7.920 1.00 21.67 371 ASN A C 1
ATOM 2872 O O . ASN A 1 379 ? -23.586 -10.923 -6.849 1.00 22.99 371 ASN A O 1
ATOM 2877 N N . ALA A 1 380 ? -21.935 -9.938 -8.033 1.00 21.72 372 ALA A N 1
ATOM 2878 C CA . ALA A 1 380 ? -21.272 -9.390 -6.854 1.00 22.36 372 ALA A CA 1
ATOM 2879 C C . ALA A 1 380 ? -22.182 -8.466 -6.053 1.00 26.04 372 ALA A C 1
ATOM 2880 O O . ALA A 1 380 ? -22.049 -8.383 -4.825 1.00 25.77 372 ALA A O 1
ATOM 2882 N N . GLN A 1 381 ? -23.105 -7.764 -6.718 1.00 25.31 373 GLN A N 1
ATOM 2883 C CA . GLN A 1 381 ? -23.949 -6.798 -6.018 1.00 27.25 373 GLN A CA 1
ATOM 2884 C C . GLN A 1 381 ? -24.823 -7.477 -4.968 1.00 24.57 373 GLN A C 1
ATOM 2885 O O . GLN A 1 381 ? -24.948 -6.986 -3.839 1.00 24.97 373 GLN A O 1
ATOM 2887 N N . ARG A 1 382 ? -25.449 -8.603 -5.325 1.00 22.73 374 ARG A N 1
ATOM 2888 C CA . ARG A 1 382 ? -26.313 -9.296 -4.374 1.00 21.57 374 ARG A CA 1
ATOM 2889 C C . ARG A 1 382 ? -25.510 -9.877 -3.221 1.00 23.63 374 ARG A C 1
ATOM 2890 O O . ARG A 1 382 ? -25.950 -9.836 -2.067 1.00 22.39 374 ARG A O 1
ATOM 2898 N N . ILE A 1 383 ? -24.334 -10.428 -3.518 1.00 21.07 375 ILE A N 1
ATOM 2899 C CA . ILE A 1 383 ? -23.494 -11.002 -2.470 1.00 20.13 375 ILE A CA 1
ATOM 2900 C C . ILE A 1 383 ? -23.081 -9.927 -1.477 1.00 21.51 375 ILE A C 1
ATOM 2901 O O . ILE A 1 383 ? -23.194 -10.107 -0.260 1.00 22.63 375 ILE A O 1
ATOM 2906 N N . ALA A 1 384 ? -22.595 -8.791 -1.985 1.00 22.34 376 ALA A N 1
ATOM 2907 C CA . ALA A 1 384 ? -22.193 -7.702 -1.103 1.00 23.82 376 ALA A CA 1
ATOM 2908 C C . ALA A 1 384 ? -23.375 -7.148 -0.321 1.00 27.01 376 ALA A C 1
ATOM 2909 O O . ALA A 1 384 ? -23.219 -6.754 0.839 1.00 30.81 376 ALA A O 1
ATOM 2911 N N . GLU A 1 385 ? -24.564 -7.126 -0.931 1.00 24.89 377 GLU A N 1
ATOM 2912 C CA . GLU A 1 385 ? -25.737 -6.567 -0.264 1.00 26.08 377 GLU A CA 1
ATOM 2913 C C . GLU A 1 385 ? -26.067 -7.332 1.012 1.00 27.86 377 GLU A C 1
ATOM 2914 O O . GLU A 1 385 ? -26.341 -6.727 2.056 1.00 29.36 377 GLU A O 1
ATOM 2920 N N . ASP A 1 386 ? -26.038 -8.665 0.950 1.00 24.49 378 ASP A N 1
ATOM 2921 C CA . ASP A 1 386 ? -26.360 -9.468 2.125 1.00 24.33 378 ASP A CA 1
ATOM 2922 C C . ASP A 1 386 ? -25.292 -9.331 3.205 1.00 28.21 378 ASP A C 1
ATOM 2923 O O . ASP A 1 386 ? -25.606 -9.345 4.401 1.00 26.20 378 ASP A O 1
ATOM 2928 N N . LEU A 1 387 ? -24.025 -9.211 2.800 1.00 24.44 379 LEU A N 1
ATOM 2929 C CA . LEU A 1 387 ? -22.928 -9.135 3.759 1.00 26.69 379 LEU A CA 1
ATOM 2930 C C . LEU A 1 387 ? -22.953 -7.822 4.528 1.00 31.92 379 LEU A C 1
ATOM 2931 O O . LEU A 1 387 ? -22.803 -7.805 5.755 1.00 33.91 379 LEU A O 1
ATOM 2936 N N . ASP A 1 388 ? -23.126 -6.705 3.818 1.00 33.21 380 ASP A N 1
ATOM 2937 C CA . ASP A 1 388 ? -23.145 -5.402 4.477 1.00 40.46 380 ASP A CA 1
ATOM 2938 C C . ASP A 1 388 ? -24.361 -5.236 5.381 1.00 42.51 380 ASP A C 1
ATOM 2939 O O . ASP A 1 388 ? -24.320 -4.450 6.335 1.00 47.15 380 ASP A O 1
ATOM 2944 N N . ALA A 1 389 ? -25.446 -5.953 5.102 1.00 36.02 381 ALA A N 1
ATOM 2945 C CA . ALA A 1 389 ? -26.645 -5.866 5.923 1.00 42.70 381 ALA A CA 1
ATOM 2946 C C . ALA A 1 389 ? -26.587 -6.755 7.160 1.00 43.81 381 ALA A C 1
ATOM 2947 O O . ALA A 1 389 ? -27.618 -6.928 7.822 1.00 43.85 381 ALA A O 1
ATOM 2949 N N . CYS A 1 390 ? -25.411 -7.311 7.507 1.00 38.95 382 CYS A N 1
ATOM 2950 C CA A CYS A 1 390 ? -25.294 -8.277 8.607 0.44 36.32 382 CYS A CA 1
ATOM 2951 C CA B CYS A 1 390 ? -25.289 -8.266 8.594 0.56 36.33 382 CYS A CA 1
ATOM 2952 C C . CYS A 1 390 ? -24.059 -7.967 9.461 1.00 33.04 382 CYS A C 1
ATOM 2953 O O . CYS A 1 390 ? -23.082 -8.714 9.501 1.00 34.81 382 CYS A O 1
ATOM 2958 N N . TRP A 1 391 ? -24.111 -6.854 10.192 1.00 35.68 383 TRP A N 1
ATOM 2959 C CA . TRP A 1 391 ? -23.022 -6.536 11.105 1.00 35.14 383 TRP A CA 1
ATOM 2960 C C . TRP A 1 391 ? -23.036 -7.396 12.363 1.00 32.26 383 TRP A C 1
ATOM 2961 O O . TRP A 1 391 ? -22.040 -7.411 13.093 1.00 33.04 383 TRP A O 1
ATOM 2972 N N . GLU A 1 392 ? -24.118 -8.140 12.603 1.00 32.00 384 GLU A N 1
ATOM 2973 C CA . GLU A 1 392 ? -24.190 -9.054 13.738 1.00 31.43 384 GLU A CA 1
ATOM 2974 C C . GLU A 1 392 ? -23.117 -10.138 13.696 1.00 32.56 384 GLU A C 1
ATOM 2975 O O . GLU A 1 392 ? -22.820 -10.737 14.734 1.00 31.87 384 GLU A O 1
ATOM 2981 N N . VAL A 1 393 ? -22.537 -10.421 12.525 1.00 28.68 385 VAL A N 1
ATOM 2982 C CA . VAL A 1 393 ? -21.504 -11.449 12.442 1.00 27.32 385 VAL A CA 1
ATOM 2983 C C . VAL A 1 393 ? -20.212 -11.041 13.130 1.00 28.10 385 VAL A C 1
ATOM 2984 O O . VAL A 1 393 ? -19.336 -11.890 13.335 1.00 27.23 385 VAL A O 1
ATOM 2988 N N . LEU A 1 394 ? -20.070 -9.767 13.490 1.00 29.80 386 LEU A N 1
ATOM 2989 C CA . LEU A 1 394 ? -18.861 -9.282 14.136 1.00 30.76 386 LEU A CA 1
ATOM 2990 C C . LEU A 1 394 ? -18.891 -9.430 15.649 1.00 31.68 386 LEU A C 1
ATOM 2991 O O . LEU A 1 394 ? -17.908 -9.076 16.305 1.00 32.57 386 LEU A O 1
ATOM 2996 N N . ALA A 1 395 ? -19.984 -9.942 16.222 1.00 34.39 387 ALA A N 1
ATOM 2997 C CA . ALA A 1 395 ? -20.001 -10.185 17.662 1.00 34.62 387 ALA A CA 1
ATOM 2998 C C . ALA A 1 395 ? -19.012 -11.280 18.044 1.00 32.24 387 ALA A C 1
ATOM 2999 O O . ALA A 1 395 ? -18.347 -11.189 19.084 1.00 32.35 387 ALA A O 1
ATOM 3001 N N . GLU A 1 396 ? -18.897 -12.313 17.208 1.00 29.66 388 GLU A N 1
ATOM 3002 C CA . GLU A 1 396 ? -17.966 -13.409 17.477 1.00 29.06 388 GLU A CA 1
ATOM 3003 C C . GLU A 1 396 ? -16.514 -12.955 17.586 1.00 28.94 388 GLU A C 1
ATOM 3004 O O . GLU A 1 396 ? -15.864 -13.292 18.591 1.00 29.31 388 GLU A O 1
ATOM 3010 N N . PRO A 1 397 ? -15.946 -12.208 16.630 1.00 29.11 389 PRO A N 1
ATOM 3011 C CA . PRO A 1 397 ? -14.542 -11.790 16.797 1.00 29.80 389 PRO A CA 1
ATOM 3012 C C . PRO A 1 397 ? -14.334 -10.849 17.964 1.00 31.78 389 PRO A C 1
ATOM 3013 O O . PRO A 1 397 ? -13.286 -10.907 18.619 1.00 33.21 389 PRO A O 1
ATOM 3017 N N . VAL A 1 398 ? -15.299 -9.975 18.249 1.00 32.98 390 VAL A N 1
ATOM 3018 C CA . VAL A 1 398 ? -15.150 -9.087 19.399 1.00 35.01 390 VAL A CA 1
ATOM 3019 C C . VAL A 1 398 ? -15.127 -9.891 20.694 1.00 35.03 390 VAL A C 1
ATOM 3020 O O . VAL A 1 398 ? -14.275 -9.669 21.563 1.00 36.09 390 VAL A O 1
ATOM 3024 N N . GLN A 1 399 ? -16.039 -10.859 20.826 1.00 33.88 391 GLN A N 1
ATOM 3025 C CA . GLN A 1 399 ? -16.063 -11.714 22.010 1.00 35.25 391 GLN A CA 1
ATOM 3026 C C . GLN A 1 399 ? -14.764 -12.496 22.164 1.00 33.76 391 GLN A C 1
ATOM 3027 O O . GLN A 1 399 ? -14.248 -12.642 23.279 1.00 35.42 391 GLN A O 1
ATOM 3029 N N . THR A 1 400 ? -14.225 -13.017 21.059 1.00 31.59 392 THR A N 1
ATOM 3030 C CA . THR A 1 400 ? -13.009 -13.820 21.143 1.00 30.85 392 THR A CA 1
ATOM 3031 C C . THR A 1 400 ? -11.808 -12.968 21.542 1.00 32.32 392 THR A C 1
ATOM 3032 O O . THR A 1 400 ? -10.959 -13.412 22.325 1.00 32.56 392 THR A O 1
ATOM 3036 N N . VAL A 1 401 ? -11.719 -11.743 21.016 1.00 33.38 393 VAL A N 1
ATOM 3037 C CA . VAL A 1 401 ? -10.637 -10.841 21.406 1.00 34.99 393 VAL A CA 1
ATOM 3038 C C . VAL A 1 401 ? -10.774 -10.434 22.868 1.00 36.67 393 VAL A C 1
ATOM 3039 O O . VAL A 1 401 ? -9.786 -10.396 23.612 1.00 37.55 393 VAL A O 1
ATOM 3043 N N . MET A 1 402 ? -11.996 -10.110 23.300 1.00 37.24 394 MET A N 1
ATOM 3044 C CA . MET A 1 402 ? -12.237 -9.834 24.714 1.00 38.79 394 MET A CA 1
ATOM 3045 C C . MET A 1 402 ? -11.817 -11.015 25.575 1.00 38.21 394 MET A C 1
ATOM 3046 O O . MET A 1 402 ? -11.219 -10.839 26.644 1.00 39.33 394 MET A O 1
ATOM 3051 N N . ARG A 1 403 ? -12.113 -12.229 25.113 1.00 36.34 395 ARG A N 1
ATOM 3052 C CA . ARG A 1 403 ? -11.789 -13.426 25.877 1.00 35.92 395 ARG A CA 1
ATOM 3053 C C . ARG A 1 403 ? -10.282 -13.619 26.003 1.00 35.45 395 ARG A C 1
ATOM 3054 O O . ARG A 1 403 ? -9.790 -13.995 27.074 1.00 36.42 395 ARG A O 1
ATOM 3062 N N . ARG A 1 404 ? -9.533 -13.364 24.924 1.00 35.01 396 ARG A N 1
ATOM 3063 C CA . ARG A 1 404 ? -8.077 -13.467 24.993 1.00 35.30 396 ARG A CA 1
ATOM 3064 C C . ARG A 1 404 ? -7.509 -12.581 26.095 1.00 37.47 396 ARG A C 1
ATOM 3065 O O . ARG A 1 404 ? -6.649 -13.008 26.875 1.00 37.87 396 ARG A O 1
ATOM 3073 N N . TYR A 1 405 ? -7.971 -11.337 26.168 1.00 38.98 397 TYR A N 1
ATOM 3074 C CA . TYR A 1 405 ? -7.410 -10.370 27.101 1.00 41.23 397 TYR A CA 1
ATOM 3075 C C . TYR A 1 405 ? -8.128 -10.342 28.444 1.00 42.30 397 TYR A C 1
ATOM 3076 O O . TYR A 1 405 ? -7.895 -9.423 29.239 1.00 44.37 397 TYR A O 1
ATOM 3085 N N . GLY A 1 406 ? -8.974 -11.330 28.723 1.00 41.03 398 GLY A N 1
ATOM 3086 C CA . GLY A 1 406 ? -9.587 -11.443 30.032 1.00 44.73 398 GLY A CA 1
ATOM 3087 C C . GLY A 1 406 ? -10.664 -10.428 30.332 1.00 43.42 398 GLY A C 1
ATOM 3088 O O . GLY A 1 406 ? -10.965 -10.189 31.506 1.00 45.19 398 GLY A O 1
ATOM 3089 N N . VAL A 1 407 ? -11.250 -9.816 29.308 1.00 43.18 399 VAL A N 1
ATOM 3090 C CA . VAL A 1 407 ? -12.339 -8.869 29.501 1.00 44.53 399 VAL A CA 1
ATOM 3091 C C . VAL A 1 407 ? -13.578 -9.589 30.020 1.00 49.76 399 VAL A C 1
ATOM 3092 O O . VAL A 1 407 ? -13.878 -10.707 29.598 1.00 49.84 399 VAL A O 1
ATOM 3096 N N . ILE A 1 423 ? -25.718 -4.001 16.200 1.00 65.68 415 ILE A N 1
ATOM 3097 C CA . ILE A 1 423 ? -24.355 -3.548 15.947 1.00 58.95 415 ILE A CA 1
ATOM 3098 C C . ILE A 1 423 ? -24.272 -2.735 14.658 1.00 62.61 415 ILE A C 1
ATOM 3099 O O . ILE A 1 423 ? -25.010 -2.982 13.704 1.00 63.46 415 ILE A O 1
ATOM 3101 N N . SER A 1 424 ? -23.364 -1.762 14.640 1.00 65.19 416 SER A N 1
ATOM 3102 C CA . SER A 1 424 ? -23.134 -0.941 13.461 1.00 63.86 416 SER A CA 1
ATOM 3103 C C . SER A 1 424 ? -21.667 -0.536 13.435 1.00 60.94 416 SER A C 1
ATOM 3104 O O . SER A 1 424 ? -20.932 -0.726 14.406 1.00 63.13 416 SER A O 1
ATOM 3106 N N . ALA A 1 425 ? -21.245 0.026 12.300 1.00 63.09 417 ALA A N 1
ATOM 3107 C CA . ALA A 1 425 ? -19.874 0.513 12.188 1.00 63.21 417 ALA A CA 1
ATOM 3108 C C . ALA A 1 425 ? -19.615 1.652 13.165 1.00 66.06 417 ALA A C 1
ATOM 3109 O O . ALA A 1 425 ? -18.543 1.724 13.778 1.00 69.92 417 ALA A O 1
ATOM 3111 N N . GLU A 1 426 ? -20.588 2.553 13.325 1.00 65.90 418 GLU A N 1
ATOM 3112 C CA . GLU A 1 426 ? -20.435 3.640 14.286 1.00 66.48 418 GLU A CA 1
ATOM 3113 C C . GLU A 1 426 ? -20.434 3.114 15.716 1.00 65.49 418 GLU A C 1
ATOM 3114 O O . GLU A 1 426 ? -19.634 3.560 16.547 1.00 63.17 418 GLU A O 1
ATOM 3116 N N . ALA A 1 427 ? -21.322 2.163 16.020 1.00 62.45 419 ALA A N 1
ATOM 3117 C CA . ALA A 1 427 ? -21.360 1.595 17.362 1.00 61.72 419 ALA A CA 1
ATOM 3118 C C . ALA A 1 427 ? -20.121 0.759 17.656 1.00 64.23 419 ALA A C 1
ATOM 3119 O O . ALA A 1 427 ? -19.696 0.670 18.814 1.00 63.76 419 ALA A O 1
ATOM 3121 N N . LEU A 1 428 ? -19.526 0.148 16.628 1.00 61.73 420 LEU A N 1
ATOM 3122 C CA . LEU A 1 428 ? -18.348 -0.684 16.848 1.00 62.82 420 LEU A CA 1
ATOM 3123 C C . LEU A 1 428 ? -17.135 0.156 17.230 1.00 64.74 420 LEU A C 1
ATOM 3124 O O . LEU A 1 428 ? -16.311 -0.272 18.046 1.00 67.47 420 LEU A O 1
ATOM 3126 N N . GLN A 1 429 ? -17.009 1.355 16.657 1.00 65.38 421 GLN A N 1
ATOM 3127 C CA . GLN A 1 429 ? -15.845 2.187 16.947 1.00 65.15 421 GLN A CA 1
ATOM 3128 C C . GLN A 1 429 ? -15.851 2.673 18.393 1.00 64.14 421 GLN A C 1
ATOM 3129 O O . GLN A 1 429 ? -14.797 2.725 19.038 1.00 69.31 421 GLN A O 1
ATOM 3131 N N . THR A 1 430 ? -17.025 3.030 18.920 1.00 64.47 422 THR A N 1
ATOM 3132 C CA . THR A 1 430 ? -17.109 3.495 20.302 1.00 63.92 422 THR A CA 1
ATOM 3133 C C . THR A 1 430 ? -17.030 2.344 21.299 1.00 65.23 422 THR A C 1
ATOM 3134 O O . THR A 1 430 ? -16.487 2.516 22.395 1.00 64.30 422 THR A O 1
ATOM 3136 N N . PHE A 1 431 ? -17.560 1.173 20.938 1.00 65.42 423 PHE A N 1
ATOM 3137 C CA . PHE A 1 431 ? -17.504 0.020 21.831 1.00 63.89 423 PHE A CA 1
ATOM 3138 C C . PHE A 1 431 ? -16.076 -0.490 21.987 1.00 63.36 423 PHE A C 1
ATOM 3139 O O . PHE A 1 431 ? -15.640 -0.799 23.102 1.00 62.48 423 PHE A O 1
ATOM 3147 N N . ILE A 1 432 ? -15.333 -0.577 20.880 1.00 65.63 424 ILE A N 1
ATOM 3148 C CA . ILE A 1 432 ? -13.984 -1.136 20.919 1.00 62.87 424 ILE A CA 1
ATOM 3149 C C . ILE A 1 432 ? -13.034 -0.219 21.680 1.00 61.27 424 ILE A C 1
ATOM 3150 O O . ILE A 1 432 ? -12.175 -0.686 22.438 1.00 62.28 424 ILE A O 1
ATOM 3155 N N . GLU A 1 433 ? -13.173 1.098 21.496 1.00 67.38 425 GLU A N 1
ATOM 3156 C CA . GLU A 1 433 ? -12.280 2.045 22.158 1.00 67.90 425 GLU A CA 1
ATOM 3157 C C . GLU A 1 433 ? -12.412 2.009 23.675 1.00 64.64 425 GLU A C 1
ATOM 3158 O O . GLU A 1 433 ? -11.476 2.408 24.377 1.00 69.45 425 GLU A O 1
ATOM 3160 N N . GLU A 1 434 ? -13.544 1.540 24.194 1.00 62.60 426 GLU A N 1
ATOM 3161 C CA . GLU A 1 434 ? -13.771 1.445 25.630 1.00 62.44 426 GLU A CA 1
ATOM 3162 C C . GLU A 1 434 ? -13.306 0.121 26.223 1.00 60.14 426 GLU A C 1
ATOM 3163 O O . GLU A 1 434 ? -13.451 -0.082 27.433 1.00 59.68 426 GLU A O 1
ATOM 3165 N N . LEU A 1 435 ? -12.753 -0.778 25.413 1.00 57.60 427 LEU A N 1
ATOM 3166 C CA . LEU A 1 435 ? -12.346 -2.092 25.885 1.00 56.55 427 LEU A CA 1
ATOM 3167 C C . LEU A 1 435 ? -10.947 -2.050 26.487 1.00 55.32 427 LEU A C 1
ATOM 3168 O O . LEU A 1 435 ? -10.084 -1.281 26.054 1.00 58.28 427 LEU A O 1
ATOM 3173 N N . ALA A 1 436 ? -10.730 -2.900 27.490 1.00 55.48 428 ALA A N 1
ATOM 3174 C CA . ALA A 1 436 ? -9.423 -3.041 28.132 1.00 53.39 428 ALA A CA 1
ATOM 3175 C C . ALA A 1 436 ? -8.550 -4.036 27.364 1.00 57.03 428 ALA A C 1
ATOM 3176 O O . ALA A 1 436 ? -8.170 -5.100 27.853 1.00 55.48 428 ALA A O 1
ATOM 3178 N N . ILE A 1 437 ? -8.243 -3.666 26.128 1.00 59.56 429 ILE A N 1
ATOM 3179 C CA . ILE A 1 437 ? -7.380 -4.465 25.263 1.00 57.28 429 ILE A CA 1
ATOM 3180 C C . ILE A 1 437 ? -6.241 -3.566 24.798 1.00 57.29 429 ILE A C 1
ATOM 3181 O O . ILE A 1 437 ? -6.353 -2.329 24.845 1.00 56.40 429 ILE A O 1
ATOM 3186 N N . PRO A 1 438 ? -5.123 -4.151 24.365 1.00 59.35 430 PRO A N 1
ATOM 3187 C CA . PRO A 1 438 ? -4.027 -3.328 23.838 1.00 59.30 430 PRO A CA 1
ATOM 3188 C C . PRO A 1 438 ? -4.495 -2.467 22.673 1.00 59.72 430 PRO A C 1
ATOM 3189 O O . PRO A 1 438 ? -5.337 -2.878 21.871 1.00 61.19 430 PRO A O 1
ATOM 3193 N N . ALA A 1 439 ? -3.939 -1.254 22.594 1.00 63.96 431 ALA A N 1
ATOM 3194 C CA . ALA A 1 439 ? -4.347 -0.313 21.556 1.00 62.17 431 ALA A CA 1
ATOM 3195 C C . ALA A 1 439 ? -4.135 -0.882 20.159 1.00 60.48 431 ALA A C 1
ATOM 3196 O O . ALA A 1 439 ? -4.889 -0.552 19.236 1.00 64.34 431 ALA A O 1
ATOM 3198 N N . GLU A 1 440 ? -3.123 -1.736 19.985 1.00 59.91 432 GLU A N 1
ATOM 3199 C CA . GLU A 1 440 ? -2.910 -2.370 18.688 1.00 62.13 432 GLU A CA 1
ATOM 3200 C C . GLU A 1 440 ? -4.082 -3.270 18.316 1.00 62.98 432 GLU A C 1
ATOM 3201 O O . GLU A 1 440 ? -4.440 -3.383 17.138 1.00 62.67 432 GLU A O 1
ATOM 3203 N N . ALA A 1 441 ? -4.696 -3.915 19.312 1.00 63.70 433 ALA A N 1
ATOM 3204 C CA . ALA A 1 441 ? -5.855 -4.759 19.040 1.00 59.45 433 ALA A CA 1
ATOM 3205 C C . ALA A 1 441 ? -7.076 -3.921 18.683 1.00 60.00 433 ALA A C 1
ATOM 3206 O O . ALA A 1 441 ? -7.875 -4.312 17.823 1.00 56.81 433 ALA A O 1
ATOM 3208 N N . LYS A 1 442 ? -7.234 -2.763 19.331 1.00 59.58 434 LYS A N 1
ATOM 3209 C CA . LYS A 1 442 ? -8.364 -1.892 19.025 1.00 59.32 434 LYS A CA 1
ATOM 3210 C C . LYS A 1 442 ? -8.266 -1.334 17.610 1.00 58.23 434 LYS A C 1
ATOM 3211 O O . LYS A 1 442 ? -9.287 -1.172 16.930 1.00 52.83 434 LYS A O 1
ATOM 3213 N N . VAL A 1 443 ? -7.048 -1.039 17.150 1.00 57.43 435 VAL A N 1
ATOM 3214 C CA . VAL A 1 443 ? -6.866 -0.523 15.795 1.00 56.88 435 VAL A CA 1
ATOM 3215 C C . VAL A 1 443 ? -7.317 -1.549 14.765 1.00 56.48 435 VAL A C 1
ATOM 3216 O O . VAL A 1 443 ? -7.985 -1.211 13.779 1.00 52.61 435 VAL A O 1
ATOM 3218 N N . GLU A 1 444 ? -6.964 -2.818 14.975 1.00 57.33 436 GLU A N 1
ATOM 3219 C CA . GLU A 1 444 ? -7.375 -3.859 14.040 1.00 54.94 436 GLU A CA 1
ATOM 3220 C C . GLU A 1 444 ? -8.857 -4.182 14.187 1.00 51.15 436 GLU A C 1
ATOM 3221 O O . GLU A 1 444 ? -9.552 -4.402 13.188 1.00 50.48 436 GLU A O 1
ATOM 3227 N N . LEU A 1 445 ? -9.361 -4.209 15.425 1.00 54.13 437 LEU A N 1
ATOM 3228 C CA . LEU A 1 445 ? -10.776 -4.497 15.641 1.00 49.60 437 LEU A CA 1
ATOM 3229 C C . LEU A 1 445 ? -11.662 -3.407 15.054 1.00 52.17 437 LEU A C 1
ATOM 3230 O O . LEU A 1 445 ? -12.715 -3.698 14.475 1.00 51.02 437 LEU A O 1
ATOM 3235 N N . LYS A 1 446 ? -11.259 -2.143 15.203 1.00 51.02 438 LYS A N 1
ATOM 3236 C CA . LYS A 1 446 ? -12.069 -1.048 14.684 1.00 48.76 438 LYS A CA 1
ATOM 3237 C C . LYS A 1 446 ? -12.165 -1.074 13.166 1.00 47.90 438 LYS A C 1
ATOM 3238 O O . LYS A 1 446 ? -13.120 -0.525 12.606 1.00 48.38 438 LYS A O 1
ATOM 3240 N N . LYS A 1 447 ? -11.203 -1.699 12.490 1.00 43.62 439 LYS A N 1
ATOM 3241 C CA . LYS A 1 447 ? -11.239 -1.821 11.040 1.00 45.01 439 LYS A CA 1
ATOM 3242 C C . LYS A 1 447 ? -12.120 -2.966 10.564 1.00 41.96 439 LYS A C 1
ATOM 3243 O O . LYS A 1 447 ? -12.272 -3.144 9.351 1.00 45.49 439 LYS A O 1
ATOM 3245 N N . LEU A 1 448 ? -12.702 -3.735 11.482 1.00 41.07 440 LEU A N 1
ATOM 3246 C CA . LEU A 1 448 ? -13.473 -4.912 11.104 1.00 43.93 440 LEU A CA 1
ATOM 3247 C C . LEU A 1 448 ? -14.773 -4.513 10.416 1.00 38.34 440 LEU A C 1
ATOM 3248 O O . LEU A 1 448 ? -15.497 -3.630 10.887 1.00 40.27 440 LEU A O 1
ATOM 3253 N N . THR A 1 449 ? -15.056 -5.163 9.296 1.00 36.54 441 THR A N 1
ATOM 3254 C CA . THR A 1 449 ? -16.313 -5.076 8.574 1.00 32.15 441 THR A CA 1
ATOM 3255 C C . THR A 1 449 ? -16.755 -6.499 8.274 1.00 32.03 441 THR A C 1
ATOM 3256 O O . THR A 1 449 ? -15.933 -7.421 8.286 1.00 29.84 441 THR A O 1
ATOM 3260 N N . PRO A 1 450 ? -18.049 -6.716 8.017 1.00 32.35 442 PRO A N 1
ATOM 3261 C CA . PRO A 1 450 ? -18.489 -8.081 7.677 1.00 29.70 442 PRO A CA 1
ATOM 3262 C C . PRO A 1 450 ? -17.756 -8.679 6.490 1.00 26.70 442 PRO A C 1
ATOM 3263 O O . PRO A 1 450 ? -17.346 -9.845 6.549 1.00 25.25 442 PRO A O 1
ATOM 3267 N N . ALA A 1 451 ? -17.561 -7.911 5.415 1.00 26.75 443 ALA A N 1
ATOM 3268 C CA . ALA A 1 451 ? -16.883 -8.448 4.241 1.00 28.18 443 ALA A CA 1
ATOM 3269 C C . ALA A 1 451 ? -15.418 -8.760 4.515 1.00 25.85 443 ALA A C 1
ATOM 3270 O O . ALA A 1 451 ? -14.832 -9.592 3.813 1.00 25.85 443 ALA A O 1
ATOM 3272 N N . GLY A 1 452 ? -14.817 -8.121 5.520 1.00 27.42 444 GLY A N 1
ATOM 3273 C CA . GLY A 1 452 ? -13.447 -8.429 5.884 1.00 26.75 444 GLY A CA 1
ATOM 3274 C C . GLY A 1 452 ? -13.278 -9.600 6.827 1.00 26.01 444 GLY A C 1
ATOM 3275 O O . GLY A 1 452 ? -12.157 -10.091 6.991 1.00 25.75 444 GLY A O 1
ATOM 3276 N N . TYR A 1 453 ? -14.365 -10.079 7.432 1.00 25.69 445 TYR A N 1
ATOM 3277 C CA . TYR A 1 453 ? -14.280 -11.110 8.471 1.00 25.19 445 TYR A CA 1
ATOM 3278 C C . TYR A 1 453 ? -14.425 -12.502 7.847 1.00 23.38 445 TYR A C 1
ATOM 3279 O O . TYR A 1 453 ? -15.386 -13.241 8.081 1.00 22.68 445 TYR A O 1
ATOM 3288 N N . VAL A 1 454 ? -13.426 -12.860 7.039 1.00 22.71 446 VAL A N 1
ATOM 3289 C CA . VAL A 1 454 ? -13.444 -14.107 6.278 1.00 21.12 446 VAL A CA 1
ATOM 3290 C C . VAL A 1 454 ? -12.388 -15.102 6.731 1.00 20.60 446 VAL A C 1
ATOM 3291 O O . VAL A 1 454 ? -12.247 -16.163 6.101 1.00 19.39 446 VAL A O 1
ATOM 3295 N N . GLY A 1 455 ? -11.648 -14.810 7.796 1.00 21.54 447 GLY A N 1
ATOM 3296 C CA . GLY A 1 455 ? -10.599 -15.731 8.211 1.00 21.13 447 GLY A CA 1
ATOM 3297 C C . GLY A 1 455 ? -9.608 -15.956 7.086 1.00 20.61 447 GLY A C 1
ATOM 3298 O O . GLY A 1 455 ? -9.259 -15.031 6.346 1.00 21.18 447 GLY A O 1
ATOM 3299 N N . ASN A 1 456 ? -9.173 -17.209 6.923 1.00 19.58 448 ASN A N 1
ATOM 3300 C CA . ASN A 1 456 ? -8.238 -17.570 5.859 1.00 19.08 448 ASN A CA 1
ATOM 3301 C C . ASN A 1 456 ? -8.926 -18.264 4.685 1.00 17.84 448 ASN A C 1
ATOM 3302 O O . ASN A 1 456 ? -8.295 -19.052 3.975 1.00 17.16 448 ASN A O 1
ATOM 3307 N N . ALA A 1 457 ? -10.207 -17.964 4.463 1.00 17.64 449 ALA A N 1
ATOM 3308 C CA . ALA A 1 457 ? -10.954 -18.602 3.382 1.00 16.55 449 ALA A CA 1
ATOM 3309 C C . ALA A 1 457 ? -10.252 -18.453 2.037 1.00 16.33 449 ALA A C 1
ATOM 3310 O O . ALA A 1 457 ? -10.194 -19.406 1.250 1.00 16.66 449 ALA A O 1
ATOM 3312 N N . ALA A 1 458 ? -9.722 -17.264 1.748 1.00 17.25 450 ALA A N 1
ATOM 3313 C CA . ALA A 1 458 ? -9.176 -17.021 0.417 1.00 17.11 450 ALA A CA 1
ATOM 3314 C C . ALA A 1 458 ? -7.921 -17.846 0.170 1.00 16.80 450 ALA A C 1
ATOM 3315 O O . ALA A 1 458 ? -7.762 -18.425 -0.910 1.00 17.46 450 ALA A O 1
ATOM 3317 N N . ALA A 1 459 ? -7.025 -17.919 1.157 1.00 18.49 451 ALA A N 1
ATOM 3318 C CA . ALA A 1 459 ? -5.817 -18.723 0.994 1.00 17.47 451 ALA A CA 1
ATOM 3319 C C . ALA A 1 459 ? -6.153 -20.203 0.855 1.00 18.17 451 ALA A C 1
ATOM 3320 O O . ALA A 1 459 ? -5.531 -20.916 0.056 1.00 19.97 451 ALA A O 1
ATOM 3322 N N . GLN A 1 460 ? -7.127 -20.693 1.623 1.00 16.69 452 GLN A N 1
ATOM 3323 C CA . GLN A 1 460 ? -7.527 -22.085 1.464 1.00 14.55 452 GLN A CA 1
ATOM 3324 C C . GLN A 1 460 ? -8.098 -22.332 0.074 1.00 17.68 452 GLN A C 1
ATOM 3325 O O . GLN A 1 460 ? -7.798 -23.352 -0.559 1.00 16.95 452 GLN A O 1
ATOM 3331 N N . ALA A 1 461 ? -8.926 -21.411 -0.419 1.00 16.25 453 ALA A N 1
ATOM 3332 C CA . ALA A 1 461 ? -9.530 -21.602 -1.735 1.00 15.95 453 ALA A CA 1
ATOM 3333 C C . ALA A 1 461 ? -8.476 -21.609 -2.839 1.00 16.82 453 ALA A C 1
ATOM 3334 O O . ALA A 1 461 ? -8.549 -22.421 -3.769 1.00 17.59 453 ALA A O 1
ATOM 3336 N N . LYS A 1 462 ? -7.490 -20.712 -2.755 1.00 16.33 454 LYS A N 1
ATOM 3337 C CA . LYS A 1 462 ? -6.536 -20.563 -3.852 1.00 15.61 454 LYS A CA 1
ATOM 3338 C C . LYS A 1 462 ? -5.678 -21.804 -4.052 1.00 19.75 454 LYS A C 1
ATOM 3339 O O . LYS A 1 462 ? -5.244 -22.074 -5.178 1.00 20.73 454 LYS A O 1
ATOM 3345 N N . ARG A 1 463 ? -5.424 -22.574 -2.999 1.00 16.24 455 ARG A N 1
ATOM 3346 C CA . ARG A 1 463 ? -4.519 -23.711 -3.109 1.00 19.43 455 ARG A CA 1
ATOM 3347 C C . ARG A 1 463 ? -5.231 -25.044 -3.310 1.00 18.45 455 ARG A C 1
ATOM 3348 O O . ARG A 1 463 ? -4.579 -26.090 -3.261 1.00 19.24 455 ARG A O 1
ATOM 3356 N N . ILE A 1 464 ? -6.543 -25.040 -3.536 1.00 15.20 456 ILE A N 1
ATOM 3357 C CA . ILE A 1 464 ? -7.274 -26.283 -3.718 1.00 15.75 456 ILE A CA 1
ATOM 3358 C C . ILE A 1 464 ? -6.719 -27.144 -4.856 1.00 15.90 456 ILE A C 1
ATOM 3359 O O . ILE A 1 464 ? -6.693 -28.371 -4.719 1.00 18.56 456 ILE A O 1
#

Radius of gyration: 29.82 Å; Cα contacts (8 Å, |Δi|>4): 633; chains: 1; bounding box: 50×88×72 Å

Secondary structure (DSSP, 8-state):
----STTT-SSTTTTTTHHHHGGGTTTTSHHHHHHHHHHHHHHHHHHHHH-TT-TTSPPPPHHHHHHHHHHHHS--HHHHHHHHHHHHHHS-HHHHHHHHHHHHHTTSHHHHTTGGGTTTT--HHHHHHHHHHHHHHHIIIIIIHHHHHHHHHHHHHHHHHTTT-EEEEEETTEEEEEEEHHHHHHHHHHHHHHHHHHHHH---EE----SSSS-HHHHHH-TTS-HHHHHHIIIIIIS--EE----SSS---HHHHHHHHHHHHHHHHHHHHHHHHHHHHHTTSEEE---PPPPTHHHHHHHHHHHHHHHHHHHHHHHTT--STT--THHHHHHTTHHHHHHHHHHHHHHHHHHHTTEEE-HHHHHHHHHT-GGGGHHHHHHHHHHTT---HHHHHHHHHTSSS-HHHHHHHHT--GGG--TTHHHHHHT-

Solvent-accessible surface area: 20421 Å² total; per-residue (Å²): 215,142,142,150,56,64,168,43,21,154,49,58,14,76,6,209,51,10,68,97,4,46,54,10,120,58,2,16,45,60,56,0,10,4,49,6,7,0,32,0,1,1,61,2,4,32,34,0,6,69,43,100,32,0,95,97,2,60,109,25,48,89,112,0,46,62,38,8,53,45,2,4,88,90,22,83,110,66,36,5,96,105,2,88,83,13,44,182,116,32,129,78,26,0,79,0,0,16,91,1,8,53,70,24,3,72,135,31,111,65,1,42,86,15,21,124,36,12,24,39,24,19,24,31,14,0,0,14,5,0,0,14,0,4,4,0,73,48,0,21,69,65,15,0,7,52,34,0,116,91,0,1,92,32,1,47,66,22,0,67,153,9,0,89,27,42,3,4,24,88,74,159,58,102,57,20,41,11,12,2,0,0,36,51,4,4,57,15,0,140,99,0,57,124,12,9,161,57,0,38,56,29,100,8,29,0,0,2,2,1,53,53,10,93,16,89,52,1,79,95,57,30,84,160,16,90,8,104,56,6,1,113,84,0,0,71,53,64,12,49,13,40,17,16,65,190,22,49,41,5,2,41,5,73,4,2,15,80,1,2,64,0,0,19,98,0,0,73,10,0,29,57,4,0,143,71,1,117,25,40,22,85,53,20,0,5,60,89,97,148,128,59,181,8,100,28,95,15,2,67,42,0,45,42,12,0,35,86,0,26,65,58,3,57,101,9,13,80,47,1,43,126,29,160,228,101,34,19,119,53,3,44,87,23,6,109,62,1,6,43,3,2,2,11,0,2,4,0,0,32,13,0,38,106,0,13,42,79,4,67,41,13,56,76,67,2,48,105,23,2,82,82,15,55,109,11,12,67,91,12,21,42,83,37,45,189,189,76,68,87,114,47,57,85,57,25,55,74,110,5,85,90,29,88,20,65,87,77,18,22,66,131,10,56,76,35,57,2,35,50,44,29,72,92,6,20,52,65,0,106,171,50

B-factor: mean 21.09, std 12.04, range [7.56, 69.92]

Sequence (432 aa):
HMQLSSSLTAVSPVDGRYAGKTSSLRPIFSEYGLIRRFRVMVEVRWLQRLAAHAGIPEVAPFSAEANALLLDSSLASDFQLEHAERIKEIERTTNHDVKAVEEYLLKEQAAKLPELAAVSEFIHFACTSEDINNLSHALMLREGRDSSVLLPLMRQIAEAIRELLAVKLADVPMLSRTHGQPASPTTLGKELANVVYRLERQIKQVAGIELLGKINGAVGNYNAHLSSAYPEVDWEANARQFIEGDLGLTFNPYTTQIEPHDYIAELFDAIARFNTILIDFDRDVWGYISSLGYFKQKTPHKVNPIDFENNSEGNLGIANALFQHLASSKLPISRWQRDLTDSSTVLRNLGVGIAHSIIAYEASLKGIGKLELNAQRIAEDLDACCWEVLAEPVQTVMRRYGVISAEALQTFIEELAIPAEAKVELKKLTPAGYVGNAAAQAKRI

Organism: Pseudomonas aeruginosa (strain ATCC 15692 / DSM 22644 / CIP 104116 / JCM 14847 / LMG 12228 / 1C / PRS 101 / PAO1) (NCBI:txid208964)

Nearest PDB structures (foldseek):
  7t24-assembly1_A  TM=1.002E+00  e=5.412E-62  Pseudomonas aeruginosa
  4nsl-assembly1_A  TM=9.930E-01  e=1.500E-45  Salmonella enterica subsp. enterica serovar Typhimurium str. LT2
  4nsl-assembly1_D  TM=9.907E-01  e=1.435E-45  Salmonella enterica subsp. enterica serovar Typhimurium str. LT2
  4nsl-assembly1_C  TM=9.882E-01  e=3.312E-45  Salmonella enterica subsp. enterica serovar Typhimurium str. LT2
  4mx2-assembly1_F  TM=9.506E-01  e=2.440E-32  Leishmania donovani